Protein AF-0000000070389913 (afdb_homodimer)

Radius of gyration: 31.99 Å; Cα contacts (8 Å, |Δi|>4): 1044; chains: 2; bounding box: 81×101×122 Å

Foldseek 3Di:
DDPDPPDPDDDPDDPDPPPPVPPVPPVVPPVVVVPPPPPPPPPPDPDPPPCPVPPDPPDFQEAEEEEDEAAPVLLLLLLLLVQCQQCPDPFAHDNVHAYEYEYEPRYDPVSVVVSVLSGHHYDYDYADDLFDADPPDPVCPRVCRVLCVLVPQVGQKYKYAYSQKDFQGHQVCCCVFDCVPPPLFKEFFDADDQWGDHPHQFGDPRTIMGGRDPVLSVQLSPDDDWDCSVPSRRSVSVSQGCPDPRPHHYTDCLAEIENDDVVNSVVRRRMYGDSLCDPVHDPVSVVVVVVSSVVSVVVVVVCVVVVNRDDPPPVD/DPPDDPDPDDDPDDPDPPPPVPPVPPVVPVVVVVPPPPPPPPPPDPDPPPCPVPPDPPDFQEAEEEEDEADPVLLLLLLLLVQCQQCPDPFAHDNVHAYEYEYEPRYDPVSVVVSVLSGHHYHYDYADDLFDADPPDPVCPRVCRVLCVLVPQVGQKYKYAYSQKDFQGHQVCCCVFDCVPPPLFKEFFDADVQWGDHPHQFGDPRTIMGGRDPVLSVQLSPDDDWDCSVPSRRSVSVSQGCPDPRPHHYTDCLAEIENDDVVNSVVRRRMYGDSLCDPVHDPVSVVVVVVSSVVSVVVVVVCVVVVNRDDPPPVD

Secondary structure (DSSP, 8-state):
-------------SGGGSGGGGGGGTHHHHHHHHT---------------------TT---EEEEEEE-S--HHHHHHHHHHHHHHHT-TTT--TTS-EEEEE-TTS-HHHHHHHHHTTPEEEE-----SS----S-GGGTTGGGGGGGGG-TT-SEEEEE-TTEEE-S--GGGGGSTTSS-TTSEEEEEEETTEE-TT-S-EEEEEEEE---HHHHHHHHH--S--TTSHHHHHHHHHT-TTSSSPPEEPPGGG-EES--HHHHHTT-SEEES-TTSTTS-HHHHHHHHHHHHHHHHHHHHHHHTT-S----TT-/-------------SGGGSGGGGGGGTHHHHHHHHT---------------------TT---EEEEEEE-S--HHHHHHHHHHHHHHHT-TTT--TTS-EEEEE-TTS-HHHHHHHHHTTPEEEE-----SS----S-GGGTTGGGGGGGGG-TT-SEEEEE-TTEEE-S--GGGGGSTTSS-TTSEEEEEEETTEE-TT-S-EEEEEEEE---HHHHHHHHH--S--TTSHHHHHHHHHT-TTSSSPPEEPPGGG-EES--HHHHHTT-SEEES-TTSTTS-HHHHHHHHHHHHHHHHHHHHHHHTT-S----TT-

InterPro domains:
  IPR029044 Nucleotide-diphospho-sugar transferases [G3DSA:3.90.550.10] (60-298)
  IPR029044 Nucleotide-diphospho-sugar transferases [SSF53448] (61-301)
  IPR050587 GNT1/Glycosyltransferase 8 [PTHR11183] (56-263)

Nearest PDB structures (foldseek):
  3usr-assembly1_A  TM=7.294E-01  e=1.624E-14  Oryctolagus cuniculus
  4ueg-assembly1_B-2  TM=6.768E-01  e=9.135E-15  Homo sapiens
  3rmw-assembly1_A-2  TM=6.747E-01  e=2.097E-14  Homo sapiens
  3rmv-assembly1_A-2  TM=6.981E-01  e=5.133E-14  Homo sapiens
  1ll0-assembly5_J  TM=6.393E-01  e=3.498E-14  Oryctolagus cuniculus

Solvent-accessible surface area (backbone atoms only — not comparable to full-atom values): 35781 Å² total; per-residue (Å²): 134,81,77,82,77,84,81,86,78,85,83,85,79,84,70,78,71,65,65,72,66,60,70,71,63,61,70,62,58,65,62,54,64,70,66,46,68,72,69,76,70,75,80,67,84,74,72,81,71,78,65,77,69,75,67,62,97,83,63,81,40,51,35,40,35,32,55,47,60,47,71,53,62,68,53,49,52,28,38,48,44,43,43,37,35,37,52,66,34,88,74,25,40,44,65,91,36,56,38,32,38,38,29,30,86,58,35,49,66,68,56,52,52,51,40,40,74,65,64,32,47,72,46,74,43,73,80,61,75,88,60,78,80,53,96,74,49,82,86,53,76,62,50,51,34,61,57,55,59,25,59,43,56,88,29,59,36,36,39,39,38,44,26,47,37,48,76,68,30,57,58,67,63,54,75,72,34,76,49,56,75,32,88,54,29,30,18,26,37,27,31,52,95,79,20,73,30,89,86,42,78,36,52,41,77,52,39,36,38,36,42,30,29,63,67,56,36,53,49,60,74,65,60,76,94,55,63,34,76,44,41,53,45,33,45,49,37,59,64,30,16,63,91,51,94,26,33,48,31,68,46,68,64,52,60,44,34,44,64,62,52,64,67,46,58,75,70,56,30,18,22,36,40,48,66,42,87,41,87,86,41,55,63,69,47,26,31,52,46,29,19,52,49,14,20,51,50,14,25,52,50,38,36,47,74,70,61,73,42,82,69,77,61,78,83,104,135,81,76,83,80,81,81,83,71,87,83,85,80,84,70,77,71,64,64,70,67,58,65,70,62,60,69,59,56,64,62,52,66,71,65,43,69,71,70,75,69,76,80,68,82,74,71,80,73,78,64,76,67,74,66,61,96,82,64,81,41,51,34,38,36,34,55,46,62,49,70,53,64,67,53,50,50,28,37,49,45,43,43,36,34,37,53,64,34,88,73,24,38,44,65,91,35,54,39,32,38,38,28,29,85,57,34,52,67,68,58,52,52,52,41,38,74,65,64,32,46,73,45,74,43,73,80,61,75,88,61,76,80,51,94,75,48,82,88,54,77,62,50,50,35,62,57,55,58,25,59,45,56,90,29,60,36,36,40,40,39,43,27,47,37,47,77,68,30,58,58,67,63,54,76,72,35,74,48,55,75,33,88,55,29,29,18,24,36,26,32,52,94,78,19,74,29,89,89,42,78,36,52,41,77,52,38,36,39,37,42,30,29,62,67,57,37,53,48,60,74,65,60,75,94,57,63,35,76,45,42,51,44,34,46,50,37,60,64,30,16,62,90,51,95,26,32,49,29,68,45,69,65,52,60,44,34,43,65,62,52,65,67,46,58,75,72,56,30,17,22,36,40,49,65,43,88,41,89,86,42,55,64,69,48,26,30,50,47,28,18,51,47,14,20,48,52,15,24,52,50,38,36,46,75,69,63,72,43,84,70,75,61,79,84,104

Structure (mmCIF, N/CA/C/O backbone):
data_AF-0000000070389913-model_v1
#
loop_
_entity.id
_entity.type
_entity.pdbx_description
1 polymer 'Nucleotide-diphospho-sugar transferase'
#
loop_
_atom_site.group_PDB
_atom_site.id
_atom_site.type_symbol
_atom_site.label_atom_id
_atom_site.label_alt_id
_atom_site.label_comp_id
_atom_site.label_asym_id
_atom_site.label_entity_id
_atom_site.label_seq_id
_atom_site.pdbx_PDB_ins_code
_atom_site.Cartn_x
_atom_site.Cartn_y
_atom_site.Cartn_z
_atom_site.occupancy
_atom_site.B_iso_or_equiv
_atom_site.auth_seq_id
_atom_site.auth_comp_id
_atom_site.auth_asym_id
_atom_site.auth_atom_id
_atom_site.pdbx_PDB_model_num
ATOM 1 N N . MET A 1 1 ? 12.07 1.35 -89 1 24.78 1 MET A N 1
ATOM 2 C CA . MET A 1 1 ? 12.758 2.426 -88.25 1 24.78 1 MET A CA 1
ATOM 3 C C . MET A 1 1 ? 13.023 2.027 -86.812 1 24.78 1 MET A C 1
ATOM 5 O O . MET A 1 1 ? 12.133 1.54 -86.125 1 24.78 1 MET A O 1
ATOM 9 N N . ILE A 1 2 ? 14.305 1.871 -86.438 1 29.19 2 ILE A N 1
ATOM 10 C CA . ILE A 1 2 ? 15.023 1.154 -85.438 1 29.19 2 ILE A CA 1
ATOM 11 C C . ILE A 1 2 ? 14.844 1.88 -84.062 1 29.19 2 ILE A C 1
ATOM 13 O O . ILE A 1 2 ? 15.117 3.076 -84 1 29.19 2 ILE A O 1
ATOM 17 N N . PRO A 1 3 ? 13.938 1.469 -83.25 1 34.94 3 PRO A N 1
ATOM 18 C CA . PRO A 1 3 ? 13.5 2.197 -82.062 1 34.94 3 PRO A CA 1
ATOM 19 C C . PRO A 1 3 ? 14.641 2.455 -81.062 1 34.94 3 PRO A C 1
ATOM 21 O O . PRO A 1 3 ? 15.547 1.629 -80.938 1 34.94 3 PRO A O 1
ATOM 24 N N . PRO A 1 4 ? 15.008 3.75 -80.812 1 28.58 4 PRO A N 1
ATOM 25 C CA . PRO A 1 4 ? 16.281 4.121 -80.188 1 28.58 4 PRO A CA 1
ATOM 26 C C . PRO A 1 4 ? 16.438 3.539 -78.812 1 28.58 4 PRO A C 1
ATOM 28 O O . PRO A 1 4 ? 15.453 3.271 -78.125 1 28.58 4 PRO A O 1
ATOM 31 N N . SER A 1 5 ? 17.516 2.836 -78.375 1 26.66 5 SER A N 1
ATOM 32 C CA . SER A 1 5 ? 18.031 2.006 -77.25 1 26.66 5 SER A CA 1
ATOM 33 C C . SER A 1 5 ? 18.375 2.848 -76.062 1 26.66 5 SER A C 1
ATOM 35 O O . SER A 1 5 ? 19.234 2.473 -75.25 1 26.66 5 SER A O 1
ATOM 37 N N . ILE A 1 6 ? 17.469 3.674 -75.562 1 25.25 6 ILE A N 1
ATOM 38 C CA . ILE A 1 6 ? 18 4.613 -74.562 1 25.25 6 ILE A CA 1
ATOM 39 C C . ILE A 1 6 ? 18.719 3.85 -73.5 1 25.25 6 ILE A C 1
ATOM 41 O O . ILE A 1 6 ? 18.188 2.873 -72.938 1 25.25 6 ILE A O 1
ATOM 45 N N . LYS A 1 7 ? 20.016 4.199 -73.062 1 22.98 7 LYS A N 1
ATOM 46 C CA . LYS A 1 7 ? 21.172 3.828 -72.25 1 22.98 7 LYS A CA 1
ATOM 47 C C . LYS A 1 7 ? 20.875 3.963 -70.812 1 22.98 7 LYS A C 1
ATOM 49 O O . LYS A 1 7 ? 20.422 5.016 -70.312 1 22.98 7 LYS A O 1
ATOM 54 N N . PHE A 1 8 ? 20.594 2.879 -69.938 1 26.38 8 PHE A N 1
ATOM 55 C CA . PHE A 1 8 ? 20.25 2.605 -68.5 1 26.38 8 PHE A CA 1
ATOM 56 C C . PHE A 1 8 ? 21.375 3.012 -67.562 1 26.38 8 PHE A C 1
ATOM 58 O O . PHE A 1 8 ? 22.344 2.266 -67.438 1 26.38 8 PHE A O 1
ATOM 65 N N . SER A 1 9 ? 21.906 4.301 -67.688 1 22.31 9 SER A N 1
ATOM 66 C CA . SER A 1 9 ? 23.203 4.566 -67.062 1 22.31 9 SER A CA 1
ATOM 67 C C . SER A 1 9 ? 23.203 4.18 -65.562 1 22.31 9 SER A C 1
ATOM 69 O O . SER A 1 9 ? 22.125 3.975 -65 1 22.31 9 SER A O 1
ATOM 71 N N . ARG A 1 10 ? 24 4.996 -64.562 1 24.3 10 ARG A N 1
ATOM 72 C CA . ARG A 1 10 ? 25.094 4.695 -63.656 1 24.3 10 ARG A CA 1
ATOM 73 C C . ARG A 1 10 ? 24.562 4.355 -62.25 1 24.3 10 ARG A C 1
ATOM 75 O O . ARG A 1 10 ? 23.5 4.832 -61.875 1 24.3 10 ARG A O 1
ATOM 82 N N . PRO A 1 11 ? 25.234 3.473 -61.406 1 27.19 11 PRO A N 1
ATOM 83 C CA . PRO A 1 11 ? 25.078 2.707 -60.188 1 27.19 11 PRO A CA 1
ATOM 84 C C . PRO A 1 11 ? 25.062 3.592 -58.938 1 27.19 11 PRO A C 1
ATOM 86 O O . PRO A 1 11 ? 25.969 4.414 -58.75 1 27.19 11 PRO A O 1
ATOM 89 N N . LEU A 1 12 ? 23.922 4.203 -58.562 1 25.91 12 LEU A N 1
ATOM 90 C CA . LEU A 1 12 ? 23.797 5.07 -57.406 1 25.91 12 LEU A CA 1
ATOM 91 C C . LEU A 1 12 ? 24.531 4.477 -56.188 1 25.91 12 LEU A C 1
ATOM 93 O O . LEU A 1 12 ? 24.297 3.318 -55.844 1 25.91 12 LEU A O 1
ATOM 97 N N . THR A 1 13 ? 25.703 5.004 -55.719 1 22.94 13 THR A N 1
ATOM 98 C CA . THR A 1 13 ? 26.734 4.727 -54.75 1 22.94 13 THR A CA 1
ATOM 99 C C . THR A 1 13 ? 26.141 4.645 -53.344 1 22.94 13 THR A C 1
ATOM 101 O O . THR A 1 13 ? 25.109 5.254 -53.062 1 22.94 13 THR A O 1
ATOM 104 N N . THR A 1 14 ? 26.625 3.688 -52.344 1 26.02 14 THR A N 1
ATOM 105 C CA . THR A 1 14 ? 26.453 2.934 -51.094 1 26.02 14 THR A CA 1
ATOM 106 C C . THR A 1 14 ? 26.391 3.875 -49.906 1 26.02 14 THR A C 1
ATOM 108 O O . THR A 1 14 ? 26.172 3.434 -48.75 1 26.02 14 THR A O 1
ATOM 111 N N . VAL A 1 15 ? 26.828 5.176 -50 1 25.69 15 VAL A N 1
ATOM 112 C CA . VAL A 1 15 ? 27.422 5.77 -48.781 1 25.69 15 VAL A CA 1
ATOM 113 C C . VAL A 1 15 ? 26.328 6.098 -47.781 1 25.69 15 VAL A C 1
ATOM 115 O O . VAL A 1 15 ? 26.578 6.195 -46.594 1 25.69 15 VAL A O 1
ATOM 118 N N . ASN A 1 16 ? 25.188 6.582 -48.25 1 25.41 16 ASN A N 1
ATOM 119 C CA . ASN A 1 16 ? 24.531 7.496 -47.312 1 25.41 16 ASN A CA 1
ATOM 120 C C . ASN A 1 16 ? 23.828 6.746 -46.188 1 25.41 16 ASN A C 1
ATOM 122 O O . ASN A 1 16 ? 22.984 7.312 -45.5 1 25.41 16 ASN A O 1
ATOM 126 N N . ALA A 1 17 ? 23.828 5.406 -46.188 1 24.66 17 ALA A N 1
ATOM 127 C CA . ALA A 1 17 ? 22.953 4.676 -45.281 1 24.66 17 ALA A CA 1
ATOM 128 C C . ALA A 1 17 ? 23.344 4.914 -43.844 1 24.66 17 ALA A C 1
ATOM 130 O O . ALA A 1 17 ? 22.625 4.527 -42.906 1 24.66 17 ALA A O 1
ATOM 131 N N . VAL A 1 18 ? 24.609 5.297 -43.594 1 25.12 18 VAL A N 1
ATOM 132 C CA . VAL A 1 18 ? 25.141 5.074 -42.25 1 25.12 18 VAL A CA 1
ATOM 133 C C . VAL A 1 18 ? 24.531 6.074 -41.281 1 25.12 18 VAL A C 1
ATOM 135 O O . VAL A 1 18 ? 24.438 5.797 -40.094 1 25.12 18 VAL A O 1
ATOM 138 N N . THR A 1 19 ? 24.219 7.277 -41.75 1 23.05 19 THR A N 1
ATOM 139 C CA . THR A 1 19 ? 24.156 8.344 -40.75 1 23.05 19 THR A CA 1
ATOM 140 C C . THR A 1 19 ? 22.891 8.211 -39.906 1 23.05 19 THR A C 1
ATOM 142 O O . THR A 1 19 ? 22.812 8.75 -38.812 1 23.05 19 THR A O 1
ATOM 145 N N . LEU A 1 20 ? 21.859 7.699 -40.562 1 24.09 20 LEU A N 1
ATOM 146 C CA . LEU A 1 20 ? 20.609 7.957 -39.875 1 24.09 20 LEU A CA 1
ATOM 147 C C . LEU A 1 20 ? 20.531 7.148 -38.594 1 24.09 20 LEU A C 1
ATOM 149 O O . LEU A 1 20 ? 19.562 7.277 -37.812 1 24.09 20 LEU A O 1
ATOM 153 N N . VAL A 1 21 ? 21.328 6.105 -38.469 1 25.09 21 VAL A N 1
ATOM 154 C CA . VAL A 1 21 ? 21.109 5.215 -37.312 1 25.09 21 VAL A CA 1
ATOM 155 C C . VAL A 1 21 ? 21.469 5.938 -36.031 1 25.09 21 VAL A C 1
ATOM 157 O O . VAL A 1 21 ? 21.156 5.469 -34.938 1 25.09 21 VAL A O 1
ATOM 160 N N . ALA A 1 22 ? 22.281 7.008 -36.094 1 24.28 22 ALA A N 1
ATOM 161 C CA . ALA A 1 22 ? 22.859 7.5 -34.844 1 24.28 22 ALA A CA 1
ATOM 162 C C . ALA A 1 22 ? 21.781 8.148 -33.969 1 24.28 22 ALA A C 1
ATOM 164 O O . ALA A 1 22 ? 21.906 8.188 -32.719 1 24.28 22 ALA A O 1
ATOM 165 N N . LEU A 1 23 ? 20.891 8.844 -34.562 1 24.84 23 LEU A N 1
ATOM 166 C CA . LEU A 1 23 ? 20.141 9.75 -33.719 1 24.84 23 LEU A CA 1
ATOM 167 C C . LEU A 1 23 ? 19.25 8.961 -32.75 1 24.84 23 LEU A C 1
ATOM 169 O O . LEU A 1 23 ? 18.672 9.539 -31.812 1 24.84 23 LEU A O 1
ATOM 173 N N . ALA A 1 24 ? 18.812 7.793 -33.094 1 23.95 24 ALA A N 1
ATOM 174 C CA . ALA A 1 24 ? 17.812 7.125 -32.25 1 23.95 24 ALA A CA 1
ATOM 175 C C . ALA A 1 24 ? 18.391 6.73 -30.906 1 23.95 24 ALA A C 1
ATOM 177 O O . ALA A 1 24 ? 17.656 6.363 -29.984 1 23.95 24 ALA A O 1
ATOM 178 N N . SER A 1 25 ? 19.703 6.559 -30.812 1 25.11 25 SER A N 1
ATOM 179 C CA . SER A 1 25 ? 20.234 5.957 -29.594 1 25.11 25 SER A CA 1
ATOM 180 C C . SER A 1 25 ? 20.141 6.914 -28.406 1 25.11 25 SER A C 1
ATOM 182 O O . SER A 1 25 ? 20.391 6.527 -27.266 1 25.11 25 SER A O 1
ATOM 184 N N . PHE A 1 26 ? 20.25 8.219 -28.625 1 25.64 26 PHE A N 1
ATOM 185 C CA . PHE A 1 26 ? 20.547 9.102 -27.516 1 25.64 26 PHE A CA 1
ATOM 186 C C . PHE A 1 26 ? 19.375 9.18 -26.547 1 25.64 26 PHE A C 1
ATOM 188 O O . PHE A 1 26 ? 19.547 9.445 -25.359 1 25.64 26 PHE A O 1
ATOM 195 N N . PHE A 1 27 ? 18.172 9.273 -27.078 1 28.11 27 PHE A N 1
ATOM 196 C CA . PHE A 1 27 ? 17.094 9.664 -26.188 1 28.11 27 PHE A CA 1
ATOM 197 C C . PHE A 1 27 ? 16.828 8.586 -25.141 1 28.11 27 PHE A C 1
ATOM 199 O O . PHE A 1 27 ? 15.93 8.727 -24.297 1 28.11 27 PHE A O 1
ATOM 206 N N . PHE A 1 28 ? 17.266 7.379 -25.359 1 27 28 PHE A N 1
ATOM 207 C CA . PHE A 1 28 ? 16.891 6.332 -24.422 1 27 28 PHE A CA 1
ATOM 208 C C . PHE A 1 28 ? 17.547 6.551 -23.062 1 27 28 PHE A C 1
ATOM 210 O O . PHE A 1 28 ? 17.25 5.836 -22.094 1 27 28 PHE A O 1
ATOM 217 N N . SER A 1 29 ? 18.688 7.242 -23.031 1 26.22 29 SER A N 1
ATOM 218 C CA . SER A 1 29 ? 19.422 7.215 -21.766 1 26.22 29 SER A CA 1
ATOM 219 C C . SER A 1 29 ? 18.688 8.016 -20.703 1 26.22 29 SER A C 1
ATOM 221 O O . SER A 1 29 ? 18.844 7.746 -19.5 1 26.22 29 SER A O 1
ATOM 223 N N . VAL A 1 30 ? 18.188 9.227 -21.109 1 27.39 30 VAL A N 1
ATOM 224 C CA . VAL A 1 30 ? 17.75 10.125 -20.047 1 27.39 30 VAL A CA 1
ATOM 225 C C . VAL A 1 30 ? 16.547 9.516 -19.328 1 27.39 30 VAL A C 1
ATOM 227 O O . VAL A 1 30 ? 16.328 9.758 -18.141 1 27.39 30 VAL A O 1
ATOM 230 N N . LEU A 1 31 ? 15.625 8.898 -20.109 1 28.14 31 LEU A N 1
ATOM 231 C CA . LEU A 1 31 ? 14.414 8.453 -19.422 1 28.14 31 LEU A CA 1
ATOM 232 C C . LEU A 1 31 ? 14.734 7.328 -18.453 1 28.14 31 LEU A C 1
ATOM 234 O O . LEU A 1 31 ? 13.859 6.871 -17.719 1 28.14 31 LEU A O 1
ATOM 238 N N . TYR A 1 32 ? 15.859 6.621 -18.672 1 27.2 32 TYR A N 1
ATOM 239 C CA . TYR A 1 32 ? 16.172 5.527 -17.75 1 27.2 32 TYR A CA 1
ATOM 240 C C . TYR A 1 32 ? 16.359 6.039 -16.328 1 27.2 32 TYR A C 1
ATOM 242 O O . TYR A 1 32 ? 16.078 5.324 -15.367 1 27.2 32 TYR A O 1
ATOM 250 N N . TYR A 1 33 ? 17.094 7.184 -16.203 1 28.38 33 TYR A N 1
ATOM 251 C CA . TYR A 1 33 ? 17.422 7.637 -14.852 1 28.38 33 TYR A CA 1
ATOM 252 C C . TYR A 1 33 ? 16.156 8.008 -14.086 1 28.38 33 TYR A C 1
ATOM 254 O O . TYR A 1 33 ? 16.156 8.039 -12.852 1 28.38 33 TYR A O 1
ATOM 262 N N . ALA A 1 34 ? 15.227 8.711 -14.797 1 29.39 34 ALA A N 1
ATOM 263 C CA . ALA A 1 34 ? 14.141 9.258 -13.992 1 29.39 34 ALA A CA 1
ATOM 264 C C . ALA A 1 34 ? 13.312 8.148 -13.359 1 29.39 34 ALA A C 1
ATOM 266 O O . ALA A 1 34 ? 12.594 8.383 -12.383 1 29.39 34 ALA A O 1
ATOM 267 N N . LEU A 1 35 ? 13.094 7.121 -14.156 1 30.5 35 LEU A N 1
ATOM 268 C CA . LEU A 1 35 ? 12.188 6.145 -13.562 1 30.5 35 LEU A CA 1
ATOM 269 C C . LEU A 1 35 ? 12.93 5.25 -12.57 1 30.5 35 LEU A C 1
ATOM 271 O O . LEU A 1 35 ? 12.57 4.086 -12.391 1 30.5 35 LEU A O 1
ATOM 275 N N . SER A 1 36 ? 14.211 5.578 -12.312 1 27.95 36 SER A N 1
ATOM 276 C CA . SER A 1 36 ? 14.836 4.664 -11.359 1 27.95 36 SER A CA 1
ATOM 277 C C . SER A 1 36 ? 14 4.543 -10.086 1 27.95 36 SER A C 1
ATOM 279 O O . SER A 1 36 ? 13.617 5.551 -9.492 1 27.95 36 SER A O 1
ATOM 281 N N . PRO A 1 37 ? 13.289 3.564 -9.984 1 29.66 37 PRO A N 1
ATOM 282 C CA . PRO A 1 37 ? 12.734 3.428 -8.633 1 29.66 37 PRO A CA 1
ATOM 283 C C . PRO A 1 37 ? 13.734 3.814 -7.547 1 29.66 37 PRO A C 1
ATOM 285 O O . PRO A 1 37 ? 14.938 3.59 -7.699 1 29.66 37 PRO A O 1
ATOM 288 N N . SER A 1 38 ? 13.633 4.992 -6.996 1 29 38 SER A N 1
ATOM 289 C CA . SER A 1 38 ? 14.477 5.281 -5.844 1 29 38 SER A CA 1
ATOM 290 C C . SER A 1 38 ? 14.844 4.008 -5.09 1 29 38 SER A C 1
ATOM 292 O O . SER A 1 38 ? 13.977 3.176 -4.812 1 29 38 SER A O 1
ATOM 294 N N . PRO A 1 39 ? 16.078 3.578 -5.223 1 30.03 39 PRO A N 1
ATOM 295 C CA . PRO A 1 39 ? 16.469 2.443 -4.383 1 30.03 39 PRO A CA 1
ATOM 296 C C . PRO A 1 39 ? 15.797 2.469 -3.008 1 30.03 39 PRO A C 1
ATOM 298 O O . PRO A 1 39 ? 15.539 3.545 -2.465 1 30.03 39 PRO A O 1
ATOM 301 N N . LEU A 1 40 ? 14.945 1.542 -2.756 1 29.98 40 LEU A N 1
ATOM 302 C CA . LEU A 1 40 ? 14.57 1.328 -1.362 1 29.98 40 LEU A CA 1
ATOM 303 C C . LEU A 1 40 ? 15.734 1.631 -0.43 1 29.98 40 LEU A C 1
ATOM 305 O O . LEU A 1 40 ? 16.828 1.077 -0.593 1 29.98 40 LEU A O 1
ATOM 309 N N . LEU A 1 41 ? 15.938 2.891 -0.067 1 26.5 41 LEU A N 1
ATOM 310 C CA . LEU A 1 41 ? 16.953 3.221 0.924 1 26.5 41 LEU A CA 1
ATOM 311 C C . LEU A 1 41 ? 17.141 2.08 1.923 1 26.5 41 LEU A C 1
ATOM 313 O O . LEU A 1 41 ? 16.156 1.491 2.377 1 26.5 41 LEU A O 1
ATOM 317 N N . PRO A 1 42 ? 18.297 1.492 1.842 1 26.83 42 PRO A N 1
ATOM 318 C CA . PRO A 1 42 ? 18.578 0.475 2.859 1 26.83 42 PRO A CA 1
ATOM 319 C C . PRO A 1 42 ? 18.141 0.909 4.258 1 26.83 42 PRO A C 1
ATOM 321 O O . PRO A 1 42 ? 18.297 2.078 4.621 1 26.83 42 PRO A O 1
ATOM 324 N N . PHE A 1 43 ? 17.156 0.269 4.824 1 26.58 43 PHE A N 1
ATOM 325 C CA . PHE A 1 43 ? 16.812 0.413 6.234 1 26.58 43 PHE A CA 1
ATOM 326 C C . PHE A 1 43 ? 18.062 0.312 7.102 1 26.58 43 PHE A C 1
ATOM 328 O O . PHE A 1 43 ? 18.656 -0.762 7.219 1 26.58 43 PHE A O 1
ATOM 335 N N . ASP A 1 44 ? 18.953 1.273 7.105 1 25.2 44 ASP A N 1
ATOM 336 C CA . ASP A 1 44 ? 20 1.311 8.125 1 25.2 44 ASP A CA 1
ATOM 337 C C . ASP A 1 44 ? 19.453 0.872 9.484 1 25.2 44 ASP A C 1
ATOM 339 O O . ASP A 1 44 ? 18.25 0.987 9.742 1 25.2 44 ASP A O 1
ATOM 343 N N . THR A 1 45 ? 20.234 0.09 10.227 1 27.69 45 THR A N 1
ATOM 344 C CA . THR A 1 45 ? 20.156 -0.479 11.57 1 27.69 45 THR A CA 1
ATOM 345 C C . THR A 1 45 ? 19.641 0.554 12.562 1 27.69 45 THR A C 1
ATOM 347 O O . THR A 1 45 ? 20.281 1.57 12.812 1 27.69 45 THR A O 1
ATOM 350 N N . LEU A 1 46 ? 18.375 0.671 12.633 1 28.5 46 LEU A N 1
ATOM 351 C CA . LEU A 1 46 ? 17.781 1.495 13.688 1 28.5 46 LEU A CA 1
ATOM 352 C C . LEU A 1 46 ? 18.281 1.068 15.062 1 28.5 46 LEU A C 1
ATOM 354 O O . LEU A 1 46 ? 18.094 -0.083 15.461 1 28.5 46 LEU A O 1
ATOM 358 N N . SER A 1 47 ? 19.391 1.631 15.5 1 25.3 47 SER A N 1
ATOM 359 C CA . SER A 1 47 ? 19.75 1.577 16.906 1 25.3 47 SER A CA 1
ATOM 360 C C . SER A 1 47 ? 18.547 1.87 17.797 1 25.3 47 SER A C 1
ATOM 362 O O . SER A 1 47 ? 17.797 2.812 17.547 1 25.3 47 SER A O 1
ATOM 364 N N . SER A 1 48 ? 18.062 0.845 18.422 1 27.94 48 SER A N 1
ATOM 365 C CA . SER A 1 48 ? 17.078 0.962 19.5 1 27.94 48 SER A CA 1
ATOM 366 C C . SER A 1 48 ? 17.438 2.1 20.453 1 27.94 48 SER A C 1
ATOM 368 O O . SER A 1 48 ? 18.406 1.993 21.219 1 27.94 48 SER A O 1
ATOM 370 N N . TYR A 1 49 ? 17.328 3.373 20.109 1 27.89 49 TYR A N 1
ATOM 371 C CA . TYR A 1 49 ? 17.422 4.383 21.141 1 27.89 49 TYR A CA 1
ATOM 372 C C . TYR A 1 49 ? 16.328 4.211 22.188 1 27.89 49 TYR A C 1
ATOM 374 O O . TYR A 1 49 ? 15.141 4.273 21.859 1 27.89 49 TYR A O 1
ATOM 382 N N . ASN A 1 50 ? 16.484 3.285 23.078 1 29.31 50 ASN A N 1
ATOM 383 C CA . ASN A 1 50 ? 15.75 3.371 24.344 1 29.31 50 ASN A CA 1
ATOM 384 C C . ASN A 1 50 ? 15.711 4.797 24.875 1 29.31 50 ASN A C 1
ATOM 386 O O . ASN A 1 50 ? 16.656 5.242 25.531 1 29.31 50 ASN A O 1
ATOM 390 N N . ALA A 1 51 ? 15.227 5.793 24.156 1 30.83 51 ALA A N 1
ATOM 391 C CA . ALA A 1 51 ? 15.25 7.137 24.719 1 30.83 51 ALA A CA 1
ATOM 392 C C . ALA A 1 51 ? 14.398 7.211 25.984 1 30.83 51 ALA A C 1
ATOM 394 O O . ALA A 1 51 ? 13.164 7.168 25.922 1 30.83 51 ALA A O 1
ATOM 395 N N . GLU A 1 52 ? 14.602 6.504 26.969 1 32.34 52 GLU A N 1
ATOM 396 C CA . GLU A 1 52 ? 14.078 7.062 28.219 1 32.34 52 GLU A CA 1
ATOM 397 C C . GLU A 1 52 ? 14.281 8.57 28.266 1 32.34 52 GLU A C 1
ATOM 399 O O . GLU A 1 52 ? 15.383 9.047 28.578 1 32.34 52 GLU A O 1
ATOM 404 N N . SER A 1 53 ? 13.797 9.32 27.203 1 36.59 53 SER A N 1
ATOM 405 C CA . SER A 1 53 ? 14.102 10.742 27.328 1 36.59 53 SER A CA 1
ATOM 406 C C . SER A 1 53 ? 13.602 11.312 28.641 1 36.59 53 SER A C 1
ATOM 408 O O . SER A 1 53 ? 12.406 11.227 28.953 1 36.59 53 SER A O 1
ATOM 410 N N . ASN A 1 54 ? 14.188 11.164 29.656 1 34.53 54 ASN A N 1
ATOM 411 C CA . ASN A 1 54 ? 14.094 12.125 30.75 1 34.53 54 ASN A CA 1
ATOM 412 C C . ASN A 1 54 ? 13.945 13.547 30.234 1 34.53 54 ASN A C 1
ATOM 414 O O . ASN A 1 54 ? 14.938 14.195 29.875 1 34.53 54 ASN A O 1
ATOM 418 N N . LYS A 1 55 ? 12.883 13.82 29.562 1 45.59 55 LYS A N 1
ATOM 419 C CA . LYS A 1 55 ? 12.734 15.227 29.203 1 45.59 55 LYS A CA 1
ATOM 420 C C . LYS A 1 55 ? 12.953 16.141 30.422 1 45.59 55 LYS A C 1
ATOM 422 O O . LYS A 1 55 ? 12.32 15.945 31.453 1 45.59 55 LYS A O 1
ATOM 427 N N . PRO A 1 56 ? 13.859 16.875 30.344 1 48.59 56 PRO A N 1
ATOM 428 C CA . PRO A 1 56 ? 14.008 17.812 31.453 1 48.59 56 PRO A CA 1
ATOM 429 C C . PRO A 1 56 ? 12.734 18.609 31.719 1 48.59 56 PRO A C 1
ATOM 431 O O . PRO A 1 56 ? 11.93 18.812 30.812 1 48.59 56 PRO A O 1
ATOM 434 N N . ASN A 1 57 ? 12.219 18.844 33 1 53.81 57 ASN A N 1
ATOM 435 C CA . ASN A 1 57 ? 11.109 19.625 33.531 1 53.81 57 ASN A CA 1
ATOM 436 C C . ASN A 1 57 ? 10.883 20.906 32.719 1 53.81 57 ASN A C 1
ATOM 438 O O . ASN A 1 57 ? 9.766 21.422 32.688 1 53.81 57 ASN A O 1
ATOM 442 N N . ASP A 1 58 ? 11.812 21.438 31.844 1 67.44 58 ASP A N 1
ATOM 443 C CA . ASP A 1 58 ? 11.68 22.766 31.234 1 67.44 58 ASP A CA 1
ATOM 444 C C . ASP A 1 58 ? 11.406 22.656 29.734 1 67.44 58 ASP A C 1
ATOM 446 O O . ASP A 1 58 ? 11.445 23.656 29.031 1 67.44 58 ASP A O 1
ATOM 450 N N . ALA A 1 59 ? 11.055 21.516 29.141 1 81.06 59 ALA A N 1
ATOM 451 C CA . ALA A 1 59 ? 10.852 21.406 27.688 1 81.06 59 ALA A CA 1
ATOM 452 C C . ALA A 1 59 ? 9.453 21.859 27.297 1 81.06 59 ALA A C 1
ATOM 454 O O . ALA A 1 59 ? 8.484 21.594 28.016 1 81.06 59 ALA A O 1
ATOM 455 N N . PRO A 1 60 ? 9.352 22.641 26.109 1 91.19 60 PRO A N 1
ATOM 456 C CA . PRO A 1 60 ? 8.031 23.109 25.672 1 91.19 60 PRO A CA 1
ATOM 457 C C . PRO A 1 60 ? 7.047 21.953 25.438 1 91.19 60 PRO A C 1
ATOM 459 O O . PRO A 1 60 ? 7.453 20.859 25.047 1 91.19 60 PRO A O 1
ATOM 462 N N . ARG A 1 61 ? 5.82 22.281 25.859 1 96.44 61 ARG A N 1
ATOM 463 C CA . ARG A 1 61 ? 4.715 21.375 25.609 1 96.44 61 ARG A CA 1
ATOM 464 C C . ARG A 1 61 ? 4.246 21.469 24.156 1 96.44 61 ARG A C 1
ATOM 466 O O . ARG A 1 61 ? 3.516 22.406 23.797 1 96.44 61 ARG A O 1
ATOM 473 N N . GLU A 1 62 ? 4.695 20.453 23.344 1 98.75 62 GLU A N 1
ATOM 474 C CA . GLU A 1 62 ? 4.496 20.469 21.906 1 98.75 62 GLU A CA 1
ATOM 475 C C . GLU A 1 62 ? 3.717 19.234 21.453 1 98.75 62 GLU A C 1
ATOM 477 O O . GLU A 1 62 ? 3.832 18.156 22.047 1 98.75 62 GLU A O 1
ATOM 482 N N . ALA A 1 63 ? 2.861 19.391 20.391 1 98.81 63 ALA A N 1
ATOM 483 C CA . ALA A 1 63 ? 2.104 18.266 19.875 1 98.81 63 ALA A CA 1
ATOM 484 C C . ALA A 1 63 ? 1.744 18.469 18.406 1 98.81 63 ALA A C 1
ATOM 486 O O . ALA A 1 63 ? 1.719 19.609 17.922 1 98.81 63 ALA A O 1
ATOM 487 N N . TYR A 1 64 ? 1.564 17.406 17.719 1 98.88 64 TYR A N 1
ATOM 488 C CA . TYR A 1 64 ? 0.921 17.422 16.406 1 98.88 64 TYR A CA 1
ATOM 489 C C . TYR A 1 64 ? -0.591 17.281 16.547 1 98.88 64 TYR A C 1
ATOM 491 O O . TYR A 1 64 ? -1.078 16.531 17.391 1 98.88 64 TYR A O 1
ATOM 499 N N . VAL A 1 65 ? -1.312 18.016 15.727 1 98.94 65 VAL A N 1
ATOM 500 C CA . VAL A 1 65 ? -2.768 18 15.82 1 98.94 65 VAL A CA 1
ATOM 501 C C . VAL A 1 65 ? -3.375 17.781 14.438 1 98.94 65 VAL A C 1
ATOM 503 O O . VAL A 1 65 ? -2.904 18.344 13.445 1 98.94 65 VAL A O 1
ATOM 506 N N . THR A 1 66 ? -4.328 16.938 14.352 1 98.88 66 THR A N 1
ATOM 507 C CA . THR A 1 66 ? -5.207 16.844 13.195 1 98.88 66 THR A CA 1
ATOM 508 C C . THR A 1 66 ? -6.672 16.922 13.617 1 98.88 66 THR A C 1
ATOM 510 O O . THR A 1 66 ? -6.973 17.062 14.797 1 98.88 66 THR A O 1
ATOM 513 N N . PHE A 1 67 ? -7.574 16.953 12.539 1 98.62 67 PHE A N 1
ATOM 514 C CA . PHE A 1 67 ? -8.992 17.188 12.805 1 98.62 67 PHE A CA 1
ATOM 515 C C . PHE A 1 67 ? -9.859 16.203 12.023 1 98.62 67 PHE A C 1
ATOM 517 O O . PHE A 1 67 ? -9.648 16.016 10.82 1 98.62 67 PHE A O 1
ATOM 524 N N . LEU A 1 68 ? -10.695 15.484 12.695 1 98.19 68 LEU A N 1
ATOM 525 C CA . LEU A 1 68 ? -11.703 14.602 12.117 1 98.19 68 LEU A CA 1
ATOM 526 C C . LEU A 1 68 ? -13.109 15.047 12.516 1 98.19 68 LEU A C 1
ATOM 528 O O . LEU A 1 68 ? -13.43 15.109 13.703 1 98.19 68 LEU A O 1
ATOM 532 N N . SER A 1 69 ? -13.984 15.273 11.578 1 96.69 69 SER A N 1
ATOM 533 C CA . SER A 1 69 ? -15.242 15.93 11.883 1 96.69 69 SER A CA 1
ATOM 534 C C . SER A 1 69 ? -16.406 14.953 11.828 1 96.69 69 SER A C 1
ATOM 536 O O . SER A 1 69 ? -17.469 15.195 12.414 1 96.69 69 SER A O 1
ATOM 538 N N . ASN A 1 70 ? -16.25 13.852 11.047 1 94.56 70 ASN A N 1
ATOM 539 C CA . ASN A 1 70 ? -17.391 12.977 10.82 1 94.56 70 ASN A CA 1
ATOM 540 C C . ASN A 1 70 ? -16.953 11.547 10.523 1 94.56 70 ASN A C 1
ATOM 542 O O . ASN A 1 70 ? -15.836 11.156 10.859 1 94.56 70 ASN A O 1
ATOM 546 N N . GLU A 1 71 ? -17.906 10.828 9.914 1 95.19 71 GLU A N 1
ATOM 547 C CA . GLU A 1 71 ? -17.719 9.383 9.797 1 95.19 71 GLU A CA 1
ATOM 548 C C . GLU A 1 71 ? -17.141 9.016 8.43 1 95.19 71 GLU A C 1
ATOM 550 O O . GLU A 1 71 ? -17.109 7.84 8.062 1 95.19 71 GLU A O 1
ATOM 555 N N . ASP A 1 72 ? -16.672 9.992 7.66 1 96 72 ASP A N 1
ATOM 556 C CA . ASP A 1 72 ? -16.109 9.672 6.352 1 96 72 ASP A CA 1
ATOM 557 C C . ASP A 1 72 ? -14.961 8.672 6.477 1 96 72 ASP A C 1
ATOM 559 O O . ASP A 1 72 ? -13.961 8.945 7.133 1 96 72 ASP A O 1
ATOM 563 N N . PRO A 1 73 ? -15.086 7.535 5.805 1 96.88 73 PRO A N 1
ATOM 564 C CA . PRO A 1 73 ? -14.094 6.484 6.023 1 96.88 73 PRO A CA 1
ATOM 565 C C . PRO A 1 73 ? -12.727 6.84 5.449 1 96.88 73 PRO A C 1
ATOM 567 O O . PRO A 1 73 ? -11.695 6.375 5.953 1 96.88 73 PRO A O 1
ATOM 570 N N . TYR A 1 74 ? -12.68 7.582 4.391 1 96.94 74 TYR A N 1
ATOM 571 C CA . TYR A 1 74 ? -11.398 7.949 3.797 1 96.94 74 TYR A CA 1
ATOM 572 C C . TYR A 1 74 ? -10.625 8.891 4.711 1 96.94 74 TYR A C 1
ATOM 574 O O . TYR A 1 74 ? -9.422 8.719 4.922 1 96.94 74 TYR A O 1
ATOM 582 N N . TYR A 1 75 ? -11.32 9.828 5.312 1 97.81 75 TYR A N 1
ATOM 583 C CA . TYR A 1 75 ? -10.68 10.742 6.246 1 97.81 75 TYR A CA 1
ATOM 584 C C . TYR A 1 75 ? -10.273 10.023 7.527 1 97.81 75 TYR A C 1
ATOM 586 O O . TYR A 1 75 ? -9.242 10.336 8.125 1 97.81 75 TYR A O 1
ATOM 594 N N . PHE A 1 76 ? -11.141 9.094 7.91 1 98.62 76 PHE A N 1
ATOM 595 C CA . PHE A 1 76 ? -10.805 8.289 9.078 1 98.62 76 PHE A CA 1
ATOM 596 C C . PHE A 1 76 ? -9.516 7.512 8.852 1 98.62 76 PHE A C 1
ATOM 598 O O . PHE A 1 76 ? -8.594 7.566 9.672 1 98.62 76 PHE A O 1
ATOM 605 N N . GLN A 1 77 ? -9.359 6.871 7.676 1 98.62 77 GLN A N 1
ATOM 606 C CA . GLN A 1 77 ? -8.156 6.113 7.355 1 98.62 77 GLN A CA 1
ATOM 607 C C . GLN A 1 77 ? -6.949 7.031 7.227 1 98.62 77 GLN A C 1
ATOM 609 O O . GLN A 1 77 ? -5.848 6.68 7.652 1 98.62 77 GLN A O 1
ATOM 614 N N . SER A 1 78 ? -7.184 8.117 6.645 1 98.62 78 SER A N 1
ATOM 615 C CA . SER A 1 78 ? -6.094 9.07 6.469 1 98.62 78 SER A CA 1
ATOM 616 C C . SER A 1 78 ? -5.621 9.625 7.809 1 98.62 78 SER A C 1
ATOM 618 O O . SER A 1 78 ? -4.43 9.859 8.008 1 98.62 78 SER A O 1
ATOM 620 N N . ALA A 1 79 ? -6.543 9.867 8.734 1 98.88 79 ALA A N 1
ATOM 621 C CA . ALA A 1 79 ? -6.172 10.289 10.078 1 98.88 79 ALA A CA 1
ATOM 622 C C . ALA A 1 79 ? -5.355 9.211 10.781 1 98.88 79 ALA A C 1
ATOM 624 O O . ALA A 1 79 ? -4.348 9.508 11.43 1 98.88 79 ALA A O 1
ATOM 625 N N . ARG A 1 80 ? -5.805 7.973 10.656 1 98.88 80 ARG A N 1
ATOM 626 C CA . ARG A 1 80 ? -5.031 6.867 11.211 1 98.88 80 ARG A CA 1
ATOM 627 C C . ARG A 1 80 ? -3.623 6.832 10.617 1 98.88 80 ARG A C 1
ATOM 629 O O . ARG A 1 80 ? -2.648 6.605 11.336 1 98.88 80 ARG A O 1
ATOM 636 N N . LEU A 1 81 ? -3.598 7.016 9.328 1 98.88 81 LEU A N 1
ATOM 637 C CA . LEU A 1 81 ? -2.314 7 8.641 1 98.88 81 LEU A CA 1
ATOM 638 C C . LEU A 1 81 ? -1.404 8.109 9.148 1 98.88 81 LEU A C 1
ATOM 640 O O . LEU A 1 81 ? -0.202 7.902 9.328 1 98.88 81 LEU A O 1
ATOM 644 N N . LEU A 1 82 ? -1.958 9.266 9.398 1 98.81 82 LEU A N 1
ATOM 645 C CA . LEU A 1 82 ? -1.197 10.375 9.969 1 98.81 82 LEU A CA 1
ATOM 646 C C . LEU A 1 82 ? -0.655 10.008 11.344 1 98.81 82 LEU A C 1
ATOM 648 O O . LEU A 1 82 ? 0.52 10.242 11.641 1 98.81 82 LEU A O 1
ATOM 652 N N . VAL A 1 83 ? -1.454 9.438 12.211 1 98.81 83 VAL A N 1
ATOM 653 C CA . VAL A 1 83 ? -1.04 9 13.547 1 98.81 83 VAL A CA 1
ATOM 654 C C . VAL A 1 83 ? 0.081 7.973 13.43 1 98.81 83 VAL A C 1
ATOM 656 O O . VAL A 1 83 ? 1.107 8.086 14.102 1 98.81 83 VAL A O 1
ATOM 659 N N . TYR A 1 84 ? -0.073 7.035 12.547 1 98.69 84 TYR A N 1
ATOM 660 C CA . TYR A 1 84 ? 0.94 6.008 12.32 1 98.69 84 TYR A CA 1
ATOM 661 C C . TYR A 1 84 ? 2.26 6.633 11.883 1 98.69 84 TYR A C 1
ATOM 663 O O . TYR A 1 84 ? 3.318 6.305 12.422 1 98.69 84 TYR A O 1
ATOM 671 N N . ALA A 1 85 ? 2.197 7.512 10.922 1 98.75 85 ALA A N 1
ATOM 672 C CA . ALA A 1 85 ? 3.389 8.125 10.344 1 98.75 85 ALA A CA 1
ATOM 673 C C . ALA A 1 85 ? 4.145 8.945 11.383 1 98.75 85 ALA A C 1
ATOM 675 O O . ALA A 1 85 ? 5.379 8.953 11.398 1 98.75 85 ALA A O 1
ATOM 676 N N . LEU A 1 86 ? 3.418 9.57 12.289 1 98.75 86 LEU A N 1
ATOM 677 C CA . LEU A 1 86 ? 4.035 10.508 13.219 1 98.75 86 LEU A CA 1
ATOM 678 C C . LEU A 1 86 ? 4.477 9.797 14.492 1 98.75 86 LEU A C 1
ATOM 680 O O . LEU A 1 86 ? 5.398 10.25 15.18 1 98.75 86 LEU A O 1
ATOM 684 N N . GLN A 1 87 ? 3.877 8.609 14.75 1 97.94 87 GLN A N 1
ATOM 685 C CA . GLN A 1 87 ? 4.141 7.996 16.047 1 97.94 87 GLN A CA 1
ATOM 686 C C . GLN A 1 87 ? 4.938 6.703 15.891 1 97.94 87 GLN A C 1
ATOM 688 O O . GLN A 1 87 ? 5.711 6.336 16.781 1 97.94 87 GLN A O 1
ATOM 693 N N . HIS A 1 88 ? 4.777 6 14.742 1 96.62 88 HIS A N 1
ATOM 694 C CA . HIS A 1 88 ? 5.207 4.605 14.766 1 96.62 88 HIS A CA 1
ATOM 695 C C . HIS A 1 88 ? 6.156 4.305 13.609 1 96.62 88 HIS A C 1
ATOM 697 O O . HIS A 1 88 ? 7.07 3.488 13.75 1 96.62 88 HIS A O 1
ATOM 703 N N . ASP A 1 89 ? 5.961 4.957 12.445 1 96.94 89 ASP A N 1
ATOM 704 C CA . ASP A 1 89 ? 6.738 4.629 11.258 1 96.94 89 ASP A CA 1
ATOM 705 C C . ASP A 1 89 ? 8.195 5.062 11.414 1 96.94 89 ASP A C 1
ATOM 707 O O . ASP A 1 89 ? 8.484 6.254 11.523 1 96.94 89 ASP A O 1
ATOM 711 N N . PRO A 1 90 ? 9.094 4.195 11.367 1 94.75 90 PRO A N 1
ATOM 712 C CA . PRO A 1 90 ? 10.492 4.574 11.578 1 94.75 90 PRO A CA 1
ATOM 713 C C . PRO A 1 90 ? 11.008 5.535 10.508 1 94.75 90 PRO A C 1
ATOM 715 O O . PRO A 1 90 ? 12 6.238 10.734 1 94.75 90 PRO A O 1
ATOM 718 N N . LEU A 1 91 ? 10.328 5.605 9.461 1 93.12 91 LEU A N 1
ATOM 719 C CA . LEU A 1 91 ? 10.758 6.449 8.352 1 93.12 91 LEU A CA 1
ATOM 720 C C . LEU A 1 91 ? 10.414 7.91 8.617 1 93.12 91 LEU A C 1
ATOM 722 O O . LEU A 1 91 ? 11.023 8.812 8.039 1 93.12 91 LEU A O 1
ATOM 726 N N . THR A 1 92 ? 9.398 8.148 9.492 1 97.81 92 THR A N 1
ATOM 727 C CA . THR A 1 92 ? 8.875 9.508 9.555 1 97.81 92 THR A CA 1
ATOM 728 C C . THR A 1 92 ? 8.594 9.906 11 1 97.81 92 THR A C 1
ATOM 730 O O . THR A 1 92 ? 8.422 11.094 11.297 1 97.81 92 THR A O 1
ATOM 733 N N . ALA A 1 93 ? 8.648 9.07 11.961 1 96.75 93 ALA A N 1
ATOM 734 C CA . ALA A 1 93 ? 8.039 9.258 13.273 1 96.75 93 ALA A CA 1
ATOM 735 C C . ALA A 1 93 ? 8.828 10.266 14.109 1 96.75 93 ALA A C 1
ATOM 737 O O . ALA A 1 93 ? 10.047 10.367 13.977 1 96.75 93 ALA A O 1
ATOM 738 N N . ASP A 1 94 ? 8.109 11.031 14.844 1 97.44 94 ASP A N 1
ATOM 739 C CA . ASP A 1 94 ? 8.578 11.859 15.953 1 97.44 94 ASP A CA 1
ATOM 740 C C . ASP A 1 94 ? 7.844 11.508 17.25 1 97.44 94 ASP A C 1
ATOM 742 O O . ASP A 1 94 ? 7.023 12.289 17.734 1 97.44 94 ASP A O 1
ATOM 746 N N . PRO A 1 95 ? 8.211 10.398 17.859 1 94.5 95 PRO A N 1
ATOM 747 C CA . PRO A 1 95 ? 7.441 9.891 18.984 1 94.5 95 PRO A CA 1
ATOM 748 C C . PRO A 1 95 ? 7.617 10.727 20.25 1 94.5 95 PRO A C 1
ATOM 750 O O . PRO A 1 95 ? 6.918 10.508 21.25 1 94.5 95 PRO A O 1
ATOM 753 N N . SER A 1 96 ? 8.531 11.672 20.219 1 95.56 96 SER A N 1
ATOM 754 C CA . SER A 1 96 ? 8.734 12.523 21.375 1 95.56 96 SER A CA 1
ATOM 755 C C . SER A 1 96 ? 7.566 13.484 21.578 1 95.56 96 SER A C 1
ATOM 757 O O . SER A 1 96 ? 7.402 14.055 22.656 1 95.56 96 SER A O 1
ATOM 759 N N . ARG A 1 97 ? 6.766 13.648 20.594 1 98 97 ARG A N 1
ATOM 760 C CA . ARG A 1 97 ? 5.609 14.539 20.688 1 98 97 ARG A CA 1
ATOM 761 C C . ARG A 1 97 ? 4.312 13.766 20.453 1 98 97 ARG A C 1
ATOM 763 O O . ARG A 1 97 ? 4.227 12.945 19.531 1 98 97 ARG A O 1
ATOM 770 N N . PRO A 1 98 ? 3.316 14.07 21.281 1 98.44 98 PRO A N 1
ATOM 771 C CA . PRO A 1 98 ? 2.041 13.375 21.078 1 98.44 98 PRO A CA 1
ATOM 772 C C . PRO A 1 98 ? 1.321 13.836 19.812 1 98.44 98 PRO A C 1
ATOM 774 O O . PRO A 1 98 ? 1.639 14.898 19.266 1 98.44 98 PRO A O 1
ATOM 777 N N . VAL A 1 99 ? 0.439 12.969 19.359 1 98.81 99 VAL A N 1
ATOM 778 C CA . VAL A 1 99 ? -0.455 13.289 18.25 1 98.81 99 VAL A CA 1
ATOM 779 C C . VAL A 1 99 ? -1.891 13.398 18.766 1 98.81 99 VAL A C 1
ATOM 781 O O . VAL A 1 99 ? -2.418 12.453 19.359 1 98.81 99 VAL A O 1
ATOM 784 N N . ILE A 1 100 ? -2.451 14.516 18.547 1 98.94 100 ILE A N 1
ATOM 785 C CA . ILE A 1 100 ? -3.812 14.781 19 1 98.94 100 ILE A CA 1
ATOM 786 C C . ILE A 1 100 ? -4.766 14.773 17.812 1 98.94 100 ILE A C 1
ATOM 788 O O . ILE A 1 100 ? -4.48 15.391 16.781 1 98.94 100 ILE A O 1
ATOM 792 N N . VAL A 1 101 ? -5.836 14.047 17.938 1 98.94 101 VAL A N 1
ATOM 793 C CA . VAL A 1 101 ? -6.922 14.125 16.969 1 98.94 101 VAL A CA 1
ATOM 794 C C . VAL A 1 101 ? -8.117 14.852 17.594 1 98.94 101 VAL A C 1
ATOM 796 O O . VAL A 1 101 ? -8.805 14.305 18.453 1 98.94 101 VAL A O 1
ATOM 799 N N . LEU A 1 102 ? -8.289 16.094 17.172 1 98.75 102 LEU A N 1
ATOM 800 C CA . LEU A 1 102 ? -9.5 16.812 17.531 1 98.75 102 LEU A CA 1
ATOM 801 C C . LEU A 1 102 ? -10.719 16.266 16.797 1 98.75 102 LEU A C 1
ATOM 803 O O . LEU A 1 102 ? -10.664 16.047 15.586 1 98.75 102 LEU A O 1
ATOM 807 N N . THR A 1 103 ? -11.734 15.977 17.516 1 98.56 103 THR A N 1
ATOM 808 C CA . THR A 1 103 ? -12.93 15.422 16.906 1 98.56 103 THR A CA 1
ATOM 809 C C . THR A 1 103 ? -14.164 16.234 17.281 1 98.56 103 THR A C 1
ATOM 811 O O . THR A 1 103 ? -14.094 17.109 18.156 1 98.56 103 THR A O 1
ATOM 814 N N . THR A 1 104 ? -15.227 16.062 16.562 1 98 104 THR A N 1
ATOM 815 C CA . THR A 1 104 ? -16.547 16.578 16.891 1 98 104 THR A CA 1
ATOM 816 C C . THR A 1 104 ? -17.469 15.461 17.406 1 98 104 THR A C 1
ATOM 818 O O . THR A 1 104 ? -17.109 14.281 17.328 1 98 104 THR A O 1
ATOM 821 N N . PRO A 1 105 ? -18.641 15.891 17.875 1 97.25 105 PRO A N 1
ATOM 822 C CA . PRO A 1 105 ? -19.609 14.875 18.297 1 97.25 105 PRO A CA 1
ATOM 823 C C . PRO A 1 105 ? -20.109 14.016 17.125 1 97.25 105 PRO A C 1
ATOM 825 O O . PRO A 1 105 ? -20.75 12.984 17.344 1 97.25 105 PRO A O 1
ATOM 828 N N . GLY A 1 106 ? -19.844 14.367 15.938 1 96.06 106 GLY A N 1
ATOM 829 C CA . GLY A 1 106 ? -20.281 13.633 14.758 1 96.06 106 GLY A CA 1
ATOM 830 C C . GLY A 1 106 ? -19.391 12.438 14.445 1 96.06 106 GLY A C 1
ATOM 831 O O . GLY A 1 106 ? -19.734 11.617 13.594 1 96.06 106 GLY A O 1
ATOM 832 N N . VAL A 1 107 ? -18.297 12.25 15.102 1 98.06 107 VAL A N 1
ATOM 833 C CA . VAL A 1 107 ? -17.359 11.148 14.875 1 98.06 107 VAL A CA 1
ATOM 834 C C . VAL A 1 107 ? -17.797 9.93 15.68 1 98.06 107 VAL A C 1
ATOM 836 O O . VAL A 1 107 ? -18 10.016 16.891 1 98.06 107 VAL A O 1
ATOM 839 N N . PRO A 1 108 ? -17.922 8.742 15.039 1 98.19 108 PRO A N 1
ATOM 840 C CA . PRO A 1 108 ? -18.297 7.527 15.766 1 98.19 108 PRO A CA 1
ATOM 841 C C . PRO A 1 108 ? -17.312 7.184 16.875 1 98.19 108 PRO A C 1
ATOM 843 O O . PRO A 1 108 ? -16.094 7.348 16.719 1 98.19 108 PRO A O 1
ATOM 846 N N . ALA A 1 109 ? -17.891 6.684 17.938 1 98 109 ALA A N 1
ATOM 847 C CA . ALA A 1 109 ? -17.062 6.285 19.078 1 98 109 ALA A CA 1
ATOM 848 C C . ALA A 1 109 ? -16.047 5.227 18.672 1 98 109 ALA A C 1
ATOM 850 O O . ALA A 1 109 ? -14.93 5.199 19.203 1 98 109 ALA A O 1
ATOM 851 N N . SER A 1 110 ? -16.422 4.363 17.75 1 98.12 110 SER A N 1
ATOM 852 C CA . SER A 1 110 ? -15.516 3.318 17.297 1 98.12 110 SER A CA 1
ATOM 853 C C . SER A 1 110 ? -14.281 3.912 16.625 1 98.12 110 SER A C 1
ATOM 855 O O . SER A 1 110 ? -13.18 3.375 16.766 1 98.12 110 SER A O 1
ATOM 857 N N . TYR A 1 111 ? -14.406 4.988 15.914 1 98.56 111 TYR A N 1
ATOM 858 C CA . TYR A 1 111 ? -13.266 5.676 15.312 1 98.56 111 TYR A CA 1
ATOM 859 C C . TYR A 1 111 ? -12.336 6.23 16.391 1 98.56 111 TYR A C 1
ATOM 861 O O . TYR A 1 111 ? -11.117 6.023 16.328 1 98.56 111 TYR A O 1
ATOM 869 N N . SER A 1 112 ? -12.945 6.902 17.391 1 98.62 112 SER A N 1
ATOM 870 C CA . SER A 1 112 ? -12.156 7.48 18.469 1 98.62 112 SER A CA 1
ATOM 871 C C . SER A 1 112 ? -11.383 6.406 19.219 1 98.62 112 SER A C 1
ATOM 873 O O . SER A 1 112 ? -10.195 6.574 19.5 1 98.62 112 SER A O 1
ATOM 875 N N . ARG A 1 113 ? -12.023 5.336 19.484 1 98.25 113 ARG A N 1
ATOM 876 C CA . ARG A 1 113 ? -11.383 4.242 20.203 1 98.25 113 ARG A CA 1
ATOM 877 C C . ARG A 1 113 ? -10.227 3.666 19.406 1 98.25 113 ARG A C 1
ATOM 879 O O . ARG A 1 113 ? -9.164 3.365 19.969 1 98.25 113 ARG A O 1
ATOM 886 N N . LYS A 1 114 ? -10.445 3.492 18.125 1 98.12 114 LYS A N 1
ATOM 887 C CA . LYS A 1 114 ? -9.391 2.963 17.266 1 98.12 114 LYS A CA 1
ATOM 888 C C . LYS A 1 114 ? -8.188 3.9 17.234 1 98.12 114 LYS A C 1
ATOM 890 O O . LYS A 1 114 ? -7.043 3.455 17.359 1 98.12 114 LYS A O 1
ATOM 895 N N . LEU A 1 115 ? -8.43 5.148 17.109 1 98.69 115 LEU A N 1
ATOM 896 C CA . LEU A 1 115 ? -7.367 6.148 17.078 1 98.69 115 LEU A CA 1
ATOM 897 C C . LEU A 1 115 ? -6.59 6.141 18.391 1 98.69 115 LEU A C 1
ATOM 899 O O . LEU A 1 115 ? -5.359 6.207 18.391 1 98.69 115 LEU A O 1
ATOM 903 N N . GLU A 1 116 ? -7.273 6.039 19.5 1 98.62 116 GLU A N 1
ATOM 904 C CA . GLU A 1 116 ? -6.625 5.984 20.812 1 98.62 116 GLU A CA 1
ATOM 905 C C . GLU A 1 116 ? -5.785 4.715 20.953 1 98.62 116 GLU A C 1
ATOM 907 O O . GLU A 1 116 ? -4.652 4.77 21.438 1 98.62 116 GLU A O 1
ATOM 912 N N . ALA A 1 117 ? -6.344 3.654 20.5 1 97.19 117 ALA A N 1
ATOM 913 C CA . ALA A 1 117 ? -5.637 2.379 20.562 1 97.19 117 ALA A CA 1
ATOM 914 C C . ALA A 1 117 ? -4.352 2.42 19.75 1 97.19 117 ALA A C 1
ATOM 916 O O . ALA A 1 117 ? -3.387 1.718 20.047 1 97.19 117 ALA A O 1
ATOM 917 N N . GLU A 1 118 ? -4.383 3.281 18.828 1 97.5 118 GLU A N 1
ATOM 918 C CA . GLU A 1 118 ? -3.24 3.342 17.922 1 97.5 118 GLU A CA 1
ATOM 919 C C . GLU A 1 118 ? -2.291 4.473 18.312 1 97.5 118 GLU A C 1
ATOM 921 O O . GLU A 1 118 ? -1.361 4.789 17.562 1 97.5 118 GLU A O 1
ATOM 926 N N . GLY A 1 119 ? -2.561 5.195 19.391 1 97.69 119 GLY A N 1
ATOM 927 C CA . GLY A 1 119 ? -1.537 6.047 19.969 1 97.69 119 GLY A CA 1
ATOM 928 C C . GLY A 1 119 ? -1.917 7.516 19.984 1 97.69 119 GLY A C 1
ATOM 929 O O . GLY A 1 119 ? -1.176 8.352 20.5 1 97.69 119 GLY A O 1
ATOM 930 N N . ALA A 1 120 ? -3.084 7.793 19.484 1 98.75 120 ALA A N 1
ATOM 931 C CA . ALA A 1 120 ? -3.494 9.195 19.453 1 98.75 120 ALA A CA 1
ATOM 932 C C . ALA A 1 120 ? -4.164 9.594 20.766 1 98.75 120 ALA A C 1
ATOM 934 O O . ALA A 1 120 ? -4.715 8.742 21.469 1 98.75 120 ALA A O 1
ATOM 935 N N . ILE A 1 121 ? -3.996 10.859 21.141 1 98.75 121 ILE A N 1
ATOM 936 C CA . ILE A 1 121 ? -4.891 11.492 22.109 1 98.75 121 ILE A CA 1
ATOM 937 C C . ILE A 1 121 ? -6.098 12.078 21.375 1 98.75 121 ILE A C 1
ATOM 939 O O . ILE A 1 121 ? -5.949 12.945 20.516 1 98.75 121 ILE A O 1
ATOM 943 N N . VAL A 1 122 ? -7.273 11.57 21.703 1 98.81 122 VAL A N 1
ATOM 944 C CA . VAL A 1 122 ? -8.477 12.062 21.047 1 98.81 122 VAL A CA 1
ATOM 945 C C . VAL A 1 122 ? -9.188 13.07 21.938 1 98.81 122 VAL A C 1
ATOM 947 O O . VAL A 1 122 ? -9.469 12.773 23.109 1 98.81 122 VAL A O 1
ATOM 950 N N . ILE A 1 123 ? -9.43 14.25 21.469 1 98.69 123 ILE A N 1
ATOM 951 C CA . ILE A 1 123 ? -10.125 15.297 22.219 1 98.69 123 ILE A CA 1
ATOM 952 C C . ILE A 1 123 ? -11.367 15.727 21.438 1 98.69 123 ILE A C 1
ATOM 954 O O . ILE A 1 123 ? -11.266 16.297 20.359 1 98.69 123 ILE A O 1
ATOM 958 N N . GLU A 1 124 ? -12.492 15.492 21.969 1 98.44 124 GLU A N 1
ATOM 959 C CA . GLU A 1 124 ? -13.75 15.922 21.359 1 98.44 124 GLU A CA 1
ATOM 960 C C . GLU A 1 124 ? -14.078 17.359 21.734 1 98.44 124 GLU A C 1
ATOM 962 O O . GLU A 1 124 ? -14 17.734 22.906 1 98.44 124 GLU A O 1
ATOM 967 N N . LYS A 1 125 ? -14.422 18.172 20.828 1 98.31 125 LYS A N 1
ATOM 968 C CA . LYS A 1 125 ? -14.797 19.562 21.031 1 98.31 125 LYS A CA 1
ATOM 969 C C . LYS A 1 125 ? -16.188 19.844 20.484 1 98.31 125 LYS A C 1
ATOM 971 O O . LYS A 1 125 ? -16.594 19.25 19.484 1 98.31 125 LYS A O 1
ATOM 976 N N . PRO A 1 126 ? -16.953 20.734 21.172 1 97.56 126 PRO A N 1
ATOM 977 C CA . PRO A 1 126 ? -18.266 21.094 20.625 1 97.56 126 PRO A CA 1
ATOM 978 C C . PRO A 1 126 ? -18.172 21.875 19.312 1 97.56 126 PRO A C 1
ATOM 980 O O . PRO A 1 126 ? -17.156 22.547 19.062 1 97.56 126 PRO A O 1
ATOM 983 N N . PHE A 1 127 ? -19.25 21.75 18.562 1 97 127 PHE A N 1
ATOM 984 C CA . PHE A 1 127 ? -19.328 22.516 17.328 1 97 127 PHE A CA 1
ATOM 985 C C . PHE A 1 127 ? -19.266 24.016 17.609 1 97 127 PHE A C 1
ATOM 987 O O . PHE A 1 127 ? -19.766 24.469 18.641 1 97 127 PHE A O 1
ATOM 994 N N . ILE A 1 128 ? -18.594 24.688 16.75 1 96.62 128 ILE A N 1
ATOM 995 C CA . ILE A 1 128 ? -18.703 26.156 16.75 1 96.62 128 ILE A CA 1
ATOM 996 C C . ILE A 1 128 ? -19.781 26.594 15.773 1 96.62 128 ILE A C 1
ATOM 998 O O . ILE A 1 128 ? -19.641 26.422 14.555 1 96.62 128 ILE A O 1
ATOM 1002 N N . THR A 1 129 ? -20.828 27.172 16.25 1 93.31 129 THR A N 1
ATOM 1003 C CA . THR A 1 129 ? -22 27.484 15.438 1 93.31 129 THR A CA 1
ATOM 1004 C C . THR A 1 129 ? -22.234 28.984 15.375 1 93.31 129 THR A C 1
ATOM 1006 O O . THR A 1 129 ? -23.172 29.438 14.719 1 93.31 129 THR A O 1
ATOM 1009 N N . SER A 1 130 ? -21.484 29.734 15.977 1 93.88 130 SER A N 1
ATOM 1010 C CA . SER A 1 130 ? -21.703 31.172 16.109 1 93.88 130 SER A CA 1
ATOM 1011 C C . SER A 1 130 ? -21.172 31.938 14.898 1 93.88 130 SER A C 1
ATOM 1013 O O . SER A 1 130 ? -21.359 33.156 14.781 1 93.88 130 SER A O 1
ATOM 1015 N N . LEU A 1 131 ? -20.469 31.297 14.039 1 95.94 131 LEU A N 1
ATOM 1016 C CA . LEU A 1 131 ? -19.812 31.938 12.906 1 95.94 131 LEU A CA 1
ATOM 1017 C C . LEU A 1 131 ? -20.609 31.734 11.625 1 95.94 131 LEU A C 1
ATOM 1019 O O . LEU A 1 131 ? -21.328 30.734 11.492 1 95.94 131 LEU A O 1
ATOM 1023 N N . PRO A 1 132 ? -20.484 32.688 10.711 1 93.25 132 PRO A N 1
ATOM 1024 C CA . PRO A 1 132 ? -21.266 32.594 9.469 1 93.25 132 PRO A CA 1
ATOM 1025 C C . PRO A 1 132 ? -20.891 31.359 8.648 1 93.25 132 PRO A C 1
ATOM 1027 O O . PRO A 1 132 ? -19.719 30.984 8.586 1 93.25 132 PRO A O 1
ATOM 1030 N N . MET A 1 133 ? -21.922 30.734 8.117 1 88.81 133 MET A N 1
ATOM 1031 C CA . MET A 1 133 ? -21.719 29.594 7.246 1 88.81 133 MET A CA 1
ATOM 1032 C C . MET A 1 133 ? -22.516 29.734 5.953 1 88.81 133 MET A C 1
ATOM 1034 O O . MET A 1 133 ? -23.672 30.172 5.98 1 88.81 133 MET A O 1
ATOM 1038 N N . VAL A 1 134 ? -21.781 29.578 4.836 1 85 134 VAL A N 1
ATOM 1039 C CA . VAL A 1 134 ? -22.453 29.422 3.545 1 85 134 VAL A CA 1
ATOM 1040 C C . VAL A 1 134 ? -22.234 28.016 3.016 1 85 134 VAL A C 1
ATOM 1042 O O . VAL A 1 134 ? -21.125 27.484 3.055 1 85 134 VAL A O 1
ATOM 1045 N N . GLN A 1 135 ? -23.312 27.297 2.791 1 74.5 135 GLN A N 1
ATOM 1046 C CA . GLN A 1 135 ? -23.203 25.891 2.439 1 74.5 135 GLN A CA 1
ATOM 1047 C C . GLN A 1 135 ? -22.641 25.719 1.027 1 74.5 135 GLN A C 1
ATOM 1049 O O . GLN A 1 135 ? -23.406 25.609 0.066 1 74.5 135 GLN A O 1
ATOM 1054 N N . THR A 1 136 ? -21.344 25.719 0.879 1 74 136 THR A N 1
ATOM 1055 C CA . THR A 1 136 ? -20.703 25.5 -0.407 1 74 136 THR A CA 1
ATOM 1056 C C . THR A 1 136 ? -20.266 24.047 -0.554 1 74 136 THR A C 1
ATOM 1058 O O . THR A 1 136 ? -20.406 23.453 -1.628 1 74 136 THR A O 1
ATOM 1061 N N . ASN A 1 137 ? -19.781 23.453 0.448 1 84.19 137 ASN A N 1
ATOM 1062 C CA . ASN A 1 137 ? -19.328 22.062 0.499 1 84.19 137 ASN A CA 1
ATOM 1063 C C . ASN A 1 137 ? -19.781 21.391 1.789 1 84.19 137 ASN A C 1
ATOM 1065 O O . ASN A 1 137 ? -19.359 21.781 2.881 1 84.19 137 ASN A O 1
ATOM 1069 N N . PRO A 1 138 ? -20.578 20.438 1.604 1 84.56 138 PRO A N 1
ATOM 1070 C CA . PRO A 1 138 ? -21.109 19.781 2.799 1 84.56 138 PRO A CA 1
ATOM 1071 C C . PRO A 1 138 ? -20.016 19.266 3.734 1 84.56 138 PRO A C 1
ATOM 1073 O O . PRO A 1 138 ? -20.219 19.188 4.945 1 84.56 138 PRO A O 1
ATOM 1076 N N . ARG A 1 139 ? -18.875 19.031 3.211 1 84.19 139 ARG A N 1
ATOM 1077 C CA . ARG A 1 139 ? -17.766 18.516 4 1 84.19 139 ARG A CA 1
ATOM 1078 C C . ARG A 1 139 ? -17.266 19.578 4.984 1 84.19 139 ARG A C 1
ATOM 1080 O O . ARG A 1 139 ? -16.641 19.234 5.988 1 84.19 139 ARG A O 1
ATOM 1087 N N . TRP A 1 140 ? -17.609 20.844 4.758 1 89.75 140 TRP A N 1
ATOM 1088 C CA . TRP A 1 140 ? -17.031 21.922 5.547 1 89.75 140 TRP A CA 1
ATOM 1089 C C . TRP A 1 140 ? -18 22.406 6.617 1 89.75 140 TRP A C 1
ATOM 1091 O O . TRP A 1 140 ? -17.719 23.375 7.328 1 89.75 140 TRP A O 1
ATOM 1101 N N . LYS A 1 141 ? -19.094 21.688 6.789 1 88.94 141 LYS A N 1
ATOM 1102 C CA . LYS A 1 141 ? -20.156 22.141 7.676 1 88.94 141 LYS A CA 1
ATOM 1103 C C . LYS A 1 141 ? -19.641 22.344 9.102 1 88.94 141 LYS A C 1
ATOM 1105 O O . LYS A 1 141 ? -20.125 23.203 9.828 1 88.94 141 LYS A O 1
ATOM 1110 N N . ASP A 1 142 ? -18.641 21.562 9.523 1 93.19 142 ASP A N 1
ATOM 1111 C CA . ASP A 1 142 ? -18.188 21.578 10.914 1 93.19 142 ASP A CA 1
ATOM 1112 C C . ASP A 1 142 ? -16.75 22.078 11.008 1 93.19 142 ASP A C 1
ATOM 1114 O O . ASP A 1 142 ? -16.094 21.906 12.039 1 93.19 142 ASP A O 1
ATOM 1118 N N . VAL A 1 143 ? -16.234 22.75 9.977 1 95.75 143 VAL A N 1
ATOM 1119 C CA . VAL A 1 143 ? -14.797 22.953 9.844 1 95.75 143 VAL A CA 1
ATOM 1120 C C . VAL A 1 143 ? -14.336 24.031 10.828 1 95.75 143 VAL A C 1
ATOM 1122 O O . VAL A 1 143 ? -13.172 24.031 11.242 1 95.75 143 VAL A O 1
ATOM 1125 N N . TYR A 1 144 ? -15.25 24.922 11.352 1 97.25 144 TYR A N 1
ATOM 1126 C CA . TYR A 1 144 ? -14.883 25.922 12.336 1 97.25 144 TYR A CA 1
ATOM 1127 C C . TYR A 1 144 ? -14.398 25.281 13.633 1 97.25 144 TYR A C 1
ATOM 1129 O O . TYR A 1 144 ? -13.648 25.875 14.398 1 97.25 144 TYR A O 1
ATOM 1137 N N . THR A 1 145 ? -14.844 24.047 13.82 1 97.38 145 THR A N 1
ATOM 1138 C CA . THR A 1 145 ? -14.531 23.359 15.07 1 97.38 145 THR A CA 1
ATOM 1139 C C . THR A 1 145 ? -13.031 23.156 15.219 1 97.38 145 THR A C 1
ATOM 1141 O O . THR A 1 145 ? -12.523 23.062 16.344 1 97.38 145 THR A O 1
ATOM 1144 N N . LYS A 1 146 ? -12.305 23.156 14.141 1 97.31 146 LYS A N 1
ATOM 1145 C CA . LYS A 1 146 ? -10.867 22.953 14.25 1 97.31 146 LYS A CA 1
ATOM 1146 C C . LYS A 1 146 ? -10.203 24.156 14.93 1 97.31 146 LYS A C 1
ATOM 1148 O O . LYS A 1 146 ? -9.07 24.047 15.414 1 97.31 146 LYS A O 1
ATOM 1153 N N . LEU A 1 147 ? -10.891 25.344 15.07 1 98.56 147 LEU A N 1
ATOM 1154 C CA . LEU A 1 147 ? -10.352 26.531 15.703 1 98.56 147 LEU A CA 1
ATOM 1155 C C . LEU A 1 147 ? -10.07 26.297 17.188 1 98.56 147 LEU A C 1
ATOM 1157 O O . LEU A 1 147 ? -9.312 27.047 17.812 1 98.56 147 LEU A O 1
ATOM 1161 N N . TRP A 1 148 ? -10.617 25.203 17.719 1 98.31 148 TRP A N 1
ATOM 1162 C CA . TRP A 1 148 ? -10.422 24.875 19.125 1 98.31 148 TRP A CA 1
ATOM 1163 C C . TRP A 1 148 ? -8.953 24.609 19.422 1 98.31 148 TRP A C 1
ATOM 1165 O O . TRP A 1 148 ? -8.547 24.578 20.594 1 98.31 148 TRP A O 1
ATOM 1175 N N . ILE A 1 149 ? -8.18 24.453 18.375 1 98.44 149 ILE A N 1
ATOM 1176 C CA . ILE A 1 149 ? -6.738 24.266 18.547 1 98.44 149 ILE A CA 1
ATOM 1177 C C . ILE A 1 149 ? -6.164 25.453 19.344 1 98.44 149 ILE A C 1
ATOM 1179 O O . ILE A 1 149 ? -5.246 25.281 20.141 1 98.44 149 ILE A O 1
ATOM 1183 N N . PHE A 1 150 ? -6.703 26.625 19.219 1 98.62 150 PHE A N 1
ATOM 1184 C CA . PHE A 1 150 ? -6.168 27.828 19.844 1 98.62 150 PHE A CA 1
ATOM 1185 C C . PHE A 1 150 ? -6.559 27.906 21.312 1 98.62 150 PHE A C 1
ATOM 1187 O O . PHE A 1 150 ? -6.004 28.703 22.078 1 98.62 150 PHE A O 1
ATOM 1194 N N . ASN A 1 151 ? -7.516 27.062 21.703 1 97.38 151 ASN A N 1
ATOM 1195 C CA . ASN A 1 151 ? -7.918 26.984 23.094 1 97.38 151 ASN A CA 1
ATOM 1196 C C . ASN A 1 151 ? -7.16 25.891 23.844 1 97.38 151 ASN A C 1
ATOM 1198 O O . ASN A 1 151 ? -7.363 25.703 25.047 1 97.38 151 ASN A O 1
ATOM 1202 N N . MET A 1 152 ? -6.258 25.203 23.156 1 98.12 152 MET A N 1
ATOM 1203 C CA . MET A 1 152 ? -5.473 24.141 23.781 1 98.12 152 MET A CA 1
ATOM 1204 C C . MET A 1 152 ? -4.254 24.719 24.5 1 98.12 152 MET A C 1
ATOM 1206 O O . MET A 1 152 ? -3.117 24.344 24.203 1 98.12 152 MET A O 1
ATOM 1210 N N . THR A 1 153 ? -4.492 25.484 25.594 1 97.69 153 THR A N 1
ATOM 1211 C CA . THR A 1 153 ? -3.477 26.312 26.234 1 97.69 153 THR A CA 1
ATOM 1212 C C . THR A 1 153 ? -2.594 25.484 27.156 1 97.69 153 THR A C 1
ATOM 1214 O O . THR A 1 153 ? -1.602 25.984 27.688 1 97.69 153 THR A O 1
ATOM 1217 N N . SER A 1 154 ? -2.934 24.219 27.344 1 97.25 154 SER A N 1
ATOM 1218 C CA . SER A 1 154 ? -2.037 23.328 28.047 1 97.25 154 SER A CA 1
ATOM 1219 C C . SER A 1 154 ? -0.794 23.016 27.219 1 97.25 154 SER A C 1
ATOM 1221 O O . SER A 1 154 ? 0.168 22.438 27.734 1 97.25 154 SER A O 1
ATOM 1223 N N . TYR A 1 155 ? -0.8 23.406 25.938 1 98.25 155 TYR A N 1
ATOM 1224 C CA . TYR A 1 155 ? 0.351 23.281 25.047 1 98.25 155 TYR A CA 1
ATOM 1225 C C . TYR A 1 155 ? 0.941 24.641 24.719 1 98.25 155 TYR A C 1
ATOM 1227 O O . TYR A 1 155 ? 0.225 25.656 24.703 1 98.25 155 TYR A O 1
ATOM 1235 N N . ASP A 1 156 ? 2.236 24.656 24.484 1 98.25 156 ASP A N 1
ATOM 1236 C CA . ASP A 1 156 ? 2.938 25.891 24.156 1 98.25 156 ASP A CA 1
ATOM 1237 C C . ASP A 1 156 ? 2.932 26.141 22.656 1 98.25 156 ASP A C 1
ATOM 1239 O O . ASP A 1 156 ? 2.9 27.281 22.203 1 98.25 156 ASP A O 1
ATOM 1243 N N . ARG A 1 157 ? 2.988 25.062 21.891 1 98.06 157 ARG A N 1
ATOM 1244 C CA . ARG A 1 157 ? 2.979 25.141 20.438 1 98.06 157 ARG A CA 1
ATOM 1245 C C . ARG A 1 157 ? 2.412 23.875 19.828 1 98.06 157 ARG A C 1
ATOM 1247 O O . ARG A 1 157 ? 2.611 22.781 20.359 1 98.06 157 ARG A O 1
ATOM 1254 N N . LEU A 1 158 ? 1.74 24.109 18.734 1 98.81 158 LEU A N 1
ATOM 1255 C CA . LEU A 1 158 ? 1.097 23 18.031 1 98.81 158 LEU A CA 1
ATOM 1256 C C . LEU A 1 158 ? 1.355 23.078 16.531 1 98.81 158 LEU A C 1
ATOM 1258 O O . LEU A 1 158 ? 1.381 24.172 15.961 1 98.81 158 LEU A O 1
ATOM 1262 N N . VAL A 1 159 ? 1.604 21.984 15.914 1 98.88 159 VAL A N 1
ATOM 1263 C CA . VAL A 1 159 ? 1.598 21.906 14.453 1 98.88 159 VAL A CA 1
ATOM 1264 C C . VAL A 1 159 ? 0.326 21.203 13.984 1 98.88 159 VAL A C 1
ATOM 1266 O O . VAL A 1 159 ? 0.019 20.094 14.43 1 98.88 159 VAL A O 1
ATOM 1269 N N . TYR A 1 160 ? -0.357 21.875 13.07 1 98.88 160 TYR A N 1
ATOM 1270 C CA . TYR A 1 160 ? -1.633 21.359 12.594 1 98.88 160 TYR A CA 1
ATOM 1271 C C . TYR A 1 160 ? -1.502 20.828 11.172 1 98.88 160 TYR A C 1
ATOM 1273 O O . TYR A 1 160 ? -0.931 21.484 10.297 1 98.88 160 TYR A O 1
ATOM 1281 N N . TYR A 1 161 ? -2.035 19.609 10.953 1 98.81 161 TYR A N 1
ATOM 1282 C CA . TYR A 1 161 ? -2.211 18.984 9.641 1 98.81 161 TYR A CA 1
ATOM 1283 C C . TYR A 1 161 ? -3.674 18.641 9.398 1 98.81 161 TYR A C 1
ATOM 1285 O O . TYR A 1 161 ? -4.289 17.938 10.203 1 98.81 161 TYR A O 1
ATOM 1293 N N . ASP A 1 162 ? -4.23 19.125 8.242 1 98.38 162 ASP A N 1
ATOM 1294 C CA . ASP A 1 162 ? -5.465 18.469 7.832 1 98.38 162 ASP A CA 1
ATOM 1295 C C . ASP A 1 162 ? -5.266 16.953 7.73 1 98.38 162 ASP A C 1
ATOM 1297 O O . ASP A 1 162 ? -4.141 16.484 7.539 1 98.38 162 ASP A O 1
ATOM 1301 N N . ALA A 1 163 ? -6.383 16.25 7.867 1 98.31 163 ALA A N 1
ATOM 1302 C CA . ALA A 1 163 ? -6.289 14.797 7.926 1 98.31 163 ALA A CA 1
ATOM 1303 C C . ALA A 1 163 ? -5.84 14.219 6.59 1 98.31 163 ALA A C 1
ATOM 1305 O O . ALA A 1 163 ? -5.297 13.109 6.531 1 98.31 163 ALA A O 1
ATOM 1306 N N . ASP A 1 164 ? -6.035 14.914 5.484 1 98 164 ASP A N 1
ATOM 1307 C CA . ASP A 1 164 ? -5.684 14.406 4.16 1 98 164 ASP A CA 1
ATOM 1308 C C . ASP A 1 164 ? -4.242 14.766 3.803 1 98 164 ASP A C 1
ATOM 1310 O O . ASP A 1 164 ? -3.938 15.07 2.646 1 98 164 ASP A O 1
ATOM 1314 N N . HIS A 1 165 ? -3.383 14.805 4.797 1 98.62 165 HIS A N 1
ATOM 1315 C CA . HIS A 1 165 ? -1.942 14.906 4.594 1 98.62 165 HIS A CA 1
ATOM 1316 C C . HIS A 1 165 ? -1.3 13.523 4.508 1 98.62 165 HIS A C 1
ATOM 1318 O O . HIS A 1 165 ? -1.73 12.594 5.191 1 98.62 165 HIS A O 1
ATOM 1324 N N . LEU A 1 166 ? -0.327 13.414 3.682 1 98.69 166 LEU A N 1
ATOM 1325 C CA . LEU A 1 166 ? 0.569 12.258 3.635 1 98.69 166 LEU A CA 1
ATOM 1326 C C . LEU A 1 166 ? 1.979 12.648 4.066 1 98.69 166 LEU A C 1
ATOM 1328 O O . LEU A 1 166 ? 2.602 13.523 3.453 1 98.69 166 LEU A O 1
ATOM 1332 N N . VAL A 1 167 ? 2.5 12.062 5.129 1 98.88 167 VAL A N 1
ATOM 1333 C CA . VAL A 1 167 ? 3.848 12.328 5.625 1 98.88 167 VAL A CA 1
ATOM 1334 C C . VAL A 1 167 ? 4.859 11.484 4.844 1 98.88 167 VAL A C 1
ATOM 1336 O O . VAL A 1 167 ? 4.691 10.273 4.707 1 98.88 167 VAL A O 1
ATOM 1339 N N . LEU A 1 168 ? 5.832 12.156 4.344 1 98.56 168 LEU A N 1
ATOM 1340 C CA . LEU A 1 168 ? 6.777 11.492 3.449 1 98.56 168 LEU A CA 1
ATOM 1341 C C . LEU A 1 168 ? 8.148 11.359 4.105 1 98.56 168 LEU A C 1
ATOM 1343 O O . LEU A 1 168 ? 8.906 10.445 3.781 1 98.56 168 LEU A O 1
ATOM 1347 N N . ARG A 1 169 ? 8.453 12.305 4.996 1 98.31 169 ARG A N 1
ATOM 1348 C CA . ARG A 1 169 ? 9.75 12.398 5.668 1 98.31 169 ARG A CA 1
ATOM 1349 C C . ARG A 1 169 ? 9.586 12.875 7.105 1 98.31 169 ARG A C 1
ATOM 1351 O O . ARG A 1 169 ? 8.5 13.32 7.496 1 98.31 169 ARG A O 1
ATOM 1358 N N . PRO A 1 170 ? 10.641 12.719 7.91 1 97.94 170 PRO A N 1
ATOM 1359 C CA . PRO A 1 170 ? 10.539 13.266 9.266 1 97.94 170 PRO A CA 1
ATOM 1360 C C . PRO A 1 170 ? 10.156 14.742 9.281 1 97.94 170 PRO A C 1
ATOM 1362 O O . PRO A 1 170 ? 10.672 15.523 8.484 1 97.94 170 PRO A O 1
ATOM 1365 N N . VAL A 1 171 ? 9.328 15.016 10.227 1 98.06 171 VAL A N 1
ATOM 1366 C CA . VAL A 1 171 ? 8.766 16.359 10.188 1 98.06 171 VAL A CA 1
ATOM 1367 C C . VAL A 1 171 ? 9.258 17.156 11.391 1 98.06 171 VAL A C 1
ATOM 1369 O O . VAL A 1 171 ? 8.875 18.312 11.578 1 98.06 171 VAL A O 1
ATOM 1372 N N . ASP A 1 172 ? 10.078 16.672 12.164 1 97.56 172 ASP A N 1
ATOM 1373 C CA . ASP A 1 172 ? 10.453 17.25 13.453 1 97.56 172 ASP A CA 1
ATOM 1374 C C . ASP A 1 172 ? 11.242 18.547 13.258 1 97.56 172 ASP A C 1
ATOM 1376 O O . ASP A 1 172 ? 11.305 19.375 14.164 1 97.56 172 ASP A O 1
ATOM 1380 N N . SER A 1 173 ? 11.812 18.812 12.109 1 97.75 173 SER A N 1
ATOM 1381 C CA . SER A 1 173 ? 12.617 20 11.852 1 97.75 173 SER A CA 1
ATOM 1382 C C . SER A 1 173 ? 11.766 21.266 11.914 1 97.75 173 SER A C 1
ATOM 1384 O O . SER A 1 173 ? 12.289 22.375 12.062 1 97.75 173 SER A O 1
ATOM 1386 N N . ILE A 1 174 ? 10.484 21.109 11.844 1 98.12 174 ILE A N 1
ATOM 1387 C CA . ILE A 1 174 ? 9.594 22.266 11.844 1 98.12 174 ILE A CA 1
ATOM 1388 C C . ILE A 1 174 ? 9.68 22.984 13.188 1 98.12 174 ILE A C 1
ATOM 1390 O O . ILE A 1 174 ? 9.477 24.188 13.273 1 98.12 174 ILE A O 1
ATOM 1394 N N . TRP A 1 175 ? 9.984 22.281 14.234 1 98 175 TRP A N 1
ATOM 1395 C CA . TRP A 1 175 ? 10.016 22.828 15.586 1 98 175 TRP A CA 1
ATOM 1396 C C . TRP A 1 175 ? 11.234 23.719 15.789 1 98 175 TRP A C 1
ATOM 1398 O O . TRP A 1 175 ? 11.281 24.516 16.719 1 98 175 TRP A O 1
ATOM 1408 N N . GLU A 1 176 ? 12.188 23.578 14.875 1 96.75 176 GLU A N 1
ATOM 1409 C CA . GLU A 1 176 ? 13.406 24.375 14.938 1 96.75 176 GLU A CA 1
ATOM 1410 C C . GLU A 1 176 ? 13.492 25.344 13.75 1 96.75 176 GLU A C 1
ATOM 1412 O O . GLU A 1 176 ? 14.516 25.984 13.539 1 96.75 176 GLU A O 1
ATOM 1417 N N . ALA A 1 177 ? 12.477 25.422 13.023 1 95.94 177 ALA A N 1
ATOM 1418 C CA . ALA A 1 177 ? 12.461 26.25 11.828 1 95.94 177 ALA A CA 1
ATOM 1419 C C . ALA A 1 177 ? 12.453 27.734 12.188 1 95.94 177 ALA A C 1
ATOM 1421 O O . ALA A 1 177 ? 12.125 28.094 13.32 1 95.94 177 ALA A O 1
ATOM 1422 N N . GLU A 1 178 ? 12.812 28.438 11.086 1 93.75 178 GLU A N 1
ATOM 1423 C CA . GLU A 1 178 ? 12.594 29.875 11.219 1 93.75 178 GLU A CA 1
ATOM 1424 C C . GLU A 1 178 ? 11.117 30.188 11.445 1 93.75 178 GLU A C 1
ATOM 1426 O O . GLU A 1 178 ? 10.242 29.594 10.789 1 93.75 178 GLU A O 1
ATOM 1431 N N . ASN A 1 179 ? 10.711 30.906 12.383 1 96.31 179 ASN A N 1
ATOM 1432 C CA . ASN A 1 179 ? 9.359 31.359 12.703 1 96.31 179 ASN A CA 1
ATOM 1433 C C . ASN A 1 179 ? 8.562 30.281 13.445 1 96.31 179 ASN A C 1
ATOM 1435 O O . ASN A 1 179 ? 7.336 30.25 13.383 1 96.31 179 ASN A O 1
ATOM 1439 N N . SER A 1 180 ? 9.328 29.328 14.023 1 97.19 180 SER A N 1
ATOM 1440 C CA . SER A 1 180 ? 8.648 28.266 14.773 1 97.19 180 SER A CA 1
ATOM 1441 C C . SER A 1 180 ? 8.055 28.828 16.062 1 97.19 180 SER A C 1
ATOM 1443 O O . SER A 1 180 ? 7.328 28.109 16.766 1 97.19 180 SER A O 1
ATOM 1445 N N . TRP A 1 181 ? 8.406 30.016 16.438 1 97.62 181 TRP A N 1
ATOM 1446 C CA . TRP A 1 181 ? 7.781 30.766 17.516 1 97.62 181 TRP A CA 1
ATOM 1447 C C . TRP A 1 181 ? 7.242 32.094 17.016 1 97.62 181 TRP A C 1
ATOM 1449 O O . TRP A 1 181 ? 7.75 33.156 17.391 1 97.62 181 TRP A O 1
ATOM 1459 N N . PRO A 1 182 ? 6.199 32.031 16.25 1 97.56 182 PRO A N 1
ATOM 1460 C CA . PRO A 1 182 ? 5.684 33.281 15.672 1 97.56 182 PRO A CA 1
ATOM 1461 C C . PRO A 1 182 ? 5.09 34.219 16.719 1 97.56 182 PRO A C 1
ATOM 1463 O O . PRO A 1 182 ? 4.25 33.812 17.516 1 97.56 182 PRO A O 1
ATOM 1466 N N . GLU A 1 183 ? 5.402 35.438 16.641 1 95.69 183 GLU A N 1
ATOM 1467 C CA . GLU A 1 183 ? 4.938 36.406 17.594 1 95.69 183 GLU A CA 1
ATOM 1468 C C . GLU A 1 183 ? 3.422 36.594 17.531 1 95.69 183 GLU A C 1
ATOM 1470 O O . GLU A 1 183 ? 2.766 36.781 18.547 1 95.69 183 GLU A O 1
ATOM 1475 N N . SER A 1 184 ? 2.916 36.5 16.359 1 96.62 184 SER A N 1
ATOM 1476 C CA . SER A 1 184 ? 1.486 36.719 16.141 1 96.62 184 SER A CA 1
ATOM 1477 C C . SER A 1 184 ? 0.683 35.5 16.625 1 96.62 184 SER A C 1
ATOM 1479 O O . SER A 1 184 ? -0.537 35.594 16.781 1 96.62 184 SER A O 1
ATOM 1481 N N . GLY A 1 185 ? 1.347 34.375 16.734 1 98.06 185 GLY A N 1
ATOM 1482 C CA . GLY A 1 185 ? 0.676 33.156 17.188 1 98.06 185 GLY A CA 1
ATOM 1483 C C . GLY A 1 185 ? 0.435 32.156 16.078 1 98.06 185 GLY A C 1
ATOM 1484 O O . GLY A 1 185 ? -0.101 31.078 16.312 1 98.06 185 GLY A O 1
ATOM 1485 N N . LEU A 1 186 ? 0.868 32.562 14.82 1 98.62 186 LEU A N 1
ATOM 1486 C CA . LEU A 1 186 ? 0.609 31.656 13.719 1 98.62 186 LEU A CA 1
ATOM 1487 C C . LEU A 1 186 ? 1.716 31.734 12.672 1 98.62 186 LEU A C 1
ATOM 1489 O O . LEU A 1 186 ? 2.135 32.812 12.289 1 98.62 186 LEU A O 1
ATOM 1493 N N . ALA A 1 187 ? 2.264 30.594 12.258 1 98.38 187 ALA A N 1
ATOM 1494 C CA . ALA A 1 187 ? 3.113 30.453 11.078 1 98.38 187 ALA A CA 1
ATOM 1495 C C . ALA A 1 187 ? 2.508 29.469 10.078 1 98.38 187 ALA A C 1
ATOM 1497 O O . ALA A 1 187 ? 1.942 28.453 10.469 1 98.38 187 ALA A O 1
ATOM 1498 N N . ALA A 1 188 ? 2.59 29.828 8.82 1 97.94 188 ALA A N 1
ATOM 1499 C CA . ALA A 1 188 ? 1.928 29.031 7.793 1 97.94 188 ALA A CA 1
ATOM 1500 C C . ALA A 1 188 ? 2.633 29.172 6.445 1 97.94 188 ALA A C 1
ATOM 1502 O O . ALA A 1 188 ? 3.754 29.672 6.375 1 97.94 188 ALA A O 1
ATOM 1503 N N . LEU A 1 189 ? 2.051 28.5 5.461 1 97.31 189 LEU A N 1
ATOM 1504 C CA . LEU A 1 189 ? 2.549 28.609 4.094 1 97.31 189 LEU A CA 1
ATOM 1505 C C . LEU A 1 189 ? 1.6 29.422 3.227 1 97.31 189 LEU A C 1
ATOM 1507 O O . LEU A 1 189 ? 0.38 29.266 3.311 1 97.31 189 LEU A O 1
ATOM 1511 N N . GLY A 1 190 ? 2.225 30.266 2.443 1 96.19 190 GLY A N 1
ATOM 1512 C CA . GLY A 1 190 ? 1.42 31 1.472 1 96.19 190 GLY A CA 1
ATOM 1513 C C . GLY A 1 190 ? 0.785 30.094 0.431 1 96.19 190 GLY A C 1
ATOM 1514 O O . GLY A 1 190 ? 1.384 29.094 0.016 1 96.19 190 GLY A O 1
ATOM 1515 N N . SER A 1 191 ? -0.433 30.469 0.097 1 93.06 191 SER A N 1
ATOM 1516 C CA . SER A 1 191 ? -1.157 29.641 -0.866 1 93.06 191 SER A CA 1
ATOM 1517 C C . SER A 1 191 ? -1.961 30.516 -1.835 1 93.06 191 SER A C 1
ATOM 1519 O O . SER A 1 191 ? -2.264 31.672 -1.539 1 93.06 191 SER A O 1
ATOM 1521 N N . GLY A 1 192 ? -2.195 29.922 -2.982 1 87.19 192 GLY A N 1
ATOM 1522 C CA . GLY A 1 192 ? -3.035 30.484 -4.031 1 87.19 192 GLY A CA 1
ATOM 1523 C C . GLY A 1 192 ? -3.641 29.422 -4.938 1 87.19 192 GLY A C 1
ATOM 1524 O O . GLY A 1 192 ? -3.705 28.25 -4.57 1 87.19 192 GLY A O 1
ATOM 1525 N N . ASP A 1 193 ? -4.105 30.047 -6.07 1 81.5 193 ASP A N 1
ATOM 1526 C CA . ASP A 1 193 ? -4.684 29.125 -7.035 1 81.5 193 ASP A CA 1
ATOM 1527 C C . ASP A 1 193 ? -3.646 28.109 -7.508 1 81.5 193 ASP A C 1
ATOM 1529 O O . ASP A 1 193 ? -2.574 28.484 -7.988 1 81.5 193 ASP A O 1
ATOM 1533 N N . GLY A 1 194 ? -3.775 27 -7.176 1 80.38 194 GLY A N 1
ATOM 1534 C CA . GLY A 1 194 ? -2.883 25.969 -7.699 1 80.38 194 GLY A CA 1
ATOM 1535 C C . GLY A 1 194 ? -1.895 25.453 -6.672 1 80.38 194 GLY A C 1
ATOM 1536 O O . GLY A 1 194 ? -0.991 24.688 -7 1 80.38 194 GLY A O 1
ATOM 1537 N N . GLY A 1 195 ? -1.946 26.125 -5.582 1 89.69 195 GLY A N 1
ATOM 1538 C CA . GLY A 1 195 ? -1.058 25.562 -4.582 1 89.69 195 GLY A CA 1
ATOM 1539 C C . GLY A 1 195 ? -0.226 26.594 -3.857 1 89.69 195 GLY A C 1
ATOM 1540 O O . GLY A 1 195 ? -0.731 27.656 -3.496 1 89.69 195 GLY A O 1
ATOM 1541 N N . TYR A 1 196 ? 1.022 26.219 -3.477 1 87.56 196 TYR A N 1
ATOM 1542 C CA . TYR A 1 196 ? 1.91 27.078 -2.695 1 87.56 196 TYR A CA 1
ATOM 1543 C C . TYR A 1 196 ? 2.312 28.312 -3.486 1 87.56 196 TYR A C 1
ATOM 1545 O O . TYR A 1 196 ? 2.645 28.219 -4.672 1 87.56 196 TYR A O 1
ATOM 1553 N N . VAL A 1 197 ? 2.318 29.453 -2.795 1 88.31 197 VAL A N 1
ATOM 1554 C CA . VAL A 1 197 ? 2.781 30.719 -3.334 1 88.31 197 VAL A CA 1
ATOM 1555 C C . VAL A 1 197 ? 3.654 31.438 -2.303 1 88.31 197 VAL A C 1
ATOM 1557 O O . VAL A 1 197 ? 3.178 31.812 -1.229 1 88.31 197 VAL A O 1
ATOM 1560 N N . GLU A 1 198 ? 4.938 31.656 -2.537 1 87 198 GLU A N 1
ATOM 1561 C CA . GLU A 1 198 ? 5.934 32.156 -1.6 1 87 198 GLU A CA 1
ATOM 1562 C C . GLU A 1 198 ? 5.547 33.562 -1.083 1 87 198 GLU A C 1
ATOM 1564 O O . GLU A 1 198 ? 5.574 33.812 0.124 1 87 198 GLU A O 1
ATOM 1569 N N . ASP A 1 199 ? 5.18 34.5 -1.811 1 87.31 199 ASP A N 1
ATOM 1570 C CA . ASP A 1 199 ? 4.906 35.875 -1.394 1 87.31 199 ASP A CA 1
ATOM 1571 C C . ASP A 1 199 ? 3.406 36.156 -1.4 1 87.31 199 ASP A C 1
ATOM 1573 O O . ASP A 1 199 ? 2.986 37.281 -1.666 1 87.31 199 ASP A O 1
ATOM 1577 N N . SER A 1 200 ? 2.744 35.125 -0.963 1 92.81 200 SER A N 1
ATOM 1578 C CA . SER A 1 200 ? 1.297 35.312 -0.918 1 92.81 200 SER A CA 1
ATOM 1579 C C . SER A 1 200 ? 0.866 36.031 0.351 1 92.81 200 SER A C 1
ATOM 1581 O O . SER A 1 200 ? 1.501 35.906 1.398 1 92.81 200 SER A O 1
ATOM 1583 N N . ASP A 1 201 ? -0.186 36.812 0.281 1 94.75 201 ASP A N 1
ATOM 1584 C CA . ASP A 1 201 ? -0.812 37.406 1.461 1 94.75 201 ASP A CA 1
ATOM 1585 C C . ASP A 1 201 ? -1.882 36.469 2.035 1 94.75 201 ASP A C 1
ATOM 1587 O O . ASP A 1 201 ? -2.523 36.812 3.035 1 94.75 201 ASP A O 1
ATOM 1591 N N . TYR A 1 202 ? -2.064 35.344 1.387 1 96.38 202 TYR A N 1
ATOM 1592 C CA . TYR A 1 202 ? -3.049 34.312 1.741 1 96.38 202 TYR A CA 1
ATOM 1593 C C . TYR A 1 202 ? -2.367 33 2.115 1 96.38 202 TYR A C 1
ATOM 1595 O O . TYR A 1 202 ? -1.509 32.5 1.379 1 96.38 202 TYR A O 1
ATOM 1603 N N . PHE A 1 203 ? -2.693 32.531 3.309 1 97 203 PHE A N 1
ATOM 1604 C CA . PHE A 1 203 ? -2.027 31.312 3.717 1 97 203 PHE A CA 1
ATOM 1605 C C . PHE A 1 203 ? -3.01 30.141 3.732 1 97 203 PHE A C 1
ATOM 1607 O O . PHE A 1 203 ? -4.223 30.344 3.68 1 97 203 PHE A O 1
ATOM 1614 N N . LEU A 1 204 ? -2.463 28.953 3.773 1 95.5 204 LEU A N 1
ATOM 1615 C CA . LEU A 1 204 ? -3.219 27.703 3.848 1 95.5 204 LEU A CA 1
ATOM 1616 C C . LEU A 1 204 ? -3.604 27.391 5.289 1 95.5 204 LEU A C 1
ATOM 1618 O O . LEU A 1 204 ? -2.734 27.25 6.156 1 95.5 204 LEU A O 1
ATOM 1622 N N . ALA A 1 205 ? -4.891 27.234 5.539 1 96.94 205 ALA A N 1
ATOM 1623 C CA . ALA A 1 205 ? -5.367 26.938 6.887 1 96.94 205 ALA A CA 1
ATOM 1624 C C . ALA A 1 205 ? -5.453 25.438 7.121 1 96.94 205 ALA A C 1
ATOM 1626 O O . ALA A 1 205 ? -6.09 24.984 8.078 1 96.94 205 ALA A O 1
ATOM 1627 N N . GLY A 1 206 ? -4.855 24.641 6.238 1 97.31 206 GLY A N 1
ATOM 1628 C CA . GLY A 1 206 ? -4.805 23.188 6.406 1 97.31 206 GLY A CA 1
ATOM 1629 C C . GLY A 1 206 ? -3.477 22.703 6.949 1 97.31 206 GLY A C 1
ATOM 1630 O O . GLY A 1 206 ? -3.318 21.516 7.234 1 97.31 206 GLY A O 1
ATOM 1631 N N . PHE A 1 207 ? -2.588 23.609 7.059 1 98.38 207 PHE A N 1
ATOM 1632 C CA . PHE A 1 207 ? -1.268 23.359 7.625 1 98.38 207 PHE A CA 1
ATOM 1633 C C . PHE A 1 207 ? -0.701 24.625 8.25 1 98.38 207 PHE A C 1
ATOM 1635 O O . PHE A 1 207 ? -0.476 25.625 7.562 1 98.38 207 PHE A O 1
ATOM 1642 N N . PHE A 1 208 ? -0.36 24.516 9.609 1 98.62 208 PHE A N 1
ATOM 1643 C CA . PHE A 1 208 ? 0.205 25.688 10.273 1 98.62 208 PHE A CA 1
ATOM 1644 C C . PHE A 1 208 ? 0.774 25.328 11.633 1 98.62 208 PHE A C 1
ATOM 1646 O O . PHE A 1 208 ? 0.472 24.25 12.172 1 98.62 208 PHE A O 1
ATOM 1653 N N . LEU A 1 209 ? 1.621 26.188 12.109 1 98.75 209 LEU A N 1
ATOM 1654 C CA . LEU A 1 209 ? 2.096 26.188 13.492 1 98.75 209 LEU A CA 1
ATOM 1655 C C . LEU A 1 209 ? 1.357 27.219 14.32 1 98.75 209 LEU A C 1
ATOM 1657 O O . LEU A 1 209 ? 1.26 28.391 13.922 1 98.75 209 LEU A O 1
ATOM 1661 N N . ALA A 1 210 ? 0.863 26.828 15.484 1 98.75 210 ALA A N 1
ATOM 1662 C CA . ALA A 1 210 ? 0.02 27.703 16.281 1 98.75 210 ALA A CA 1
ATOM 1663 C C . ALA A 1 210 ? 0.537 27.812 17.719 1 98.75 210 ALA A C 1
ATOM 1665 O O . ALA A 1 210 ? 0.976 26.828 18.297 1 98.75 210 ALA A O 1
ATOM 1666 N N . ILE A 1 211 ? 0.453 29 18.219 1 98.62 211 ILE A N 1
ATOM 1667 C CA . ILE A 1 211 ? 0.6 29.25 19.641 1 98.62 211 ILE A CA 1
ATOM 1668 C C . ILE A 1 211 ? -0.776 29.406 20.281 1 98.62 211 ILE A C 1
ATOM 1670 O O . ILE A 1 211 ? -1.434 30.438 20.109 1 98.62 211 ILE A O 1
ATOM 1674 N N . PRO A 1 212 ? -1.218 28.375 21.047 1 98.56 212 PRO A N 1
ATOM 1675 C CA . PRO A 1 212 ? -2.545 28.484 21.656 1 98.56 212 PRO A CA 1
ATOM 1676 C C . PRO A 1 212 ? -2.623 29.594 22.703 1 98.56 212 PRO A C 1
ATOM 1678 O O . PRO A 1 212 ? -1.763 29.688 23.578 1 98.56 212 PRO A O 1
ATOM 1681 N N . LYS A 1 213 ? -3.584 30.422 22.547 1 98.12 213 LYS A N 1
ATOM 1682 C CA . LYS A 1 213 ? -3.893 31.5 23.469 1 98.12 213 LYS A CA 1
ATOM 1683 C C . LYS A 1 213 ? -5.395 31.781 23.516 1 98.12 213 LYS A C 1
ATOM 1685 O O . LYS A 1 213 ? -6.043 31.875 22.469 1 98.12 213 LYS A O 1
ATOM 1690 N N . GLU A 1 214 ? -5.848 31.953 24.719 1 97.75 214 GLU A N 1
ATOM 1691 C CA . GLU A 1 214 ? -7.266 32.281 24.875 1 97.75 214 GLU A CA 1
ATOM 1692 C C . GLU A 1 214 ? -7.629 33.531 24.094 1 97.75 214 GLU A C 1
ATOM 1694 O O . GLU A 1 214 ? -8.703 33.625 23.5 1 97.75 214 GLU A O 1
ATOM 1699 N N . GLU A 1 215 ? -6.773 34.5 24.156 1 97.56 215 GLU A N 1
ATOM 1700 C CA . GLU A 1 215 ? -6.996 35.75 23.453 1 97.56 215 GLU A CA 1
ATOM 1701 C C . GLU A 1 215 ? -7.172 35.531 21.953 1 97.56 215 GLU A C 1
ATOM 1703 O O . GLU A 1 215 ? -8.008 36.188 21.312 1 97.56 215 GLU A O 1
ATOM 1708 N N . ILE A 1 216 ? -6.379 34.719 21.406 1 98.25 216 ILE A N 1
ATOM 1709 C CA . ILE A 1 216 ? -6.477 34.406 19.969 1 98.25 216 ILE A CA 1
ATOM 1710 C C . ILE A 1 216 ? -7.812 33.719 19.688 1 98.25 216 ILE A C 1
ATOM 1712 O O . ILE A 1 216 ? -8.508 34.094 18.734 1 98.25 216 ILE A O 1
ATOM 1716 N N . MET A 1 217 ? -8.211 32.719 20.469 1 98.06 217 MET A N 1
ATOM 1717 C CA . MET A 1 217 ? -9.492 32.031 20.312 1 98.06 217 MET A CA 1
ATOM 1718 C C . MET A 1 217 ? -10.648 33.031 20.328 1 98.06 217 MET A C 1
ATOM 1720 O O . MET A 1 217 ? -11.5 33.031 19.438 1 98.06 217 MET A O 1
ATOM 1724 N N . GLU A 1 218 ? -10.633 33.875 21.328 1 98.06 218 GLU A N 1
ATOM 1725 C CA . GLU A 1 218 ? -11.688 34.875 21.453 1 98.06 218 GLU A CA 1
ATOM 1726 C C . GLU A 1 218 ? -11.703 35.812 20.25 1 98.06 218 GLU A C 1
ATOM 1728 O O . GLU A 1 218 ? -12.766 36.188 19.75 1 98.06 218 GLU A O 1
ATOM 1733 N N . GLY A 1 219 ? -10.555 36.219 19.891 1 98 219 GLY A N 1
ATOM 1734 C CA . GLY A 1 219 ? -10.438 37.094 18.719 1 98 219 GLY A CA 1
ATOM 1735 C C . GLY A 1 219 ? -10.984 36.438 17.453 1 98 219 GLY A C 1
ATOM 1736 O O . GLY A 1 219 ? -11.68 37.094 16.672 1 98 219 GLY A O 1
ATOM 1737 N N . LEU A 1 220 ? -10.68 35.25 17.234 1 98.44 220 LEU A N 1
ATOM 1738 C CA . LEU A 1 220 ? -11.172 34.5 16.078 1 98.44 220 LEU A CA 1
ATOM 1739 C C . LEU A 1 220 ? -12.695 34.406 16.094 1 98.44 220 LEU A C 1
ATOM 1741 O O . LEU A 1 220 ? -13.352 34.656 15.086 1 98.44 220 LEU A O 1
ATOM 1745 N N . LEU A 1 221 ? -13.312 34.094 17.25 1 97.88 221 LEU A N 1
ATOM 1746 C CA . LEU A 1 221 ? -14.758 33.938 17.375 1 97.88 221 LEU A CA 1
ATOM 1747 C C . LEU A 1 221 ? -15.469 35.281 17.188 1 97.88 221 LEU A C 1
ATOM 1749 O O . LEU A 1 221 ? -16.641 35.312 16.828 1 97.88 221 LEU A O 1
ATOM 1753 N N . ALA A 1 222 ? -14.742 36.344 17.391 1 97.81 222 ALA A N 1
ATOM 1754 C CA . ALA A 1 222 ? -15.336 37.656 17.297 1 97.81 222 ALA A CA 1
ATOM 1755 C C . ALA A 1 222 ? -15.117 38.281 15.906 1 97.81 222 ALA A C 1
ATOM 1757 O O . ALA A 1 222 ? -15.727 39.281 15.562 1 97.81 222 ALA A O 1
ATOM 1758 N N . GLU A 1 223 ? -14.281 37.688 15.141 1 97.12 223 GLU A N 1
ATOM 1759 C CA . GLU A 1 223 ? -13.898 38.25 13.852 1 97.12 223 GLU A CA 1
ATOM 1760 C C . GLU A 1 223 ? -15.094 38.312 12.898 1 97.12 223 GLU A C 1
ATOM 1762 O O . GLU A 1 223 ? -15.914 37.406 12.867 1 97.12 223 GLU A O 1
ATOM 1767 N N . ARG A 1 224 ? -15.211 39.438 12.133 1 95.69 224 ARG A N 1
ATOM 1768 C CA . ARG A 1 224 ? -16.281 39.656 11.172 1 95.69 224 ARG A CA 1
ATOM 1769 C C . ARG A 1 224 ? -15.742 40.219 9.859 1 95.69 224 ARG A C 1
ATOM 1771 O O . ARG A 1 224 ? -14.57 40.594 9.773 1 95.69 224 ARG A O 1
ATOM 1778 N N . GLY A 1 225 ? -16.656 40.188 8.828 1 95.19 225 GLY A N 1
ATOM 1779 C CA . GLY A 1 225 ? -16.312 40.844 7.578 1 95.19 225 GLY A CA 1
ATOM 1780 C C . GLY A 1 225 ? -15.461 40 6.656 1 95.19 225 GLY A C 1
ATOM 1781 O O . GLY A 1 225 ? -14.672 40.5 5.867 1 95.19 225 GLY A O 1
ATOM 1782 N N . TYR A 1 226 ? -15.344 38.75 6.867 1 96.06 226 TYR A N 1
ATOM 1783 C CA . TYR A 1 226 ? -14.672 37.844 5.953 1 96.06 226 TYR A CA 1
ATOM 1784 C C . TYR A 1 226 ? -15.68 37.094 5.09 1 96.06 226 TYR A C 1
ATOM 1786 O O . TYR A 1 226 ? -16.875 37.062 5.402 1 96.06 226 TYR A O 1
ATOM 1794 N N . ASP A 1 227 ? -15.227 36.594 3.922 1 95.25 227 ASP A N 1
ATOM 1795 C CA . ASP A 1 227 ? -16.062 35.781 3.041 1 95.25 227 ASP A CA 1
ATOM 1796 C C . ASP A 1 227 ? -16.141 34.344 3.531 1 95.25 227 ASP A C 1
ATOM 1798 O O . ASP A 1 227 ? -15.148 33.625 3.49 1 95.25 227 ASP A O 1
ATOM 1802 N N . PRO A 1 228 ? -17.281 33.844 3.951 1 94.81 228 PRO A N 1
ATOM 1803 C CA . PRO A 1 228 ? -17.391 32.531 4.559 1 94.81 228 PRO A CA 1
ATOM 1804 C C . PRO A 1 228 ? -17.469 31.406 3.52 1 94.81 228 PRO A C 1
ATOM 1806 O O . PRO A 1 228 ? -17.766 30.266 3.863 1 94.81 228 PRO A O 1
ATOM 1809 N N . VAL A 1 229 ? -17.188 31.625 2.211 1 93.25 229 VAL A N 1
ATOM 1810 C CA . VAL A 1 229 ? -17.156 30.594 1.188 1 93.25 229 VAL A CA 1
ATOM 1811 C C . VAL A 1 229 ? -16.125 29.531 1.544 1 93.25 229 VAL A C 1
ATOM 1813 O O . VAL A 1 229 ? -16.328 28.344 1.297 1 93.25 229 VAL A O 1
ATOM 1816 N N . PHE A 1 230 ? -15.016 29.984 2.039 1 93.62 230 PHE A N 1
ATOM 1817 C CA . PHE A 1 230 ? -14.031 29.141 2.719 1 93.62 230 PHE A CA 1
ATOM 1818 C C . PHE A 1 230 ? -13.977 29.469 4.207 1 93.62 230 PHE A C 1
ATOM 1820 O O . PHE A 1 230 ? -13.188 30.312 4.637 1 93.62 230 PHE A O 1
ATOM 1827 N N . PRO A 1 231 ? -14.773 28.828 4.957 1 95.25 231 PRO A N 1
ATOM 1828 C CA . PRO A 1 231 ? -15.148 29.297 6.297 1 95.25 231 PRO A CA 1
ATOM 1829 C C . PRO A 1 231 ? -13.938 29.594 7.176 1 95.25 231 PRO A C 1
ATOM 1831 O O . PRO A 1 231 ? -13.469 30.734 7.211 1 95.25 231 PRO A O 1
ATOM 1834 N N . GLU A 1 232 ? -13.312 28.562 7.758 1 96.5 232 GLU A N 1
ATOM 1835 C CA . GLU A 1 232 ? -12.211 28.812 8.68 1 96.5 232 GLU A CA 1
ATOM 1836 C C . GLU A 1 232 ? -10.992 29.375 7.945 1 96.5 232 GLU A C 1
ATOM 1838 O O . GLU A 1 232 ? -10.234 30.156 8.5 1 96.5 232 GLU A O 1
ATOM 1843 N N . GLN A 1 233 ? -10.797 28.984 6.648 1 96 233 GLN A N 1
ATOM 1844 C CA . GLN A 1 233 ? -9.695 29.438 5.809 1 96 233 GLN A CA 1
ATOM 1845 C C . GLN A 1 233 ? -9.703 30.969 5.672 1 96 233 GLN A C 1
ATOM 1847 O O . GLN A 1 233 ? -8.688 31.609 5.918 1 96 233 GLN A O 1
ATOM 1852 N N . ASN A 1 234 ? -10.836 31.531 5.297 1 96.75 234 ASN A N 1
ATOM 1853 C CA . ASN A 1 234 ? -10.93 32.969 5.109 1 96.75 234 ASN A CA 1
ATOM 1854 C C . ASN A 1 234 ? -10.984 33.719 6.441 1 96.75 234 ASN A C 1
ATOM 1856 O O . ASN A 1 234 ? -10.469 34.812 6.562 1 96.75 234 ASN A O 1
ATOM 1860 N N . LEU A 1 235 ? -11.609 33.125 7.434 1 98.06 235 LEU A N 1
ATOM 1861 C CA . LEU A 1 235 ? -11.641 33.719 8.773 1 98.06 235 LEU A CA 1
ATOM 1862 C C . LEU A 1 235 ? -10.234 33.906 9.32 1 98.06 235 LEU A C 1
ATOM 1864 O O . LEU A 1 235 ? -9.875 35 9.758 1 98.06 235 LEU A O 1
ATOM 1868 N N . MET A 1 236 ? -9.477 32.844 9.25 1 98.44 236 MET A N 1
ATOM 1869 C CA . MET A 1 236 ? -8.117 32.906 9.789 1 98.44 236 MET A CA 1
ATOM 1870 C C . MET A 1 236 ? -7.242 33.844 8.992 1 98.44 236 MET A C 1
ATOM 1872 O O . MET A 1 236 ? -6.414 34.562 9.562 1 98.44 236 MET A O 1
ATOM 1876 N N . ASN A 1 237 ? -7.438 33.875 7.684 1 98 237 ASN A N 1
ATOM 1877 C CA . ASN A 1 237 ? -6.652 34.812 6.863 1 98 237 ASN A CA 1
ATOM 1878 C C . ASN A 1 237 ? -6.98 36.25 7.18 1 98 237 ASN A C 1
ATOM 1880 O O . ASN A 1 237 ? -6.113 37.125 7.094 1 98 237 ASN A O 1
ATOM 1884 N N . LYS A 1 238 ? -8.18 36.5 7.516 1 97.81 238 LYS A N 1
ATOM 1885 C CA . LYS A 1 238 ? -8.539 37.844 7.934 1 97.81 238 LYS A CA 1
ATOM 1886 C C . LYS A 1 238 ? -7.902 38.188 9.273 1 97.81 238 LYS A C 1
ATOM 1888 O O . LYS A 1 238 ? -7.273 39.25 9.414 1 97.81 238 LYS A O 1
ATOM 1893 N N . TYR A 1 239 ? -7.988 37.344 10.203 1 98.38 239 TYR A N 1
ATOM 1894 C CA . TYR A 1 239 ? -7.531 37.594 11.562 1 98.38 239 TYR A CA 1
ATOM 1895 C C . TYR A 1 239 ? -6.012 37.719 11.617 1 98.38 239 TYR A C 1
ATOM 1897 O O . TYR A 1 239 ? -5.477 38.562 12.336 1 98.38 239 TYR A O 1
ATOM 1905 N N . PHE A 1 240 ? -5.305 36.875 10.828 1 98.31 240 PHE A N 1
ATOM 1906 C CA . PHE A 1 240 ? -3.848 36.844 10.828 1 98.31 240 PHE A CA 1
ATOM 1907 C C . PHE A 1 240 ? -3.289 37.5 9.578 1 98.31 240 PHE A C 1
ATOM 1909 O O . PHE A 1 240 ? -2.201 37.156 9.117 1 98.31 240 PHE A O 1
ATOM 1916 N N . SER A 1 241 ? -3.988 38.406 9.023 1 96.75 241 SER A N 1
ATOM 1917 C CA . SER A 1 241 ? -3.602 39.062 7.777 1 96.75 241 SER A CA 1
ATOM 1918 C C . SER A 1 241 ? -2.209 39.656 7.887 1 96.75 241 SER A C 1
ATOM 1920 O O . SER A 1 241 ? -1.844 40.219 8.93 1 96.75 241 SER A O 1
ATOM 1922 N N . ARG A 1 242 ? -1.498 39.625 6.82 1 92.5 242 ARG A N 1
ATOM 1923 C CA . ARG A 1 242 ? -0.133 40.156 6.785 1 92.5 242 ARG A CA 1
ATOM 1924 C C . ARG A 1 242 ? -0.112 41.656 7 1 92.5 242 ARG A C 1
ATOM 1926 O O . ARG A 1 242 ? 0.856 42.188 7.535 1 92.5 242 ARG A O 1
ATOM 1933 N N . ASP A 1 243 ? -1.088 42.344 6.617 1 90.62 243 ASP A N 1
ATOM 1934 C CA . ASP A 1 243 ? -1.178 43.781 6.742 1 90.62 243 ASP A CA 1
ATOM 1935 C C . ASP A 1 243 ? -1.935 44.188 8.008 1 90.62 243 ASP A C 1
ATOM 1937 O O . ASP A 1 243 ? -2.229 45.344 8.219 1 90.62 243 ASP A O 1
ATOM 1941 N N . GLY A 1 244 ? -2.201 43.188 8.82 1 92.56 244 GLY A N 1
ATOM 1942 C CA . GLY A 1 244 ? -3.002 43.469 10 1 92.56 244 GLY A CA 1
ATOM 1943 C C . GLY A 1 244 ? -2.189 43.469 11.281 1 92.56 244 GLY A C 1
ATOM 1944 O O . GLY A 1 244 ? -0.97 43.656 11.25 1 92.56 244 GLY A O 1
ATOM 1945 N N . LEU A 1 245 ? -2.863 43.344 12.438 1 92.94 245 LEU A N 1
ATOM 1946 C CA . LEU A 1 245 ? -2.299 43.469 13.781 1 92.94 245 LEU A CA 1
ATOM 1947 C C . LEU A 1 245 ? -1.539 42.219 14.172 1 92.94 245 LEU A C 1
ATOM 1949 O O . LEU A 1 245 ? -0.645 42.25 15.023 1 92.94 245 LEU A O 1
ATOM 1953 N N . ARG A 1 246 ? -1.916 41.125 13.523 1 96.44 246 ARG A N 1
ATOM 1954 C CA . ARG A 1 246 ? -1.336 39.844 13.883 1 96.44 246 ARG A CA 1
ATOM 1955 C C . ARG A 1 246 ? -0.895 39.062 12.641 1 96.44 246 ARG A C 1
ATOM 1957 O O . ARG A 1 246 ? -1.401 37.969 12.367 1 96.44 246 ARG A O 1
ATOM 1964 N N . PRO A 1 247 ? 0.084 39.562 11.984 1 97.56 247 PRO A N 1
ATOM 1965 C CA . PRO A 1 247 ? 0.498 38.938 10.727 1 97.56 247 PRO A CA 1
ATOM 1966 C C . PRO A 1 247 ? 1.069 37.531 10.93 1 97.56 247 PRO A C 1
ATOM 1968 O O . PRO A 1 247 ? 1.931 37.344 11.789 1 97.56 247 PRO A O 1
ATOM 1971 N N . TRP A 1 248 ? 0.536 36.594 10.156 1 97.88 248 TRP A N 1
ATOM 1972 C CA . TRP A 1 248 ? 1.117 35.281 10.195 1 97.88 248 TRP A CA 1
ATOM 1973 C C . TRP A 1 248 ? 2.553 35.281 9.68 1 97.88 248 TRP A C 1
ATOM 1975 O O . TRP A 1 248 ? 2.932 36.156 8.906 1 97.88 248 TRP A O 1
ATOM 1985 N N . ALA A 1 249 ? 3.383 34.344 10.109 1 97.38 249 ALA A N 1
ATOM 1986 C CA . ALA A 1 249 ? 4.777 34.219 9.695 1 97.38 249 ALA A CA 1
ATOM 1987 C C . ALA A 1 249 ? 4.945 33.062 8.68 1 97.38 249 ALA A C 1
ATOM 1989 O O . ALA A 1 249 ? 4.312 32.031 8.805 1 97.38 249 ALA A O 1
ATOM 1990 N N . PRO A 1 250 ? 5.805 33.25 7.707 1 96.69 250 PRO A N 1
ATOM 1991 C CA . PRO A 1 250 ? 5.973 32.25 6.668 1 96.69 250 PRO A CA 1
ATOM 1992 C C . PRO A 1 250 ? 6.832 31.062 7.129 1 96.69 250 PRO A C 1
ATOM 1994 O O . PRO A 1 250 ? 7.809 31.266 7.859 1 96.69 250 PRO A O 1
ATOM 1997 N N . LEU A 1 251 ? 6.441 29.906 6.734 1 97.25 251 LEU A N 1
ATOM 1998 C CA . LEU A 1 251 ? 7.242 28.703 6.918 1 97.25 251 LEU A CA 1
ATOM 1999 C C . LEU A 1 251 ? 7.93 28.297 5.617 1 97.25 251 LEU A C 1
ATOM 2001 O O . LEU A 1 251 ? 7.57 28.797 4.543 1 97.25 251 LEU A O 1
ATOM 2005 N N . ASN A 1 252 ? 8.969 27.5 5.734 1 96.56 252 ASN A N 1
ATOM 2006 C CA . ASN A 1 252 ? 9.641 26.938 4.57 1 96.56 252 ASN A CA 1
ATOM 2007 C C . ASN A 1 252 ? 8.734 25.938 3.838 1 96.56 252 ASN A C 1
ATOM 2009 O O . ASN A 1 252 ? 8.141 25.062 4.461 1 96.56 252 ASN A O 1
ATOM 2013 N N . PRO A 1 253 ? 8.633 26.078 2.504 1 95.88 253 PRO A N 1
ATOM 2014 C CA . PRO A 1 253 ? 7.723 25.219 1.747 1 95.88 253 PRO A CA 1
ATOM 2015 C C . PRO A 1 253 ? 8.156 23.75 1.748 1 95.88 253 PRO A C 1
ATOM 2017 O O . PRO A 1 253 ? 7.406 22.891 1.299 1 95.88 253 PRO A O 1
ATOM 2020 N N . ILE A 1 254 ? 9.312 23.453 2.236 1 97.12 254 ILE A N 1
ATOM 2021 C CA . ILE A 1 254 ? 9.781 22.078 2.312 1 97.12 254 ILE A CA 1
ATOM 2022 C C . ILE A 1 254 ? 8.875 21.281 3.246 1 97.12 254 ILE A C 1
ATOM 2024 O O . ILE A 1 254 ? 8.781 20.047 3.131 1 97.12 254 ILE A O 1
ATOM 2028 N N . HIS A 1 255 ? 8.203 21.922 4.172 1 97.69 255 HIS A N 1
ATOM 2029 C CA . HIS A 1 255 ? 7.43 21.25 5.211 1 97.69 255 HIS A CA 1
ATOM 2030 C C . HIS A 1 255 ? 6.121 20.703 4.66 1 97.69 255 HIS A C 1
ATOM 2032 O O . HIS A 1 255 ? 5.574 19.734 5.191 1 97.69 255 HIS A O 1
ATOM 2038 N N . GLU A 1 256 ? 5.652 21.359 3.619 1 97 256 GLU A N 1
ATOM 2039 C CA . GLU A 1 256 ? 4.379 20.906 3.072 1 97 256 GLU A CA 1
ATOM 2040 C C . GLU A 1 256 ? 4.164 21.438 1.654 1 97 256 GLU A C 1
ATOM 2042 O O . GLU A 1 256 ? 4.539 22.562 1.345 1 97 256 GLU A O 1
ATOM 2047 N N . ARG A 1 257 ? 3.541 20.562 0.809 1 96.81 257 ARG A N 1
ATOM 2048 C CA . ARG A 1 257 ? 3.109 20.984 -0.518 1 96.81 257 ARG A CA 1
ATOM 2049 C C . ARG A 1 257 ? 1.634 20.672 -0.741 1 96.81 257 ARG A C 1
ATOM 2051 O O . ARG A 1 257 ? 1.229 19.516 -0.695 1 96.81 257 ARG A O 1
ATOM 2058 N N . ILE A 1 258 ? 0.834 21.672 -0.994 1 96 258 ILE A N 1
ATOM 2059 C CA . ILE A 1 258 ? -0.565 21.5 -1.371 1 96 258 ILE A CA 1
ATOM 2060 C C . ILE A 1 258 ? -0.678 21.375 -2.889 1 96 258 ILE A C 1
ATOM 2062 O O . ILE A 1 258 ? 0.172 21.875 -3.627 1 96 258 ILE A O 1
ATOM 2066 N N . SER A 1 259 ? -1.696 20.656 -3.355 1 94.12 259 SER A N 1
ATOM 2067 C CA . SER A 1 259 ? -1.858 20.359 -4.777 1 94.12 259 SER A CA 1
ATOM 2068 C C . SER A 1 259 ? -0.569 19.812 -5.379 1 94.12 259 SER A C 1
ATOM 2070 O O . SER A 1 259 ? -0.065 20.344 -6.371 1 94.12 259 SER A O 1
ATOM 2072 N N . PRO A 1 260 ? -0.171 18.75 -4.77 1 96.25 260 PRO A N 1
ATOM 2073 C CA . PRO A 1 260 ? 1.161 18.234 -5.09 1 96.25 260 PRO A CA 1
ATOM 2074 C C . PRO A 1 260 ? 1.2 17.484 -6.426 1 96.25 260 PRO A C 1
ATOM 2076 O O . PRO A 1 260 ? 0.171 17 -6.887 1 96.25 260 PRO A O 1
ATOM 2079 N N . LYS A 1 261 ? 2.385 17.547 -6.992 1 95.94 261 LYS A N 1
ATOM 2080 C CA . LYS A 1 261 ? 2.838 16.594 -8 1 95.94 261 LYS A CA 1
ATOM 2081 C C . LYS A 1 261 ? 3.926 15.68 -7.445 1 95.94 261 LYS A C 1
ATOM 2083 O O . LYS A 1 261 ? 4.523 15.977 -6.41 1 95.94 261 LYS A O 1
ATOM 2088 N N . TYR A 1 262 ? 4.051 14.617 -8.195 1 97 262 TYR A N 1
ATOM 2089 C CA . TYR A 1 262 ? 5.062 13.695 -7.699 1 97 262 TYR A CA 1
ATOM 2090 C C . TYR A 1 262 ? 6.441 14.344 -7.691 1 97 262 TYR A C 1
ATOM 2092 O O . TYR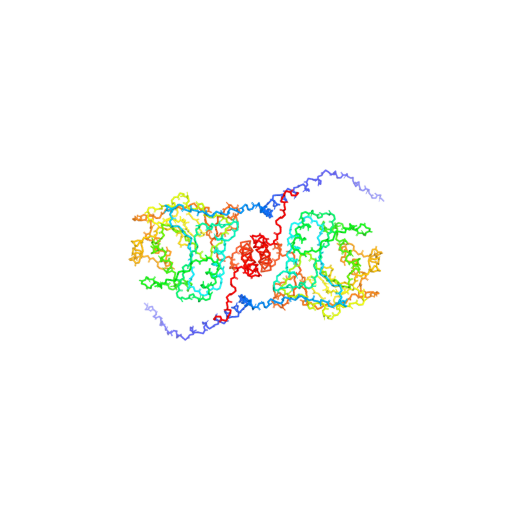 A 1 262 ? 7.297 13.984 -6.879 1 97 262 TYR A O 1
ATOM 2100 N N . GLU A 1 263 ? 6.715 15.289 -8.555 1 96.88 263 GLU A N 1
ATOM 2101 C CA . GLU A 1 263 ? 7.969 16.031 -8.578 1 96.88 263 GLU A CA 1
ATOM 2102 C C . GLU A 1 263 ? 8.273 16.641 -7.215 1 96.88 263 GLU A C 1
ATOM 2104 O O . GLU A 1 263 ? 9.438 16.75 -6.82 1 96.88 263 GLU A O 1
ATOM 2109 N N . HIS A 1 264 ? 7.309 17.031 -6.422 1 96.75 264 HIS A N 1
ATOM 2110 C CA . HIS A 1 264 ? 7.504 17.625 -5.102 1 96.75 264 HIS A CA 1
ATOM 2111 C C . HIS A 1 264 ? 8.008 16.594 -4.105 1 96.75 264 HIS A C 1
ATOM 2113 O O . HIS A 1 264 ? 8.766 16.906 -3.193 1 96.75 264 HIS A O 1
ATOM 2119 N N . VAL A 1 265 ? 7.52 15.352 -4.273 1 97.69 265 VAL A N 1
ATOM 2120 C CA . VAL A 1 265 ? 8.047 14.242 -3.484 1 97.69 265 VAL A CA 1
ATOM 2121 C C . VAL A 1 265 ? 9.539 14.062 -3.768 1 97.69 265 VAL A C 1
ATOM 2123 O O . VAL A 1 265 ? 10.344 13.969 -2.84 1 97.69 265 VAL A O 1
ATOM 2126 N N . GLU A 1 266 ? 9.828 14.133 -5.012 1 97.31 266 GLU A N 1
ATOM 2127 C CA . GLU A 1 266 ? 11.219 13.961 -5.438 1 97.31 266 GLU A CA 1
ATOM 2128 C C . GLU A 1 266 ? 12.086 15.117 -4.949 1 97.31 266 GLU A C 1
ATOM 2130 O O . GLU A 1 266 ? 13.273 14.938 -4.676 1 97.31 266 GLU A O 1
ATOM 2135 N N . GLN A 1 267 ? 11.508 16.234 -4.77 1 97.25 267 GLN A N 1
ATOM 2136 C CA . GLN A 1 267 ? 12.234 17.438 -4.367 1 97.25 267 GLN A CA 1
ATOM 2137 C C . GLN A 1 267 ? 12.383 17.516 -2.85 1 97.25 267 GLN A C 1
ATOM 2139 O O . GLN A 1 267 ? 13.016 18.422 -2.324 1 97.25 267 GLN A O 1
ATOM 2144 N N . GLY A 1 268 ? 11.727 16.609 -2.115 1 97.69 268 GLY A N 1
ATOM 2145 C CA . GLY A 1 268 ? 12.055 16.484 -0.704 1 97.69 268 GLY A CA 1
ATOM 2146 C C . GLY A 1 268 ? 10.961 17 0.211 1 97.69 268 GLY A C 1
ATOM 2147 O O . GLY A 1 268 ? 11.18 17.172 1.41 1 97.69 268 GLY A O 1
ATOM 2148 N N . ALA A 1 269 ? 9.75 17.219 -0.315 1 98.06 269 ALA A N 1
ATOM 2149 C CA . ALA A 1 269 ? 8.656 17.656 0.543 1 98.06 269 ALA A CA 1
ATOM 2150 C C . ALA A 1 269 ? 8.492 16.734 1.745 1 98.06 269 ALA A C 1
ATOM 2152 O O . ALA A 1 269 ? 8.578 15.508 1.609 1 98.06 269 ALA A O 1
ATOM 2153 N N . HIS A 1 270 ? 8.305 17.312 2.922 1 98.62 270 HIS A N 1
ATOM 2154 C CA . HIS A 1 270 ? 8.094 16.516 4.125 1 98.62 270 HIS A CA 1
ATOM 2155 C C . HIS A 1 270 ? 6.691 15.93 4.156 1 98.62 270 HIS A C 1
ATOM 2157 O O . HIS A 1 270 ? 6.492 14.805 4.629 1 98.62 270 HIS A O 1
ATOM 2163 N N . THR A 1 271 ? 5.758 16.703 3.713 1 98.62 271 THR A N 1
ATOM 2164 C CA . THR A 1 271 ? 4.371 16.25 3.621 1 98.62 271 THR A CA 1
ATOM 2165 C C . THR A 1 271 ? 3.717 16.766 2.348 1 98.62 271 THR A C 1
ATOM 2167 O O . THR A 1 271 ? 4.191 17.734 1.752 1 98.62 271 THR A O 1
ATOM 2170 N N . ILE A 1 272 ? 2.723 16.078 1.915 1 98.38 272 ILE A N 1
ATOM 2171 C CA . ILE A 1 272 ? 1.865 16.578 0.843 1 98.38 272 ILE A CA 1
ATOM 2172 C C . ILE A 1 272 ? 0.413 16.609 1.312 1 98.38 272 ILE A C 1
ATOM 2174 O O . ILE A 1 272 ? 0.011 15.797 2.152 1 98.38 272 ILE A O 1
ATOM 2178 N N . HIS A 1 273 ? -0.318 17.547 0.793 1 98.12 273 HIS A N 1
ATOM 2179 C CA . HIS A 1 273 ? -1.699 17.797 1.188 1 98.12 273 HIS A CA 1
ATOM 2180 C C . HIS A 1 273 ? -2.648 17.641 0.006 1 98.12 273 HIS A C 1
ATOM 2182 O O . HIS A 1 273 ? -2.764 18.531 -0.831 1 98.12 273 HIS A O 1
ATOM 2188 N N . GLU A 1 274 ? -3.207 16.516 -0.054 1 97 274 GLU A N 1
ATOM 2189 C CA . GLU A 1 274 ? -4.137 16.156 -1.116 1 97 274 GLU A CA 1
ATOM 2190 C C . GLU A 1 274 ? -4.945 14.914 -0.737 1 97 274 GLU A C 1
ATOM 2192 O O . GLU A 1 274 ? -4.461 14.055 -0.001 1 97 274 GLU A O 1
ATOM 2197 N N . LYS A 1 275 ? -6.172 14.891 -1.254 1 97 275 LYS A N 1
ATOM 2198 C CA . LYS A 1 275 ? -6.965 13.672 -1.147 1 97 275 LYS A CA 1
ATOM 2199 C C . LYS A 1 275 ? -6.453 12.594 -2.105 1 97 275 LYS A C 1
ATOM 2201 O O . LYS A 1 275 ? -7.117 12.266 -3.09 1 97 275 LYS A O 1
ATOM 2206 N N . CYS A 1 276 ? -5.43 11.938 -1.727 1 97.31 276 CYS A N 1
ATOM 2207 C CA . CYS A 1 276 ? -4.688 11.07 -2.629 1 97.31 276 CYS A CA 1
ATOM 2208 C C . CYS A 1 276 ? -5.527 9.867 -3.049 1 97.31 276 CYS A C 1
ATOM 2210 O O . CYS A 1 276 ? -5.18 9.164 -3.998 1 97.31 276 CYS A O 1
ATOM 2212 N N . TRP A 1 277 ? -6.656 9.641 -2.449 1 97.25 277 TRP A N 1
ATOM 2213 C CA . TRP A 1 277 ? -7.551 8.547 -2.807 1 97.25 277 TRP A CA 1
ATOM 2214 C C . TRP A 1 277 ? -8.484 8.953 -3.938 1 97.25 277 TRP A C 1
ATOM 2216 O O . TRP A 1 277 ? -9.258 8.133 -4.438 1 97.25 277 TRP A O 1
ATOM 2226 N N . GLN A 1 278 ? -8.391 10.172 -4.328 1 96.75 278 GLN A N 1
ATOM 2227 C CA . GLN A 1 278 ? -9.297 10.656 -5.359 1 96.75 278 GLN A CA 1
ATOM 2228 C C . GLN A 1 278 ? -8.758 10.359 -6.758 1 96.75 278 GLN A C 1
ATOM 2230 O O . GLN A 1 278 ? -7.543 10.352 -6.969 1 96.75 278 GLN A O 1
ATOM 2235 N N . GLY A 1 279 ? -9.648 10.203 -7.777 1 94.75 279 GLY A N 1
ATOM 2236 C CA . GLY A 1 279 ? -9.32 9.836 -9.148 1 94.75 279 GLY A CA 1
ATOM 2237 C C . GLY A 1 279 ? -8.531 10.898 -9.875 1 94.75 279 GLY A C 1
ATOM 2238 O O . GLY A 1 279 ? -7.773 10.594 -10.797 1 94.75 279 GLY A O 1
ATOM 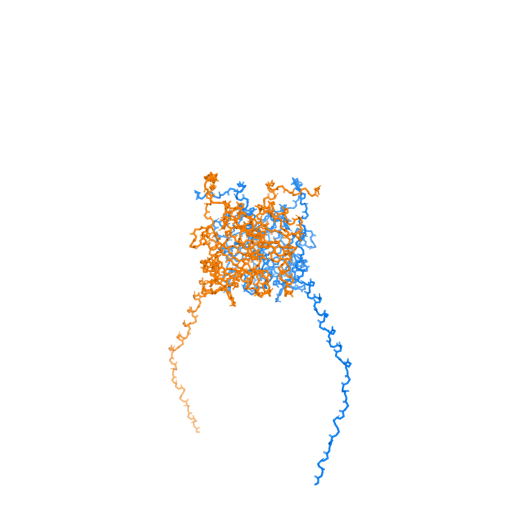2239 N N . TRP A 1 280 ? -8.648 12.18 -9.445 1 95.75 280 TRP A N 1
ATOM 2240 C CA . TRP A 1 280 ? -7.996 13.266 -10.164 1 95.75 280 TRP A CA 1
ATOM 2241 C C . TRP A 1 280 ? -6.535 13.391 -9.75 1 95.75 280 TRP A C 1
ATOM 2243 O O . TRP A 1 280 ? -5.758 14.094 -10.398 1 95.75 280 TRP A O 1
ATOM 2253 N N . VAL A 1 281 ? -6.148 12.711 -8.727 1 97.12 281 VAL A N 1
ATOM 2254 C CA . VAL A 1 281 ? -4.789 12.797 -8.211 1 97.12 281 VAL A CA 1
ATOM 2255 C C . VAL A 1 281 ? -3.838 12.016 -9.117 1 97.12 281 VAL A C 1
ATOM 2257 O O . VAL A 1 281 ? -4.191 10.945 -9.617 1 97.12 281 VAL A O 1
ATOM 2260 N N . GLU A 1 282 ? -2.654 12.57 -9.234 1 97.31 282 GLU A N 1
ATOM 2261 C CA . GLU A 1 282 ? -1.609 11.898 -10.008 1 97.31 282 GLU A CA 1
ATOM 2262 C C . GLU A 1 282 ? -1.436 10.453 -9.555 1 97.31 282 GLU A C 1
ATOM 2264 O O . GLU A 1 282 ? -1.395 10.172 -8.352 1 97.31 282 GLU A O 1
ATOM 2269 N N . ARG A 1 283 ? -1.327 9.562 -10.547 1 97.31 283 ARG A N 1
ATOM 2270 C CA . ARG A 1 283 ? -1.285 8.125 -10.297 1 97.31 283 ARG A CA 1
ATOM 2271 C C . ARG A 1 283 ? -0.197 7.773 -9.289 1 97.31 283 ARG A C 1
ATOM 2273 O O . ARG A 1 283 ? -0.441 7.027 -8.344 1 97.31 283 ARG A O 1
ATOM 2280 N N . ARG A 1 284 ? 0.951 8.281 -9.516 1 97.31 284 ARG A N 1
ATOM 2281 C CA . ARG A 1 284 ? 2.082 7.922 -8.664 1 97.31 284 ARG A CA 1
ATOM 2282 C C . ARG A 1 284 ? 1.846 8.359 -7.227 1 97.31 284 ARG A C 1
ATOM 2284 O O . ARG A 1 284 ? 2.275 7.691 -6.289 1 97.31 284 ARG A O 1
ATOM 2291 N N . LEU A 1 285 ? 1.199 9.445 -7.035 1 98.31 285 LEU A N 1
ATOM 2292 C CA . LEU A 1 285 ? 0.857 9.898 -5.691 1 98.31 285 LEU A CA 1
ATOM 2293 C C . LEU A 1 285 ? -0.159 8.961 -5.043 1 98.31 285 LEU A C 1
ATOM 2295 O O . LEU A 1 285 ? -0.052 8.648 -3.857 1 98.31 285 LEU A O 1
ATOM 2299 N N . ALA A 1 286 ? -1.113 8.594 -5.84 1 98.06 286 ALA A N 1
ATOM 2300 C CA . ALA A 1 286 ? -2.102 7.641 -5.336 1 98.06 286 ALA A CA 1
ATOM 2301 C C . ALA A 1 286 ? -1.442 6.32 -4.945 1 98.06 286 ALA A C 1
ATOM 2303 O O . ALA A 1 286 ? -1.744 5.758 -3.889 1 98.06 286 ALA A O 1
ATOM 2304 N N . GLU A 1 287 ? -0.546 5.812 -5.793 1 97.75 287 GLU A N 1
ATOM 2305 C CA . GLU A 1 287 ? 0.189 4.586 -5.492 1 97.75 287 GLU A CA 1
ATOM 2306 C C . GLU A 1 287 ? 0.966 4.715 -4.184 1 97.75 287 GLU A C 1
ATOM 2308 O O . GLU A 1 287 ? 0.962 3.797 -3.363 1 97.75 287 GLU A O 1
ATOM 2313 N N . LEU A 1 288 ? 1.591 5.824 -4.008 1 98.06 288 LEU A N 1
ATOM 2314 C CA . LEU A 1 288 ? 2.33 6.094 -2.779 1 98.06 288 LEU A CA 1
ATOM 2315 C C . LEU A 1 288 ? 1.398 6.098 -1.571 1 98.06 288 LEU A C 1
ATOM 2317 O O . LEU A 1 288 ? 1.727 5.527 -0.528 1 98.06 288 LEU A O 1
ATOM 2321 N N . PHE A 1 289 ? 0.292 6.723 -1.668 1 98.62 289 PHE A N 1
ATOM 2322 C CA . PHE A 1 289 ? -0.704 6.773 -0.605 1 98.62 289 PHE A CA 1
ATOM 2323 C C . PHE A 1 289 ? -1.139 5.371 -0.2 1 98.62 289 PHE A C 1
ATOM 2325 O O . PHE A 1 289 ? -1.135 5.031 0.985 1 98.62 289 PHE A O 1
ATOM 2332 N N . TYR A 1 290 ? -1.452 4.582 -1.153 1 98.31 290 TYR A N 1
ATOM 2333 C CA . TYR A 1 290 ? -1.945 3.242 -0.852 1 98.31 290 TYR A CA 1
ATOM 2334 C C . TYR A 1 290 ? -0.831 2.363 -0.295 1 98.31 290 TYR A C 1
ATOM 2336 O O . TYR A 1 290 ? -1.075 1.502 0.552 1 98.31 290 TYR A O 1
ATOM 2344 N N . GLU A 1 291 ? 0.354 2.52 -0.798 1 98.31 291 GLU A N 1
ATOM 2345 C CA . GLU A 1 291 ? 1.488 1.823 -0.199 1 98.31 291 GLU A CA 1
ATOM 2346 C C . GLU A 1 291 ? 1.613 2.15 1.286 1 98.31 291 GLU A C 1
ATOM 2348 O O . GLU A 1 291 ? 1.816 1.255 2.109 1 98.31 291 GLU A O 1
ATOM 2353 N N . ARG A 1 292 ? 1.485 3.439 1.631 1 98.62 292 ARG A N 1
ATOM 2354 C CA . ARG A 1 292 ? 1.603 3.867 3.021 1 98.62 292 ARG A CA 1
ATOM 2355 C C . ARG A 1 292 ? 0.417 3.379 3.846 1 98.62 292 ARG A C 1
ATOM 2357 O O . ARG A 1 292 ? 0.575 3.01 5.012 1 98.62 292 ARG A O 1
ATOM 2364 N N . LEU A 1 293 ? -0.721 3.451 3.258 1 98.56 293 LEU A N 1
ATOM 2365 C CA . LEU A 1 293 ? -1.898 2.91 3.926 1 98.56 293 LEU A CA 1
ATOM 2366 C C . LEU A 1 293 ? -1.709 1.432 4.25 1 98.56 293 LEU A C 1
ATOM 2368 O O . LEU A 1 293 ? -1.979 0.997 5.371 1 98.56 293 LEU A O 1
ATOM 2372 N N . GLY A 1 294 ? -1.247 0.676 3.244 1 98.31 294 GLY A N 1
ATOM 2373 C CA . GLY A 1 294 ? -0.936 -0.726 3.473 1 98.31 294 GLY A CA 1
ATOM 2374 C C . GLY A 1 294 ? 0.088 -0.939 4.57 1 98.31 294 GLY A C 1
ATOM 2375 O O . GLY A 1 294 ? -0.063 -1.837 5.402 1 98.31 294 GLY A O 1
ATOM 2376 N N . ARG A 1 295 ? 1.094 -0.186 4.531 1 98.06 295 ARG A N 1
ATOM 2377 C CA . ARG A 1 295 ? 2.143 -0.297 5.543 1 98.06 295 ARG A CA 1
ATOM 2378 C C . ARG A 1 295 ? 1.57 -0.143 6.945 1 98.06 295 ARG A C 1
ATOM 2380 O O . ARG A 1 295 ? 1.905 -0.916 7.848 1 98.06 295 ARG A O 1
ATOM 2387 N N . MET A 1 296 ? 0.703 0.823 7.102 1 98.56 296 MET A N 1
ATOM 2388 C CA . MET A 1 296 ? 0.032 1.001 8.391 1 98.56 296 MET A CA 1
ATOM 2389 C C . MET A 1 296 ? -0.792 -0.231 8.75 1 98.56 296 MET A C 1
ATOM 2391 O O . MET A 1 296 ? -0.705 -0.737 9.867 1 98.56 296 MET A O 1
ATOM 2395 N N . GLU A 1 297 ? -1.524 -0.685 7.816 1 97.62 297 GLU A N 1
ATOM 2396 C CA . GLU A 1 297 ? -2.395 -1.829 8.07 1 97.62 297 GLU A CA 1
ATOM 2397 C C . GLU A 1 297 ? -1.584 -3.068 8.438 1 97.62 297 GLU A C 1
ATOM 2399 O O . GLU A 1 297 ? -1.949 -3.807 9.352 1 97.62 297 GLU A O 1
ATOM 2404 N N . GLY A 1 298 ? -0.533 -3.283 7.668 1 97.19 298 GLY A N 1
ATOM 2405 C CA . GLY A 1 298 ? 0.333 -4.41 7.977 1 97.19 298 GLY A CA 1
ATOM 2406 C C . GLY A 1 298 ? 0.974 -4.312 9.344 1 97.19 298 GLY A C 1
ATOM 2407 O O . GLY A 1 298 ? 1.087 -5.316 10.055 1 97.19 298 GLY A O 1
ATOM 2408 N N . TYR A 1 299 ? 1.396 -3.1 9.703 1 97.06 299 TYR A N 1
ATOM 2409 C CA . TYR A 1 299 ? 1.995 -2.857 11.016 1 97.06 299 TYR A CA 1
ATOM 2410 C C . TYR A 1 299 ? 1.038 -3.248 12.133 1 97.06 299 TYR A C 1
ATOM 2412 O O . TYR A 1 299 ? 1.408 -3.992 13.039 1 97.06 299 TYR A O 1
ATOM 2420 N N . TRP A 1 300 ? -0.179 -2.826 12.039 1 96.31 300 TRP A N 1
ATOM 2421 C CA . TRP A 1 300 ? -1.146 -3.098 13.102 1 96.31 300 TRP A CA 1
ATOM 2422 C C . TRP A 1 300 ? -1.583 -4.559 13.078 1 96.31 300 TRP A C 1
ATOM 2424 O O . TRP A 1 300 ? -1.865 -5.148 14.125 1 96.31 300 TRP A O 1
ATOM 2434 N N . LEU A 1 301 ? -1.632 -5.133 11.906 1 93.56 301 LEU A N 1
ATOM 2435 C CA . LEU A 1 301 ? -1.936 -6.559 11.797 1 93.56 301 LEU A CA 1
ATOM 2436 C C . LEU A 1 301 ? -0.929 -7.387 12.586 1 93.56 301 LEU A C 1
ATOM 2438 O O . LEU A 1 301 ? -1.314 -8.273 13.352 1 93.56 301 LEU A O 1
ATOM 2442 N N . ALA A 1 302 ? 0.294 -7.152 12.398 1 93.25 302 ALA A N 1
ATOM 2443 C CA . ALA A 1 302 ? 1.347 -7.887 13.094 1 93.25 302 ALA A CA 1
ATOM 2444 C C . ALA A 1 302 ? 1.271 -7.66 14.602 1 93.25 302 ALA A C 1
ATOM 2446 O O . ALA A 1 302 ? 1.446 -8.594 15.391 1 93.25 302 ALA A O 1
ATOM 2447 N N . LYS A 1 303 ? 1.018 -6.422 15.031 1 91.44 303 LYS A N 1
ATOM 2448 C CA . LYS A 1 303 ? 0.939 -6.086 16.453 1 91.44 303 LYS A CA 1
ATOM 2449 C C . LYS A 1 303 ? -0.244 -6.785 17.109 1 91.44 303 LYS A C 1
ATOM 2451 O O . LYS A 1 303 ? -0.147 -7.227 18.266 1 91.44 303 LYS A O 1
ATOM 2456 N N . GLU A 1 304 ? -1.263 -6.84 16.422 1 86.5 304 GLU A N 1
ATOM 2457 C CA . GLU A 1 304 ? -2.445 -7.512 16.953 1 86.5 304 GLU A CA 1
ATOM 2458 C C . GLU A 1 304 ? -2.221 -9.016 17.062 1 86.5 304 GLU A C 1
ATOM 2460 O O . GLU A 1 304 ? -2.658 -9.648 18.031 1 86.5 304 GLU A O 1
ATOM 2465 N N . SER A 1 305 ? -1.586 -9.594 16.094 1 82.56 305 SER A N 1
ATOM 2466 C CA . SER A 1 305 ? -1.335 -11.031 16.078 1 82.56 305 SER A CA 1
ATOM 2467 C C . SER A 1 305 ? -0.341 -11.43 17.156 1 82.56 305 SER A C 1
ATOM 2469 O O . SER A 1 305 ? -0.36 -12.562 17.641 1 82.56 305 SER A O 1
ATOM 2471 N N . SER A 1 306 ? 0.539 -10.5 17.516 1 76.19 306 SER A N 1
ATOM 2472 C CA . SER A 1 306 ? 1.544 -10.789 18.531 1 76.19 306 SER A CA 1
ATOM 2473 C C . SER A 1 306 ? 1.012 -10.5 19.938 1 76.19 306 SER A C 1
ATOM 2475 O O . SER A 1 306 ? 1.684 -10.773 20.938 1 76.19 306 SER A O 1
ATOM 2477 N N . GLY A 1 307 ? -0.255 -10.164 20.047 1 66.69 307 GLY A N 1
ATOM 2478 C CA . GLY A 1 307 ? -0.865 -9.891 21.328 1 66.69 307 GLY A CA 1
ATOM 2479 C C . GLY A 1 307 ? -0.407 -8.586 21.953 1 66.69 307 GLY A C 1
ATOM 2480 O O . GLY A 1 307 ? -0.588 -8.359 23.141 1 66.69 307 GLY A O 1
ATOM 2481 N N . THR A 1 308 ? 0.281 -7.781 21.328 1 52.19 308 THR A N 1
ATOM 2482 C CA . THR A 1 308 ? 0.824 -6.57 21.938 1 52.19 308 THR A CA 1
ATOM 2483 C C . THR A 1 308 ? -0.244 -5.48 22.016 1 52.19 308 THR A C 1
ATOM 2485 O O . THR A 1 308 ? -0.13 -4.551 22.812 1 52.19 308 THR A O 1
ATOM 2488 N N . ILE A 1 309 ? -1.179 -5.395 21.281 1 53.69 309 ILE A N 1
ATOM 2489 C CA . ILE A 1 309 ? -2.279 -4.445 21.391 1 53.69 309 ILE A CA 1
ATOM 2490 C C . ILE A 1 309 ? -3.572 -5.188 21.719 1 53.69 309 ILE A C 1
ATOM 2492 O O . ILE A 1 309 ? -3.855 -6.242 21.156 1 53.69 309 ILE A O 1
ATOM 2496 N N . PRO A 1 310 ? -4.254 -4.777 22.922 1 43.38 310 PRO A N 1
ATOM 2497 C CA . PRO A 1 310 ? -5.508 -5.438 23.297 1 43.38 310 PRO A CA 1
ATOM 2498 C C . PRO A 1 310 ? -6.535 -5.426 22.172 1 43.38 310 PRO A C 1
ATOM 2500 O O . PRO A 1 310 ? -6.621 -4.453 21.422 1 43.38 310 PRO A O 1
ATOM 2503 N N . THR A 1 311 ? -6.84 -6.57 21.641 1 42.25 311 THR A N 1
ATOM 2504 C CA . THR A 1 311 ? -8 -6.656 20.766 1 42.25 311 THR A CA 1
ATOM 2505 C C . THR A 1 311 ? -9.242 -6.094 21.453 1 42.25 311 THR A C 1
ATOM 2507 O O . THR A 1 311 ? -9.508 -6.406 22.609 1 42.25 311 THR A O 1
ATOM 2510 N N . PRO A 1 312 ? -9.852 -5.043 20.984 1 35.28 312 PRO A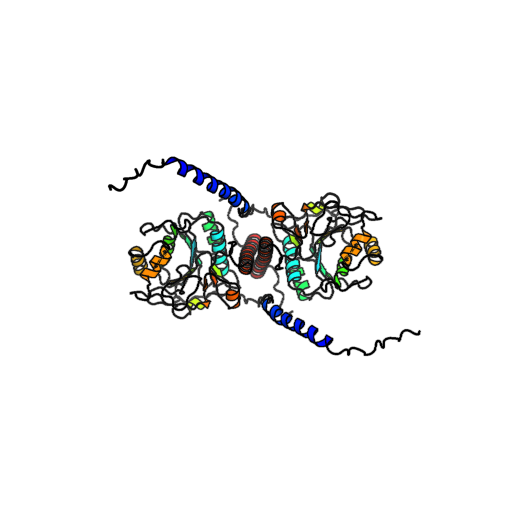 N 1
ATOM 2511 C CA . PRO A 1 312 ? -11.062 -4.648 21.703 1 35.28 312 PRO A CA 1
ATOM 2512 C C . PRO A 1 312 ? -11.992 -5.824 21.984 1 35.28 312 PRO A C 1
ATOM 2514 O O . PRO A 1 312 ? -12.039 -6.777 21.203 1 35.28 312 PRO A O 1
ATOM 2517 N N . ASP A 1 313 ? -12.273 -5.98 23.297 1 29.95 313 ASP A N 1
ATOM 2518 C CA . ASP A 1 313 ? -13.312 -6.926 23.688 1 29.95 313 ASP A CA 1
ATOM 2519 C C . ASP A 1 313 ? -14.562 -6.758 22.828 1 29.95 313 ASP A C 1
ATOM 2521 O O . ASP A 1 313 ? -15.164 -5.684 22.812 1 29.95 313 ASP A O 1
ATOM 2525 N N . PRO A 1 314 ? -14.562 -7.516 21.844 1 27.92 314 PRO A N 1
ATOM 2526 C CA . PRO A 1 314 ? -15.859 -7.383 21.172 1 27.92 314 PRO A CA 1
ATOM 2527 C C . PRO A 1 314 ? -17.031 -7.32 22.156 1 27.92 314 PRO A C 1
ATOM 2529 O O . PRO A 1 314 ? -18.156 -7.047 21.75 1 27.92 314 PRO A O 1
ATOM 2532 N N . ARG A 1 315 ? -16.781 -8.109 23.25 1 27.25 315 ARG A N 1
ATOM 2533 C CA . ARG A 1 315 ? -17.891 -8.148 24.203 1 27.25 315 ARG A CA 1
ATOM 2534 C C . ARG A 1 315 ? -17.953 -6.867 25.031 1 27.25 315 ARG A C 1
ATOM 2536 O O . ARG A 1 315 ? -18.719 -6.773 25.984 1 27.25 315 ARG A O 1
ATOM 2543 N N . GLY A 1 316 ? -17.203 -5.938 24.734 1 21.2 316 GLY A N 1
ATOM 2544 C CA . GLY A 1 316 ? -17.562 -4.797 25.562 1 21.2 316 GLY A CA 1
ATOM 2545 C C . GLY A 1 316 ? -18.828 -4.094 25.094 1 21.2 316 GLY A C 1
ATOM 2546 O O . GLY A 1 316 ? -19.156 -4.137 23.906 1 21.2 316 GLY A O 1
ATOM 2547 N N . MET B 1 1 ? -52.625 62.594 -36.031 1 23.64 1 MET B N 1
ATOM 2548 C CA . MET B 1 1 ? -53.219 61.281 -36.219 1 23.64 1 MET B CA 1
ATOM 2549 C C . MET B 1 1 ? -52.562 60.25 -35.312 1 23.64 1 MET B C 1
ATOM 2551 O O . MET B 1 1 ? -51.312 60.25 -35.188 1 23.64 1 MET B O 1
ATOM 2555 N N . ILE B 1 2 ? -53.375 59.656 -34.438 1 28.47 2 ILE B N 1
ATOM 2556 C CA . ILE B 1 2 ? -53.188 58.969 -33.125 1 28.47 2 ILE B CA 1
ATOM 2557 C C . ILE B 1 2 ? -52.594 57.594 -33.344 1 28.47 2 ILE B C 1
ATOM 2559 O O . ILE B 1 2 ? -53.188 56.75 -34.062 1 28.47 2 ILE B O 1
ATOM 2563 N N . PRO B 1 3 ? -51.344 57.469 -33.531 1 34.06 3 PRO B N 1
ATOM 2564 C CA . PRO B 1 3 ? -50.875 56.188 -34.062 1 34.06 3 PRO B CA 1
ATOM 2565 C C . PRO B 1 3 ? -51.281 55 -33.188 1 34.06 3 PRO B C 1
ATOM 2567 O O . PRO B 1 3 ? -51.438 55.125 -31.969 1 34.06 3 PRO B O 1
ATOM 2570 N N . PRO B 1 4 ? -52.031 54.031 -33.719 1 28.86 4 PRO B N 1
ATOM 2571 C CA . PRO B 1 4 ? -52.781 53.031 -32.969 1 28.86 4 PRO B CA 1
ATOM 2572 C C . PRO B 1 4 ? -51.875 52.188 -32.062 1 28.86 4 PRO B C 1
ATOM 2574 O O . PRO B 1 4 ? -50.656 52.062 -32.312 1 28.86 4 PRO B O 1
ATOM 2577 N N . SER B 1 5 ? -52.125 51.938 -30.781 1 26.28 5 SER B N 1
ATOM 2578 C CA . SER B 1 5 ? -51.625 51.344 -29.531 1 26.28 5 SER B CA 1
ATOM 2579 C C . SER B 1 5 ? -51.5 49.844 -29.641 1 26.28 5 SER B C 1
ATOM 2581 O O . SER B 1 5 ? -52.5 49.125 -29.859 1 26.28 5 SER B O 1
ATOM 2583 N N . ILE B 1 6 ? -50.562 49.375 -30.406 1 26.27 6 ILE B N 1
ATOM 2584 C CA . ILE B 1 6 ? -50.5 47.938 -30.703 1 26.27 6 ILE B CA 1
ATOM 2585 C C . ILE B 1 6 ? -50.594 47.156 -29.391 1 26.27 6 ILE B C 1
ATOM 2587 O O . ILE B 1 6 ? -49.875 47.438 -28.438 1 26.27 6 ILE B O 1
ATOM 2591 N N . LYS B 1 7 ? -51.562 46.188 -29.203 1 22.98 7 LYS B N 1
ATOM 2592 C CA . LYS B 1 7 ? -52.188 45.281 -28.203 1 22.98 7 LYS B CA 1
ATOM 2593 C C . LYS B 1 7 ? -51.188 44.188 -27.797 1 22.98 7 LYS B C 1
ATOM 2595 O O . LYS B 1 7 ? -50.719 43.438 -28.641 1 22.98 7 LYS B O 1
ATOM 2600 N N . PHE B 1 8 ? -50.25 44.25 -26.734 1 26.7 8 PHE B N 1
ATOM 2601 C CA . PHE B 1 8 ? -49.219 43.438 -26.109 1 26.7 8 PHE B CA 1
ATOM 2602 C C . PHE B 1 8 ? -49.781 42.156 -25.547 1 26.7 8 PHE B C 1
ATOM 2604 O O . PHE B 1 8 ? -50.062 42.062 -24.344 1 26.7 8 PHE B O 1
ATOM 2611 N N . SER B 1 9 ? -50.812 41.5 -26.156 1 21.66 9 SER B N 1
ATOM 2612 C CA . SER B 1 9 ? -51.625 40.688 -25.266 1 21.66 9 SER B CA 1
ATOM 2613 C C . SER B 1 9 ? -50.781 39.594 -24.625 1 21.66 9 SER B C 1
ATOM 2615 O O . SER B 1 9 ? -50.781 39.438 -23.391 1 21.66 9 SER B O 1
ATOM 2617 N N . ARG B 1 10 ? -50.906 38.125 -24.938 1 24.77 10 ARG B N 1
ATOM 2618 C CA . ARG B 1 10 ? -51.406 37.094 -24.031 1 24.77 10 ARG B CA 1
ATOM 2619 C C . ARG B 1 10 ? -50.281 36.406 -23.281 1 24.77 10 ARG B C 1
ATOM 2621 O O . ARG B 1 10 ? -49.156 36.281 -23.797 1 24.77 10 ARG B O 1
ATOM 2628 N N . PRO B 1 11 ? -50.406 35.906 -21.922 1 27.41 11 PRO B N 1
ATOM 2629 C CA . PRO B 1 11 ? -49.625 35.406 -20.781 1 27.41 11 PRO B CA 1
ATOM 2630 C C . PRO B 1 11 ? -49.062 34 -21 1 27.41 11 PRO B C 1
ATOM 2632 O O . PRO B 1 11 ? -49.812 33.094 -21.312 1 27.41 11 PRO B O 1
ATOM 2635 N N . LEU B 1 12 ? -47.969 33.844 -21.703 1 26.47 12 LEU B N 1
ATOM 2636 C CA . LEU B 1 12 ? -47.375 32.531 -21.969 1 26.47 12 LEU B CA 1
ATOM 2637 C C . LEU B 1 12 ? -47.312 31.688 -20.688 1 26.47 12 LEU B C 1
ATOM 2639 O O . LEU B 1 12 ? -46.781 32.156 -19.672 1 26.47 12 LEU B O 1
ATOM 2643 N N . THR B 1 13 ? -48.156 30.609 -20.438 1 23.2 13 THR B N 1
ATOM 2644 C CA . THR B 1 13 ? -48.5 29.656 -19.375 1 23.2 13 THR B CA 1
ATOM 2645 C C . THR B 1 13 ? -47.281 28.859 -18.938 1 23.2 13 THR B C 1
ATOM 2647 O O . THR B 1 13 ? -46.375 28.625 -19.719 1 23.2 13 THR B O 1
ATOM 2650 N N . THR B 1 14 ? -47 28.578 -17.531 1 26 14 THR B N 1
ATOM 2651 C CA . THR B 1 14 ? -46.094 28.188 -16.469 1 26 14 THR B CA 1
ATOM 2652 C C . THR B 1 14 ? -45.625 26.75 -16.672 1 26 14 THR B C 1
ATOM 2654 O O . THR B 1 14 ? -44.781 26.25 -15.922 1 26 14 THR B O 1
ATOM 2657 N N . VAL B 1 15 ? -46.281 25.891 -17.516 1 25.72 15 VAL B N 1
ATOM 2658 C CA . VAL B 1 15 ? -46.25 24.469 -17.188 1 25.72 15 VAL B CA 1
ATOM 2659 C C . VAL B 1 15 ? -44.875 23.875 -17.5 1 25.72 15 VAL B C 1
ATOM 2661 O O . VAL B 1 15 ? -44.5 22.875 -16.891 1 25.72 15 VAL B O 1
ATOM 2664 N N . ASN B 1 16 ? -44.312 24.281 -18.594 1 25.84 16 ASN B N 1
ATOM 2665 C CA . ASN B 1 16 ? -43.438 23.266 -19.188 1 25.84 16 ASN B CA 1
ATOM 2666 C C . ASN B 1 16 ? -42.125 23.156 -18.453 1 25.84 16 ASN B C 1
ATOM 2668 O O . ASN B 1 16 ? -41.188 22.5 -18.938 1 25.84 16 ASN B O 1
ATOM 2672 N N . ALA B 1 17 ? -41.781 24.094 -17.578 1 24.78 17 ALA B N 1
ATOM 2673 C CA . ALA B 1 17 ? -40.406 24.156 -17.078 1 24.78 17 ALA B CA 1
ATOM 2674 C C . ALA B 1 17 ? -40.094 22.938 -16.234 1 24.78 17 ALA B C 1
ATOM 2676 O O . ALA B 1 17 ? -38.938 22.75 -15.852 1 24.78 17 ALA B O 1
ATOM 2677 N N . VAL B 1 18 ? -41.094 22.297 -15.695 1 25.53 18 VAL B N 1
ATOM 2678 C CA . VAL B 1 18 ? -40.844 21.391 -14.57 1 25.53 18 VAL B CA 1
ATOM 2679 C C . VAL B 1 18 ? -40.125 20.141 -15.078 1 25.53 18 VAL B C 1
ATOM 2681 O O . VAL B 1 18 ? -39.406 19.469 -14.305 1 25.53 18 VAL B O 1
ATOM 2684 N N . THR B 1 19 ? -40.406 19.766 -16.312 1 23.34 19 THR B N 1
ATOM 2685 C CA . THR B 1 19 ? -40.094 18.375 -16.609 1 23.34 19 THR B CA 1
ATOM 2686 C C . THR B 1 19 ? -38.594 18.156 -16.719 1 23.34 19 THR B C 1
ATOM 2688 O O . THR B 1 19 ? -38.094 17.047 -16.5 1 23.34 19 THR B O 1
ATOM 2691 N N . LEU B 1 20 ? -37.938 19.188 -17.266 1 24.19 20 LEU B N 1
ATOM 2692 C CA . LEU B 1 20 ? -36.594 18.797 -17.703 1 24.19 20 LEU B CA 1
ATOM 2693 C C . LEU B 1 20 ? -35.688 18.531 -16.5 1 24.19 20 LEU B C 1
ATOM 2695 O O . LEU B 1 20 ? -34.562 18.031 -16.672 1 24.19 20 LEU B O 1
ATOM 2699 N N . VAL B 1 21 ? -35.969 19.156 -15.383 1 25.31 21 VAL B N 1
ATOM 2700 C CA . VAL B 1 21 ? -35 19.062 -14.281 1 25.31 21 VAL B CA 1
ATOM 2701 C C . VAL B 1 21 ? -34.938 17.609 -13.781 1 25.31 21 VAL B C 1
ATOM 2703 O O . VAL B 1 21 ? -34.031 17.25 -13.039 1 25.31 21 VAL B O 1
ATOM 2706 N N . ALA B 1 22 ? -35.938 16.828 -13.977 1 23.86 22 ALA B N 1
ATOM 2707 C CA . ALA B 1 22 ? -36.062 15.531 -13.305 1 23.86 22 ALA B CA 1
ATOM 2708 C C . ALA B 1 22 ? -35.062 14.531 -13.859 1 23.86 22 ALA B C 1
ATOM 2710 O O . ALA B 1 22 ? -34.719 13.547 -13.195 1 23.86 22 ALA B O 1
ATOM 2711 N N . LEU B 1 23 ? -34.781 14.625 -15.125 1 24.73 23 LEU B N 1
ATOM 2712 C CA . LEU B 1 23 ? -34.031 13.508 -15.695 1 24.73 23 LEU B CA 1
ATOM 2713 C C . LEU B 1 23 ? -32.625 13.453 -15.141 1 24.73 23 LEU B C 1
ATOM 2715 O O . LEU B 1 23 ? -31.922 12.469 -15.344 1 24.73 23 LEU B O 1
ATOM 2719 N N . ALA B 1 24 ? -32.062 14.586 -14.812 1 24.06 24 ALA B N 1
ATOM 2720 C CA . ALA B 1 24 ? -30.641 14.57 -14.453 1 24.06 24 ALA B CA 1
ATOM 2721 C C . ALA B 1 24 ? -30.422 13.797 -13.148 1 24.06 24 ALA B C 1
ATOM 2723 O O . ALA B 1 24 ? -29.281 13.516 -12.773 1 24.06 24 ALA B O 1
ATOM 2724 N N . SER B 1 25 ? -31.422 13.68 -12.328 1 24.98 25 SER B N 1
ATOM 2725 C CA . SER B 1 25 ? -31.188 13.109 -11.008 1 24.98 25 SER B CA 1
ATOM 2726 C C . SER B 1 25 ? -30.875 11.625 -11.102 1 24.98 25 SER B C 1
ATOM 2728 O O . SER B 1 25 ? -30.469 11.008 -10.109 1 24.98 25 SER B O 1
ATOM 2730 N N . PHE B 1 26 ? -31.422 10.914 -12.062 1 25.97 26 PHE B N 1
ATOM 2731 C CA . PHE B 1 26 ? -31.422 9.461 -11.961 1 25.97 26 PHE B CA 1
ATOM 2732 C C . PHE B 1 26 ? -30.016 8.906 -12.117 1 25.97 26 PHE B C 1
ATOM 2734 O O . PHE B 1 26 ? -29.719 7.812 -11.633 1 25.97 26 PHE B O 1
ATOM 2741 N N . PHE B 1 27 ? -29.25 9.453 -13.047 1 28.58 27 PHE B N 1
ATOM 2742 C CA . PHE B 1 27 ? -28.016 8.75 -13.375 1 28.58 27 PHE B CA 1
ATOM 2743 C C . PHE B 1 27 ? -27.062 8.75 -12.188 1 28.58 27 PHE B C 1
ATOM 2745 O O . PHE B 1 27 ? -25.969 8.203 -12.266 1 28.58 27 PHE B O 1
ATOM 2752 N N . PHE B 1 28 ? -27.234 9.641 -11.242 1 27.2 28 PHE B N 1
ATOM 2753 C CA . PHE B 1 28 ? -26.266 9.711 -10.164 1 27.2 28 PHE B CA 1
ATOM 2754 C C . PHE B 1 28 ? -26.312 8.469 -9.297 1 27.2 28 PHE B C 1
ATOM 2756 O O . PHE B 1 28 ? -25.5 8.289 -8.391 1 27.2 28 PHE B O 1
ATOM 2763 N N . SER B 1 29 ? -27.484 7.805 -9.25 1 26.41 29 SER B N 1
ATOM 2764 C CA . SER B 1 29 ? -27.578 6.762 -8.234 1 26.41 29 SER B CA 1
ATOM 2765 C C . SER B 1 29 ? -26.672 5.578 -8.578 1 26.41 29 SER B C 1
ATOM 2767 O O . SER B 1 29 ? -26.203 4.871 -7.684 1 26.41 29 SER B O 1
ATOM 2769 N N . VAL B 1 30 ? -26.719 5.176 -9.898 1 27.53 30 VAL B N 1
ATOM 2770 C CA . VAL B 1 30 ? -26.062 3.9 -10.18 1 27.53 30 VAL B CA 1
ATOM 2771 C C . VAL B 1 30 ? -24.562 4.023 -9.938 1 27.53 30 VAL B C 1
ATOM 2773 O O . VAL B 1 30 ? -23.906 3.039 -9.602 1 27.53 30 VAL B O 1
ATOM 2776 N N . LEU B 1 31 ? -23.969 5.191 -10.328 1 28.02 31 LEU B N 1
ATOM 2777 C CA . LEU B 1 31 ? -22.516 5.25 -10.188 1 28.02 31 LEU B CA 1
ATOM 2778 C C . LEU B 1 31 ? -22.109 5.215 -8.711 1 28.02 31 LEU B C 1
ATOM 2780 O O . LEU B 1 31 ? -20.922 5.184 -8.391 1 28.02 31 LEU B O 1
ATOM 2784 N N . TYR B 1 32 ? -23.016 5.617 -7.809 1 27.75 32 TYR B N 1
ATOM 2785 C CA . TYR B 1 32 ? -22.672 5.598 -6.395 1 27.75 32 TYR B CA 1
ATOM 2786 C C . TYR B 1 32 ? -22.297 4.191 -5.941 1 27.75 32 TYR B C 1
ATOM 2788 O O . TYR B 1 32 ? -21.469 4.016 -5.043 1 27.75 32 TYR B O 1
ATOM 2796 N N . TYR B 1 33 ? -23.125 3.189 -6.367 1 28.33 33 TYR B N 1
ATOM 2797 C CA . TYR B 1 33 ? -22.891 1.847 -5.848 1 28.33 33 TYR B CA 1
ATOM 2798 C C . TYR B 1 33 ? -21.531 1.314 -6.309 1 28.33 33 TYR B C 1
ATOM 2800 O O . TYR B 1 33 ? -20.984 0.402 -5.695 1 28.33 33 TYR B O 1
ATOM 2808 N N . ALA B 1 34 ? -21.219 1.579 -7.602 1 29.42 34 ALA B N 1
ATOM 2809 C CA . ALA B 1 34 ? -20.016 0.882 -8.078 1 29.42 34 ALA B CA 1
ATOM 2810 C C . ALA B 1 34 ? -18.781 1.348 -7.332 1 29.42 34 ALA B C 1
ATOM 2812 O O . ALA B 1 34 ? -17.75 0.658 -7.324 1 29.42 34 ALA B O 1
ATOM 2813 N N . LEU B 1 35 ? -18.719 2.66 -7.141 1 30.42 35 LEU B N 1
ATOM 2814 C CA . LEU B 1 35 ? -17.469 3.092 -6.535 1 30.42 35 LEU B CA 1
ATOM 2815 C C . LEU B 1 35 ? -17.484 2.854 -5.027 1 30.42 35 LEU B C 1
ATOM 2817 O O . LEU B 1 35 ? -16.844 3.592 -4.273 1 30.42 35 LEU B O 1
ATOM 2821 N N . SER B 1 36 ? -18.578 2.234 -4.523 1 28.05 36 SER B N 1
ATOM 2822 C CA . SER B 1 36 ? -18.484 2.07 -3.078 1 28.05 36 SER B CA 1
ATOM 2823 C C . SER B 1 36 ? -17.188 1.378 -2.68 1 28.05 36 SER B C 1
ATOM 2825 O O . SER B 1 36 ? -16.828 0.335 -3.236 1 28.05 36 SER B O 1
ATOM 2827 N N . PRO B 1 37 ? -16.297 2.096 -2.23 1 29.84 37 PRO B N 1
ATOM 2828 C CA . PRO B 1 37 ? -15.203 1.305 -1.654 1 29.84 37 PRO B CA 1
ATOM 2829 C C . PRO B 1 37 ? -15.703 0.064 -0.917 1 29.84 37 PRO B C 1
ATOM 2831 O O . PRO B 1 37 ? -16.781 0.089 -0.316 1 29.84 37 PRO B O 1
ATOM 2834 N N . SER B 1 38 ? -15.609 -1.09 -1.529 1 28.88 38 SER B N 1
ATOM 2835 C CA . SER B 1 38 ? -15.93 -2.281 -0.749 1 28.88 38 SER B CA 1
ATOM 2836 C C . SER B 1 38 ? -15.68 -2.051 0.738 1 28.88 38 SER B C 1
ATOM 2838 O O . SER B 1 38 ? -14.625 -1.54 1.125 1 28.88 38 SER B O 1
ATOM 2840 N N . PRO B 1 39 ? -16.734 -1.893 1.497 1 29.92 39 PRO B N 1
ATOM 2841 C CA . PRO B 1 39 ? -16.484 -1.823 2.939 1 29.92 39 PRO B CA 1
ATOM 2842 C C . PRO B 1 39 ? -15.32 -2.713 3.383 1 29.92 39 PRO B C 1
ATOM 2844 O O . PRO B 1 39 ? -15.078 -3.764 2.783 1 29.92 39 PRO B O 1
ATOM 2847 N N . LEU B 1 40 ? -14.258 -2.117 3.828 1 29.95 40 LEU B N 1
ATOM 2848 C CA . LEU B 1 40 ? -13.289 -2.908 4.574 1 29.95 40 LEU B CA 1
ATOM 2849 C C . LEU B 1 40 ? -13.977 -4.02 5.355 1 29.95 40 LEU B C 1
ATOM 2851 O O . LEU B 1 40 ? -14.891 -3.758 6.141 1 29.95 40 LEU B O 1
ATOM 2855 N N . LEU B 1 41 ? -14.258 -5.145 4.723 1 26.75 41 LEU B N 1
ATOM 2856 C CA . LEU B 1 41 ? -14.797 -6.281 5.461 1 26.75 41 LEU B CA 1
ATOM 2857 C C . LEU B 1 41 ? -14.281 -6.285 6.898 1 26.75 41 LEU B C 1
ATOM 2859 O O . LEU B 1 41 ? -13.109 -6.004 7.145 1 26.75 41 LEU B O 1
ATOM 2863 N N . PRO B 1 42 ? -15.219 -6.086 7.785 1 26.88 42 PRO B N 1
ATOM 2864 C CA . PRO B 1 42 ? -14.812 -6.203 9.188 1 26.88 42 PRO B CA 1
ATOM 2865 C C . PRO B 1 42 ? -13.898 -7.398 9.438 1 26.88 42 PRO B C 1
ATOM 2867 O O . PRO B 1 42 ? -14.102 -8.469 8.859 1 26.88 42 PRO B O 1
ATOM 2870 N N . PHE B 1 43 ? -12.648 -7.176 9.758 1 26.48 43 PHE B N 1
ATOM 2871 C CA . PHE B 1 43 ? -11.758 -8.211 10.266 1 26.48 43 PHE B CA 1
ATOM 2872 C C . PHE B 1 43 ? -12.438 -9.016 11.367 1 26.48 43 PHE B C 1
ATOM 2874 O O . PHE B 1 43 ? -12.664 -8.508 12.469 1 26.48 43 PHE B O 1
ATOM 2881 N N . ASP B 1 44 ? -13.469 -9.789 11.086 1 25.28 44 ASP B N 1
ATOM 2882 C CA . ASP B 1 44 ? -13.938 -10.742 12.086 1 25.28 44 ASP B CA 1
ATOM 2883 C C . ASP B 1 44 ? -12.766 -11.359 12.852 1 25.28 44 ASP B C 1
ATOM 2885 O O . ASP B 1 44 ? -11.648 -11.422 12.336 1 25.28 44 ASP B O 1
ATOM 2889 N N . THR B 1 45 ? -12.93 -11.5 14.156 1 27.66 45 THR B N 1
ATOM 2890 C CA . THR B 1 45 ? -12.133 -12.086 15.227 1 27.66 45 THR B CA 1
ATOM 2891 C C . THR B 1 45 ? -11.508 -13.406 14.773 1 27.66 45 THR B C 1
ATOM 2893 O O . THR B 1 45 ? -12.219 -14.367 14.484 1 27.66 45 THR B O 1
ATOM 2896 N N . LEU B 1 46 ? -10.406 -13.305 14.148 1 28.14 46 LEU B N 1
ATOM 2897 C CA . LEU B 1 46 ? -9.625 -14.5 13.852 1 28.14 46 LEU B CA 1
ATOM 2898 C C . LEU B 1 46 ? -9.383 -15.32 15.109 1 28.14 46 LEU B C 1
ATOM 2900 O O . LEU B 1 46 ? -8.805 -14.82 16.078 1 28.14 46 LEU B O 1
ATOM 2904 N N . SER B 1 47 ? -10.289 -16.234 15.438 1 25.19 47 SER B N 1
ATOM 2905 C CA . SER B 1 47 ? -9.977 -17.281 16.391 1 25.19 47 SER B CA 1
ATOM 2906 C C . SER B 1 47 ? -8.602 -17.891 16.109 1 25.19 47 SER B C 1
ATOM 2908 O O . SER B 1 47 ? -8.266 -18.188 14.969 1 25.19 47 SER B O 1
ATOM 2910 N N . SER B 1 48 ? -7.672 -17.547 16.969 1 28.22 48 SER B N 1
ATOM 2911 C CA . SER B 1 48 ? -6.375 -18.219 17.016 1 28.22 48 SER B CA 1
ATOM 2912 C C . SER B 1 48 ? -6.527 -19.719 16.891 1 28.22 48 SER B C 1
ATOM 2914 O O . SER B 1 48 ? -6.996 -20.391 17.812 1 28.22 48 SER B O 1
ATOM 2916 N N . TYR B 1 49 ? -6.867 -20.297 15.742 1 28.06 49 TYR B N 1
ATOM 2917 C CA . TYR B 1 49 ? -6.719 -21.734 15.633 1 28.06 49 TYR B CA 1
ATOM 2918 C C . TYR B 1 49 ? -5.262 -22.156 15.805 1 28.06 49 TYR B C 1
ATOM 2920 O O . TYR B 1 49 ? -4.395 -21.734 15.039 1 28.06 49 TYR B O 1
ATOM 2928 N N . ASN B 1 50 ? -4.801 -22.188 17.031 1 29.03 50 ASN B N 1
ATOM 2929 C CA . ASN B 1 50 ? -3.621 -23 17.297 1 29.03 50 ASN B CA 1
ATOM 2930 C C . ASN B 1 50 ? -3.691 -24.344 16.578 1 29.03 50 ASN B C 1
ATOM 2932 O O . ASN B 1 50 ? -4.285 -25.297 17.094 1 29.03 50 ASN B O 1
ATOM 2936 N N . ALA B 1 51 ? -3.893 -24.422 15.289 1 30.86 51 ALA B N 1
ATOM 2937 C CA . ALA B 1 51 ? -3.982 -25.75 14.68 1 30.86 51 ALA B CA 1
ATOM 2938 C C . ALA B 1 51 ? -2.676 -26.516 14.852 1 30.86 51 ALA B C 1
ATOM 2940 O O . ALA B 1 51 ? -1.68 -26.203 14.188 1 30.86 51 ALA B O 1
ATOM 2941 N N . GLU B 1 52 ? -2.18 -26.766 15.969 1 32.41 52 GLU B N 1
ATOM 2942 C CA . GLU B 1 52 ? -1.282 -27.922 15.953 1 32.41 52 GLU B CA 1
ATOM 2943 C C . GLU B 1 52 ? -1.801 -29.016 15.031 1 32.41 52 GLU B C 1
ATOM 2945 O O . GLU B 1 52 ? -2.701 -29.781 15.398 1 32.41 52 GLU B O 1
ATOM 2950 N N . SER B 1 53 ? -2.049 -28.656 13.719 1 36.81 53 SER B N 1
ATOM 2951 C CA . SER B 1 53 ? -2.596 -29.75 12.922 1 36.81 53 SER B CA 1
ATOM 2952 C C . SER B 1 53 ? -1.701 -30.984 12.984 1 36.81 53 SER B C 1
ATOM 2954 O O . SER B 1 53 ? -0.514 -30.906 12.656 1 36.81 53 SER B O 1
ATOM 2956 N N . ASN B 1 54 ? -1.743 -31.719 13.891 1 34.66 54 ASN B N 1
ATOM 2957 C CA . ASN B 1 54 ? -1.389 -33.125 13.742 1 34.66 54 ASN B CA 1
ATOM 2958 C C . ASN B 1 54 ? -1.776 -33.656 12.359 1 34.66 54 ASN B C 1
ATOM 2960 O O . ASN B 1 54 ? -2.926 -34.062 12.141 1 34.66 54 ASN B O 1
ATOM 2964 N N . LYS B 1 55 ? -1.187 -33.125 11.367 1 45.78 55 LYS B N 1
ATOM 2965 C CA . LYS B 1 55 ? -1.491 -33.75 10.086 1 45.78 55 LYS B CA 1
ATOM 2966 C C . LYS B 1 55 ? -1.338 -35.281 10.164 1 45.78 55 LYS B C 1
ATOM 2968 O O . LYS B 1 55 ? -0.289 -35.781 10.57 1 45.78 55 LYS B O 1
ATOM 2973 N N . PRO B 1 56 ? -2.309 -35.906 9.992 1 48.31 56 PRO B N 1
ATOM 2974 C CA . PRO B 1 56 ? -2.148 -37.375 9.969 1 48.31 56 PRO B CA 1
ATOM 2975 C C . PRO B 1 56 ? -1.071 -37.844 8.984 1 48.31 56 PRO B C 1
ATOM 2977 O O . PRO B 1 56 ? -0.793 -37.156 8 1 48.31 56 PRO B O 1
ATOM 2980 N N . ASN B 1 57 ? -0.116 -38.812 9.281 1 53.72 57 ASN B N 1
ATOM 2981 C CA . ASN B 1 57 ? 0.932 -39.5 8.531 1 53.72 57 ASN B CA 1
ATOM 2982 C C . ASN B 1 57 ? 0.529 -39.688 7.07 1 53.72 57 ASN B C 1
ATOM 2984 O O . ASN B 1 57 ? 1.389 -39.781 6.191 1 53.72 57 ASN B O 1
ATOM 2988 N N . ASP B 1 58 ? -0.775 -39.594 6.605 1 67.56 58 ASP B N 1
ATOM 2989 C CA . ASP B 1 58 ? -1.179 -40 5.262 1 67.56 58 ASP B CA 1
ATOM 2990 C C . ASP B 1 58 ? -1.562 -38.812 4.414 1 67.56 58 ASP B C 1
ATOM 2992 O O . ASP B 1 58 ? -2.098 -38.938 3.314 1 67.56 58 ASP B O 1
ATOM 2996 N N . ALA B 1 59 ? -1.287 -37.531 4.773 1 80.88 59 ALA B N 1
ATOM 2997 C CA . ALA B 1 59 ? -1.711 -36.375 3.992 1 80.88 59 ALA B CA 1
ATOM 2998 C C . ALA B 1 59 ? -0.738 -36.094 2.85 1 80.88 59 ALA B C 1
ATOM 3000 O O . ALA B 1 59 ? 0.476 -36.25 3.01 1 80.88 59 ALA B O 1
ATOM 3001 N N . PRO B 1 60 ? -1.321 -35.75 1.597 1 91.38 60 PRO B N 1
ATOM 3002 C CA . PRO B 1 60 ? -0.442 -35.469 0.458 1 91.38 60 PRO B CA 1
ATOM 3003 C C . PRO B 1 60 ? 0.56 -34.344 0.745 1 91.38 60 PRO B C 1
ATOM 3005 O O . PRO B 1 60 ? 0.257 -33.406 1.501 1 91.38 60 PRO B O 1
ATOM 3008 N N . ARG B 1 61 ? 1.753 -34.625 0.213 1 96.44 61 ARG B N 1
ATOM 3009 C CA . ARG B 1 61 ? 2.799 -33.594 0.262 1 96.44 61 ARG B CA 1
ATOM 3010 C C . ARG B 1 61 ? 2.572 -32.531 -0.797 1 96.44 61 ARG B C 1
ATOM 3012 O O . ARG B 1 61 ? 2.873 -32.75 -1.975 1 96.44 61 ARG B O 1
ATOM 3019 N N . GLU B 1 62 ? 2.033 -31.359 -0.311 1 98.75 62 GLU B N 1
ATOM 3020 C CA . GLU B 1 62 ? 1.59 -30.281 -1.18 1 98.75 62 GLU B CA 1
ATOM 3021 C C . GLU B 1 62 ? 2.334 -28.984 -0.866 1 98.75 62 GLU B C 1
ATOM 3023 O O . GLU B 1 62 ? 2.705 -28.734 0.283 1 98.75 62 GLU B O 1
ATOM 3028 N N . ALA B 1 63 ? 2.609 -28.156 -1.922 1 98.81 63 ALA B N 1
ATOM 3029 C CA . ALA B 1 63 ? 3.281 -26.875 -1.71 1 98.81 63 ALA B CA 1
ATOM 3030 C C . ALA B 1 63 ? 2.928 -25.875 -2.811 1 98.81 63 ALA B C 1
ATOM 3032 O O . ALA B 1 63 ? 2.512 -26.266 -3.904 1 98.81 63 ALA B O 1
ATOM 3033 N N . TYR B 1 64 ? 3.006 -24.656 -2.48 1 98.88 64 TYR B N 1
ATOM 3034 C CA . TYR B 1 64 ? 3.01 -23.578 -3.471 1 98.88 64 TYR B CA 1
ATOM 3035 C C . TYR B 1 64 ? 4.43 -23.281 -3.945 1 98.88 64 TYR B C 1
ATOM 3037 O O . TYR B 1 64 ? 5.371 -23.297 -3.15 1 98.88 64 TYR B O 1
ATOM 3045 N N . VAL B 1 65 ? 4.57 -23.031 -5.227 1 98.94 65 VAL B N 1
ATOM 3046 C CA . VAL B 1 65 ? 5.895 -22.781 -5.789 1 98.94 65 VAL B CA 1
ATOM 3047 C C . VAL B 1 65 ? 5.879 -21.516 -6.637 1 98.94 65 VAL B C 1
ATOM 3049 O O . VAL B 1 65 ? 4.93 -21.281 -7.383 1 98.94 65 VAL B O 1
ATOM 3052 N N . THR B 1 66 ? 6.848 -20.719 -6.473 1 98.88 66 THR B N 1
ATOM 3053 C CA . THR B 1 66 ? 7.141 -19.641 -7.414 1 98.88 66 THR B CA 1
ATOM 3054 C C . THR B 1 66 ? 8.594 -19.703 -7.867 1 98.88 66 THR B C 1
ATOM 3056 O O . THR B 1 66 ? 9.344 -20.594 -7.465 1 98.88 66 THR B O 1
ATOM 3059 N N . PHE B 1 67 ? 8.938 -18.766 -8.867 1 98.62 67 PHE B N 1
ATOM 3060 C CA . PHE B 1 67 ? 10.25 -18.828 -9.5 1 98.62 67 PHE B CA 1
ATOM 3061 C C . PHE B 1 67 ? 10.875 -17.438 -9.578 1 98.62 67 PHE B C 1
ATOM 3063 O O . PHE B 1 67 ? 10.219 -16.469 -9.984 1 98.62 67 PHE B O 1
ATOM 3070 N N . LEU B 1 68 ? 12.039 -17.281 -9.055 1 98.19 68 LEU B N 1
ATOM 3071 C CA . LEU B 1 68 ? 12.859 -16.078 -9.156 1 98.19 68 LEU B CA 1
ATOM 3072 C C . LEU B 1 68 ? 14.18 -16.375 -9.867 1 98.19 68 LEU B C 1
ATOM 3074 O O . LEU B 1 68 ? 14.953 -17.219 -9.406 1 98.19 68 LEU B O 1
ATOM 3078 N N . SER B 1 69 ? 14.5 -15.672 -10.906 1 96.69 69 SER B N 1
ATOM 3079 C CA . SER B 1 69 ? 15.617 -16.078 -11.758 1 96.69 69 SER B CA 1
ATOM 3080 C C . SER B 1 69 ? 16.812 -15.156 -11.578 1 96.69 69 SER B C 1
ATOM 3082 O O . SER B 1 69 ? 17.953 -15.531 -11.898 1 96.69 69 SER B O 1
ATOM 3084 N N . ASN B 1 70 ? 16.562 -13.906 -11.148 1 94.62 70 ASN B N 1
ATOM 3085 C CA . ASN B 1 70 ? 17.656 -12.938 -11.133 1 94.62 70 ASN B CA 1
ATOM 3086 C C . ASN B 1 70 ? 17.438 -11.867 -10.062 1 94.62 70 ASN B C 1
ATOM 3088 O O . ASN B 1 70 ? 16.672 -12.07 -9.125 1 94.62 70 ASN B O 1
ATOM 3092 N N . GLU B 1 71 ? 18.156 -10.758 -10.281 1 95.19 71 GLU B N 1
ATOM 3093 C CA . GLU B 1 71 ? 18.219 -9.758 -9.219 1 95.19 71 GLU B CA 1
ATOM 3094 C C . GLU B 1 71 ? 17.203 -8.641 -9.438 1 95.19 71 GLU B C 1
ATOM 3096 O O . GLU B 1 71 ? 17.25 -7.609 -8.766 1 95.19 71 GLU B O 1
ATOM 3101 N N . ASP B 1 72 ? 16.266 -8.82 -10.359 1 96 72 ASP B N 1
ATOM 3102 C CA . ASP B 1 72 ? 15.289 -7.766 -10.594 1 96 72 ASP B CA 1
ATOM 3103 C C . ASP B 1 72 ? 14.531 -7.426 -9.305 1 96 72 ASP B C 1
ATOM 3105 O O . ASP B 1 72 ? 13.875 -8.289 -8.727 1 96 72 ASP B O 1
ATOM 3109 N N . PRO B 1 73 ? 14.594 -6.168 -8.891 1 96.94 73 PRO B N 1
ATOM 3110 C CA . PRO B 1 73 ? 14.023 -5.836 -7.586 1 96.94 73 PRO B CA 1
ATOM 3111 C C . PRO B 1 73 ? 12.5 -5.93 -7.566 1 96.94 73 PRO B C 1
ATOM 3113 O O . PRO B 1 73 ? 11.906 -6.191 -6.52 1 96.94 73 PRO B O 1
ATOM 3116 N N . TYR B 1 74 ? 11.852 -5.648 -8.656 1 96.94 74 TYR B N 1
ATOM 3117 C CA . TYR B 1 74 ? 10.391 -5.719 -8.695 1 96.94 74 TYR B CA 1
ATOM 3118 C C . TYR B 1 74 ? 9.906 -7.156 -8.562 1 96.94 74 TYR B C 1
ATOM 3120 O O . TYR B 1 74 ? 8.977 -7.438 -7.805 1 96.94 74 TYR B O 1
ATOM 3128 N N . TYR B 1 75 ? 10.594 -8.062 -9.211 1 97.81 75 TYR B N 1
ATOM 3129 C CA . TYR B 1 75 ? 10.234 -9.477 -9.094 1 97.81 75 TYR B CA 1
ATOM 3130 C C . TYR B 1 75 ? 10.57 -10.008 -7.707 1 97.81 75 TYR B C 1
ATOM 3132 O O . TYR B 1 75 ? 9.859 -10.852 -7.168 1 97.81 75 TYR B O 1
ATOM 3140 N N . PHE B 1 76 ? 11.695 -9.5 -7.203 1 98.62 76 PHE B N 1
ATOM 3141 C CA . PHE B 1 76 ? 12.062 -9.891 -5.848 1 98.62 76 PHE B CA 1
ATOM 3142 C C . PHE B 1 76 ? 10.984 -9.469 -4.855 1 98.62 76 PHE B C 1
ATOM 3144 O O . PHE B 1 76 ? 10.516 -10.281 -4.055 1 98.62 76 PHE B O 1
ATOM 3151 N N . GLN B 1 77 ? 10.477 -8.227 -4.957 1 98.62 77 GLN B N 1
ATOM 3152 C CA . GLN B 1 77 ? 9.43 -7.734 -4.066 1 98.62 77 GLN B CA 1
ATOM 3153 C C . GLN B 1 77 ? 8.125 -8.492 -4.281 1 98.62 77 GLN B C 1
ATOM 3155 O O . GLN B 1 77 ? 7.41 -8.789 -3.322 1 98.62 77 GLN B O 1
ATOM 3160 N N . SER B 1 78 ? 7.867 -8.734 -5.484 1 98.62 78 SER B N 1
ATOM 3161 C CA . SER B 1 78 ? 6.633 -9.453 -5.801 1 98.62 78 SER B CA 1
ATOM 3162 C C . SER B 1 78 ? 6.68 -10.883 -5.281 1 98.62 78 SER B C 1
ATOM 3164 O O . SER B 1 78 ? 5.664 -11.414 -4.824 1 98.62 78 SER B O 1
ATOM 3166 N N . ALA B 1 79 ? 7.832 -11.531 -5.352 1 98.88 79 ALA B N 1
ATOM 3167 C CA . ALA B 1 79 ? 7.996 -12.859 -4.77 1 98.88 79 ALA B CA 1
ATOM 3168 C C . ALA B 1 79 ? 7.797 -12.82 -3.256 1 98.88 79 ALA B C 1
ATOM 3170 O O . ALA B 1 79 ? 7.129 -13.688 -2.691 1 98.88 79 ALA B O 1
ATOM 3171 N N . ARG B 1 80 ? 8.398 -11.836 -2.617 1 98.88 80 ARG B N 1
ATOM 3172 C CA . ARG B 1 80 ? 8.18 -11.656 -1.185 1 98.88 80 ARG B CA 1
ATOM 3173 C C . ARG B 1 80 ? 6.695 -11.492 -0.873 1 98.88 80 ARG B C 1
ATOM 3175 O O . ARG B 1 80 ? 6.191 -12.062 0.099 1 98.88 80 ARG B O 1
ATOM 3182 N N . LEU B 1 81 ? 6.07 -10.68 -1.687 1 98.88 81 LEU B N 1
ATOM 3183 C CA . LEU B 1 81 ? 4.645 -10.422 -1.497 1 98.88 81 LEU B CA 1
ATOM 3184 C C . LEU B 1 81 ? 3.84 -11.711 -1.634 1 98.88 81 LEU B C 1
ATOM 3186 O O . LEU B 1 81 ? 2.9 -11.945 -0.87 1 98.88 81 LEU B O 1
ATOM 3190 N N . LEU B 1 82 ? 4.195 -12.539 -2.576 1 98.81 82 LEU B N 1
ATOM 3191 C CA . LEU B 1 82 ? 3.541 -13.836 -2.744 1 98.81 82 LEU B CA 1
ATOM 3192 C C . LEU B 1 82 ? 3.729 -14.703 -1.506 1 98.81 82 LEU B C 1
ATOM 3194 O O . LEU B 1 82 ? 2.771 -15.305 -1.012 1 98.81 82 LEU B O 1
ATOM 3198 N N . VAL B 1 83 ? 4.93 -14.805 -0.979 1 98.81 83 VAL B N 1
ATOM 3199 C CA . VAL B 1 83 ? 5.223 -15.57 0.228 1 98.81 83 VAL B CA 1
ATOM 3200 C C . VAL B 1 83 ? 4.395 -15.031 1.395 1 98.81 83 VAL B C 1
ATOM 3202 O O . VAL B 1 83 ? 3.758 -15.805 2.117 1 98.81 83 VAL B O 1
ATOM 3205 N N . TYR B 1 84 ? 4.348 -13.734 1.544 1 98.69 84 TYR B N 1
ATOM 3206 C CA . TYR B 1 84 ? 3.566 -13.102 2.604 1 98.69 84 TYR B CA 1
ATOM 3207 C C . TYR B 1 84 ? 2.09 -13.461 2.482 1 98.69 84 TYR B C 1
ATOM 3209 O O . TYR B 1 84 ? 1.458 -13.852 3.467 1 98.69 84 TYR B O 1
ATOM 3217 N N . ALA B 1 85 ? 1.548 -13.328 1.303 1 98.75 85 ALA B N 1
ATOM 3218 C CA . ALA B 1 85 ? 0.126 -13.555 1.059 1 98.75 85 ALA B CA 1
ATOM 3219 C C . ALA B 1 85 ? -0.259 -15 1.351 1 98.75 85 ALA B C 1
ATOM 3221 O O . ALA B 1 85 ? -1.341 -15.266 1.879 1 98.75 85 ALA B O 1
ATOM 3222 N N . LEU B 1 86 ? 0.645 -15.922 1.069 1 98.75 86 LEU B N 1
ATOM 3223 C CA . LEU B 1 86 ? 0.312 -17.344 1.159 1 98.75 86 LEU B CA 1
ATOM 3224 C C . LEU B 1 86 ? 0.615 -17.875 2.553 1 98.75 86 LEU B C 1
ATOM 3226 O O . LEU B 1 86 ? 0.005 -18.859 2.988 1 98.75 86 LEU B O 1
ATOM 3230 N N . GLN B 1 87 ? 1.494 -17.172 3.285 1 97.94 87 GLN B N 1
ATOM 3231 C CA . GLN B 1 87 ? 1.943 -17.766 4.543 1 97.94 87 GLN B CA 1
ATOM 3232 C C . GLN B 1 87 ? 1.434 -16.953 5.738 1 97.94 87 GLN B C 1
ATOM 3234 O O . GLN B 1 87 ? 1.21 -17.516 6.816 1 97.94 87 GLN B O 1
ATOM 3239 N N . HIS B 1 88 ? 1.22 -15.633 5.562 1 96.69 88 HIS B N 1
ATOM 3240 C CA . HIS B 1 88 ? 1.13 -14.82 6.77 1 96.69 88 HIS B CA 1
ATOM 3241 C C . HIS B 1 88 ? -0.141 -13.977 6.773 1 96.69 88 HIS B C 1
ATOM 3243 O O . HIS B 1 88 ? -0.723 -13.727 7.832 1 96.69 88 HIS B O 1
ATOM 3249 N N . ASP B 1 89 ? -0.599 -13.516 5.594 1 97 89 ASP B N 1
ATOM 3250 C CA . ASP B 1 89 ? -1.728 -12.586 5.523 1 97 89 ASP B CA 1
ATOM 3251 C C . ASP B 1 89 ? -3.029 -13.281 5.918 1 97 89 ASP B C 1
ATOM 3253 O O . ASP B 1 89 ? -3.484 -14.203 5.234 1 97 89 ASP B O 1
ATOM 3257 N N . PRO B 1 90 ? -3.66 -12.859 6.906 1 94.88 90 PRO B N 1
ATOM 3258 C CA . PRO B 1 90 ? -4.883 -13.539 7.34 1 94.88 90 PRO B CA 1
ATOM 3259 C C . PRO B 1 90 ? -5.988 -13.492 6.285 1 94.88 90 PRO B C 1
ATOM 3261 O O . PRO B 1 90 ? -6.906 -14.32 6.316 1 94.88 90 PRO B O 1
ATOM 3264 N N . LEU B 1 91 ? -5.863 -12.641 5.383 1 93.25 91 LEU B N 1
ATOM 3265 C CA . LEU B 1 91 ? -6.883 -12.477 4.352 1 93.25 91 LEU B CA 1
ATOM 3266 C C . LEU B 1 91 ? -6.766 -13.562 3.291 1 93.25 91 LEU B C 1
ATOM 3268 O O . LEU B 1 91 ? -7.734 -13.859 2.586 1 93.25 91 LEU B O 1
ATOM 3272 N N . THR B 1 92 ? -5.535 -14.148 3.156 1 97.88 92 THR B N 1
ATOM 3273 C CA . THR B 1 92 ? -5.328 -14.984 1.98 1 97.88 92 THR B CA 1
ATOM 3274 C C . THR B 1 92 ? -4.543 -16.234 2.342 1 97.88 92 THR B C 1
ATOM 3276 O O . THR B 1 92 ? -4.5 -17.203 1.566 1 97.88 92 THR B O 1
ATOM 3279 N N . ALA B 1 93 ? -4.012 -16.406 3.488 1 96.81 93 ALA B N 1
ATOM 3280 C CA . ALA B 1 93 ? -2.947 -17.359 3.799 1 96.81 93 ALA B CA 1
ATOM 3281 C C . ALA B 1 93 ? -3.486 -18.781 3.854 1 96.81 93 ALA B C 1
ATOM 3283 O O . ALA B 1 93 ? -4.641 -19 4.227 1 96.81 93 ALA B O 1
ATOM 3284 N N . ASP B 1 94 ? -2.699 -19.672 3.387 1 97.44 94 ASP B N 1
ATOM 3285 C CA . ASP B 1 94 ? -2.803 -21.109 3.594 1 97.44 94 ASP B CA 1
ATOM 3286 C C . ASP B 1 94 ? -1.532 -21.672 4.23 1 97.44 94 ASP B C 1
ATOM 3288 O O . ASP B 1 94 ? -0.753 -22.359 3.574 1 97.44 94 ASP B O 1
ATOM 3292 N N . PRO B 1 95 ? -1.38 -21.453 5.523 1 94.56 95 PRO B N 1
ATOM 3293 C CA . PRO B 1 95 ? -0.11 -21.781 6.176 1 94.56 95 PRO B CA 1
ATOM 3294 C C . PRO B 1 95 ? 0.11 -23.281 6.324 1 94.56 95 PRO B C 1
ATOM 3296 O O . PRO B 1 95 ? 1.195 -23.719 6.719 1 94.56 95 PRO B O 1
ATOM 3299 N N . SER B 1 96 ? -0.901 -24.062 6.016 1 95.5 96 SER B N 1
ATOM 3300 C CA . SER B 1 96 ? -0.754 -25.516 6.121 1 95.5 96 SER B CA 1
ATOM 3301 C C . SER B 1 96 ? 0.168 -26.047 5.035 1 95.5 96 SER B C 1
ATOM 3303 O O . SER B 1 96 ? 0.667 -27.172 5.137 1 95.5 96 SER B O 1
ATOM 3305 N N . ARG B 1 97 ? 0.41 -25.297 4.027 1 98 97 ARG B N 1
ATOM 3306 C CA . ARG B 1 97 ? 1.282 -25.703 2.936 1 98 97 ARG B CA 1
ATOM 3307 C C . ARG B 1 97 ? 2.479 -24.781 2.805 1 98 97 ARG B C 1
ATOM 3309 O O . ARG B 1 97 ? 2.328 -23.547 2.869 1 98 97 ARG B O 1
ATOM 3316 N N . PRO B 1 98 ? 3.65 -25.375 2.607 1 98.44 98 PRO B N 1
ATOM 3317 C CA . PRO B 1 98 ? 4.824 -24.516 2.449 1 98.44 98 PRO B CA 1
ATOM 3318 C C . PRO B 1 98 ? 4.828 -23.766 1.125 1 98.44 98 PRO B C 1
ATOM 3320 O O . PRO B 1 98 ? 4.102 -24.125 0.198 1 98.44 98 PRO B O 1
ATOM 3323 N N . VAL B 1 99 ? 5.594 -22.688 1.132 1 98.81 99 VAL B N 1
ATOM 3324 C CA . VAL B 1 99 ? 5.848 -21.922 -0.081 1 98.81 99 VAL B CA 1
ATOM 3325 C C . VAL B 1 99 ? 7.309 -22.062 -0.498 1 98.81 99 VAL B C 1
ATOM 3327 O O . VAL B 1 99 ? 8.219 -21.766 0.281 1 98.81 99 VAL B O 1
ATOM 3330 N N . ILE B 1 100 ? 7.488 -22.531 -1.656 1 98.94 100 ILE B N 1
ATOM 3331 C CA . ILE B 1 100 ? 8.828 -22.766 -2.188 1 98.94 100 ILE B CA 1
ATOM 3332 C C . ILE B 1 100 ? 9.156 -21.703 -3.236 1 98.94 100 ILE B C 1
ATOM 3334 O O . ILE B 1 100 ? 8.344 -21.422 -4.117 1 98.94 100 ILE B O 1
ATOM 3338 N N . VAL B 1 101 ? 10.297 -21.109 -3.098 1 98.94 101 VAL B N 1
ATOM 3339 C CA . VAL B 1 101 ? 10.82 -20.234 -4.148 1 98.94 101 VAL B CA 1
ATOM 3340 C C . VAL B 1 101 ? 11.984 -20.922 -4.852 1 98.94 101 VAL B C 1
ATOM 3342 O O . VAL B 1 101 ? 13.078 -21.047 -4.285 1 98.94 101 VAL B O 1
ATOM 3345 N N . LEU B 1 102 ? 11.719 -21.406 -6.039 1 98.75 102 LEU B N 1
ATOM 3346 C CA . LEU B 1 102 ? 12.797 -21.906 -6.883 1 98.75 102 LEU B CA 1
ATOM 3347 C C . LEU B 1 102 ? 13.664 -20.766 -7.398 1 98.75 102 LEU B C 1
ATOM 3349 O O . LEU B 1 102 ? 13.148 -19.75 -7.879 1 98.75 102 LEU B O 1
ATOM 3353 N N . THR B 1 103 ? 14.93 -20.891 -7.246 1 98.56 103 THR B N 1
ATOM 3354 C CA . THR B 1 103 ? 15.828 -19.844 -7.699 1 98.56 103 THR B CA 1
ATOM 3355 C C . THR B 1 103 ? 16.906 -20.406 -8.617 1 98.56 103 THR B C 1
ATOM 3357 O O . THR B 1 103 ? 17.047 -21.625 -8.742 1 98.56 103 THR B O 1
ATOM 3360 N N . THR B 1 104 ? 17.578 -19.562 -9.32 1 98 104 THR B N 1
ATOM 3361 C CA . THR B 1 104 ? 18.781 -19.859 -10.102 1 98 104 THR B CA 1
ATOM 3362 C C . THR B 1 104 ? 20.016 -19.312 -9.406 1 98 104 THR B C 1
ATOM 3364 O O . THR B 1 104 ? 19.922 -18.562 -8.438 1 98 104 THR B O 1
ATOM 3367 N N . PRO B 1 105 ? 21.172 -19.688 -9.953 1 97.25 105 PRO B N 1
ATOM 3368 C CA . PRO B 1 105 ? 22.406 -19.141 -9.406 1 97.25 105 PRO B CA 1
ATOM 3369 C C . PRO B 1 105 ? 22.516 -17.625 -9.633 1 97.25 105 PRO B C 1
ATOM 3371 O O . PRO B 1 105 ? 23.391 -16.984 -9.047 1 97.25 105 PRO B O 1
ATOM 3374 N N . GLY B 1 106 ? 21.719 -17.047 -10.422 1 96 106 GLY B N 1
ATOM 3375 C CA . GLY B 1 106 ? 21.75 -15.625 -10.703 1 96 106 GLY B CA 1
ATOM 3376 C C . GLY B 1 106 ? 21.078 -14.789 -9.625 1 96 106 GLY B C 1
ATOM 3377 O O . GLY B 1 106 ? 21.172 -13.562 -9.641 1 96 106 GLY B O 1
ATOM 3378 N N . VAL B 1 107 ? 20.422 -15.383 -8.672 1 98.06 107 VAL B N 1
ATOM 3379 C CA . VAL B 1 107 ? 19.719 -14.68 -7.602 1 98.06 107 VAL B CA 1
ATOM 3380 C C . VAL B 1 107 ? 20.703 -14.367 -6.465 1 98.06 107 VAL B C 1
ATOM 3382 O O . VAL B 1 107 ? 21.391 -15.266 -5.965 1 98.06 107 VAL B O 1
ATOM 3385 N N . PRO B 1 108 ? 20.797 -13.086 -6.008 1 98.19 108 PRO B N 1
ATOM 3386 C CA . PRO B 1 108 ? 21.688 -12.742 -4.895 1 98.19 108 PRO B CA 1
ATOM 3387 C C . PRO B 1 108 ? 21.359 -13.523 -3.621 1 98.19 108 PRO B C 1
ATOM 3389 O O . PRO B 1 108 ? 20.188 -13.75 -3.309 1 98.19 108 PRO B O 1
ATOM 3392 N N . ALA B 1 109 ? 22.422 -13.844 -2.936 1 98.06 109 ALA B N 1
ATOM 3393 C CA . ALA B 1 109 ? 22.266 -14.57 -1.678 1 98.06 109 ALA B CA 1
ATOM 3394 C C . ALA B 1 109 ? 21.406 -13.789 -0.69 1 98.06 109 ALA B C 1
ATOM 3396 O O . ALA B 1 109 ? 20.656 -14.375 0.093 1 98.06 109 ALA B O 1
ATOM 3397 N N . SER B 1 110 ? 21.516 -12.469 -0.733 1 98.12 110 SER B N 1
ATOM 3398 C CA . SER B 1 110 ? 20.734 -11.633 0.169 1 98.12 110 SER B CA 1
ATOM 3399 C C . SER B 1 110 ? 19.25 -11.789 -0.089 1 98.12 110 SER B C 1
ATOM 3401 O O . SER B 1 110 ? 18.438 -11.75 0.846 1 98.12 110 SER B O 1
ATOM 3403 N N . TYR B 1 111 ? 18.828 -11.953 -1.302 1 98.56 111 TYR B N 1
ATOM 3404 C CA . TYR B 1 111 ? 17.438 -12.195 -1.637 1 98.56 111 TYR B CA 1
ATOM 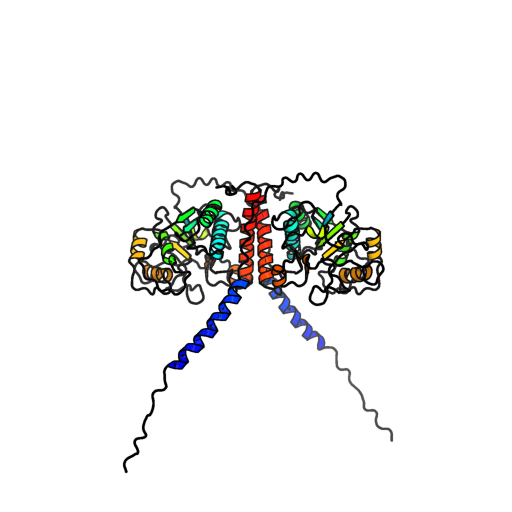3405 C C . TYR B 1 111 ? 16.953 -13.523 -1.061 1 98.56 111 TYR B C 1
ATOM 3407 O O . TYR B 1 111 ? 15.898 -13.594 -0.423 1 98.56 111 TYR B O 1
ATOM 3415 N N . SER B 1 112 ? 17.781 -14.562 -1.269 1 98.62 112 SER B N 1
ATOM 3416 C CA . SER B 1 112 ? 17.422 -15.891 -0.763 1 98.62 112 SER B CA 1
ATOM 3417 C C . SER B 1 112 ? 17.281 -15.883 0.755 1 98.62 112 SER B C 1
ATOM 3419 O O . SER B 1 112 ? 16.328 -16.438 1.297 1 98.62 112 SER B O 1
ATOM 3421 N N . ARG B 1 113 ? 18.188 -15.25 1.399 1 98.31 113 ARG B N 1
ATOM 3422 C CA . ARG B 1 113 ? 18.156 -15.18 2.857 1 98.31 113 ARG B CA 1
ATOM 3423 C C . ARG B 1 113 ? 16.906 -14.453 3.34 1 98.31 113 ARG B C 1
ATOM 3425 O O . ARG B 1 113 ? 16.266 -14.867 4.312 1 98.31 113 ARG B O 1
ATOM 3432 N N . LYS B 1 114 ? 16.578 -13.359 2.678 1 98.19 114 LYS B N 1
ATOM 3433 C CA . LYS B 1 114 ? 15.398 -12.594 3.045 1 98.19 114 LYS B CA 1
ATOM 3434 C C . LYS B 1 114 ? 14.133 -13.43 2.863 1 98.19 114 LYS B C 1
ATOM 3436 O O . LYS B 1 114 ? 13.266 -13.453 3.742 1 98.19 114 LYS B O 1
ATOM 3441 N N . LEU B 1 115 ? 14.039 -14.109 1.782 1 98.69 115 LEU B N 1
ATOM 3442 C CA . LEU B 1 115 ? 12.891 -14.969 1.505 1 98.69 115 LEU B CA 1
ATOM 3443 C C . LEU B 1 115 ? 12.766 -16.062 2.551 1 98.69 115 LEU B C 1
ATOM 3445 O O . LEU B 1 115 ? 11.672 -16.359 3.031 1 98.69 115 LEU B O 1
ATOM 3449 N N . GLU B 1 116 ? 13.859 -16.672 2.924 1 98.62 116 GLU B N 1
ATOM 3450 C CA . GLU B 1 116 ? 13.852 -17.719 3.947 1 98.62 116 GLU B CA 1
ATOM 3451 C C . GLU B 1 116 ? 13.438 -17.156 5.305 1 98.62 116 GLU B C 1
ATOM 3453 O O . GLU B 1 116 ? 12.625 -17.75 6.012 1 98.62 116 GLU B O 1
ATOM 3458 N N . ALA B 1 117 ? 13.953 -16 5.594 1 97.19 117 ALA B N 1
ATOM 3459 C CA . ALA B 1 117 ? 13.617 -15.359 6.859 1 97.19 117 ALA B CA 1
ATOM 3460 C C . ALA B 1 117 ? 12.125 -15.047 6.934 1 97.19 117 ALA B C 1
ATOM 3462 O O . ALA B 1 117 ? 11.547 -14.992 8.023 1 97.19 117 ALA B O 1
ATOM 3463 N N . GLU B 1 118 ? 11.586 -14.938 5.809 1 97.5 118 GLU B N 1
ATOM 3464 C CA . GLU B 1 118 ? 10.18 -14.547 5.762 1 97.5 118 GLU B CA 1
ATOM 3465 C C . GLU B 1 118 ? 9.273 -15.758 5.555 1 97.5 118 GLU B C 1
ATOM 3467 O O . GLU B 1 118 ? 8.07 -15.609 5.324 1 97.5 118 GLU B O 1
ATOM 3472 N N . GLY B 1 119 ? 9.836 -16.969 5.512 1 97.69 119 GLY B N 1
ATOM 3473 C CA . GLY B 1 119 ? 9.008 -18.156 5.648 1 97.69 119 GLY B CA 1
ATOM 3474 C C . GLY B 1 119 ? 9.047 -19.062 4.426 1 97.69 119 GLY B C 1
ATOM 3475 O O . GLY B 1 119 ? 8.438 -20.125 4.418 1 97.69 119 GLY B O 1
ATOM 3476 N N . ALA B 1 120 ? 9.797 -18.641 3.447 1 98.75 120 ALA B N 1
ATOM 3477 C CA . ALA B 1 120 ? 9.867 -19.469 2.242 1 98.75 120 ALA B CA 1
ATOM 3478 C C . ALA B 1 120 ? 10.938 -20.547 2.377 1 98.75 120 ALA B C 1
ATOM 3480 O O . ALA B 1 120 ? 11.891 -20.406 3.143 1 98.75 120 ALA B O 1
ATOM 3481 N N . ILE B 1 121 ? 10.695 -21.688 1.728 1 98.75 121 ILE B N 1
ATOM 3482 C CA . ILE B 1 121 ? 11.773 -22.625 1.41 1 98.75 121 ILE B CA 1
ATOM 3483 C C . ILE B 1 121 ? 12.406 -22.25 0.074 1 98.75 121 ILE B C 1
ATOM 3485 O O . ILE B 1 121 ? 11.727 -22.203 -0.955 1 98.75 121 ILE B O 1
ATOM 3489 N N . VAL B 1 122 ? 13.68 -21.906 0.112 1 98.88 122 VAL B N 1
ATOM 3490 C CA . VAL B 1 122 ? 14.352 -21.516 -1.119 1 98.88 122 VAL B CA 1
ATOM 3491 C C . VAL B 1 122 ? 15.156 -22.688 -1.667 1 98.88 122 VAL B C 1
ATOM 3493 O O . VAL B 1 122 ? 15.961 -23.281 -0.948 1 98.88 122 VAL B O 1
ATOM 3496 N N . ILE B 1 123 ? 14.93 -23.078 -2.875 1 98.69 123 ILE B N 1
ATOM 3497 C CA . ILE B 1 123 ? 15.648 -24.156 -3.535 1 98.69 123 ILE B CA 1
ATOM 3498 C C . ILE B 1 123 ? 16.328 -23.641 -4.797 1 98.69 123 ILE B C 1
ATOM 3500 O O . ILE B 1 123 ? 15.656 -23.25 -5.758 1 98.69 123 ILE B O 1
ATOM 3504 N N . GLU B 1 124 ? 17.594 -23.641 -4.828 1 98.44 124 GLU B N 1
ATOM 3505 C CA . GLU B 1 124 ? 18.344 -23.219 -6.012 1 98.44 124 GLU B CA 1
ATOM 3506 C C . GLU B 1 124 ? 18.516 -24.391 -6.984 1 98.44 124 GLU B C 1
ATOM 3508 O O . GLU B 1 124 ? 18.859 -25.5 -6.582 1 98.44 124 GLU B O 1
ATOM 3513 N N . LYS B 1 125 ? 18.25 -24.188 -8.211 1 98.25 125 LYS B N 1
ATOM 3514 C CA . LYS B 1 125 ? 18.406 -25.188 -9.266 1 98.25 125 LYS B CA 1
ATOM 3515 C C . LYS B 1 125 ? 19.328 -24.688 -10.367 1 98.25 125 LYS B C 1
ATOM 3517 O O . LYS B 1 125 ? 19.375 -23.484 -10.656 1 98.25 125 LYS B O 1
ATOM 3522 N N . PRO B 1 126 ? 20.125 -25.609 -10.961 1 97.56 126 PRO B N 1
ATOM 3523 C CA . PRO B 1 126 ? 20.969 -25.188 -12.078 1 97.56 126 PRO B CA 1
ATOM 3524 C C . PRO B 1 126 ? 20.156 -24.766 -13.305 1 97.56 126 PRO B C 1
ATOM 3526 O O . PRO B 1 126 ? 19.031 -25.234 -13.5 1 97.56 126 PRO B O 1
ATOM 3529 N N . PHE B 1 127 ? 20.812 -23.938 -14.094 1 97 127 PHE B N 1
ATOM 3530 C CA . PHE B 1 127 ? 20.203 -23.531 -15.352 1 97 127 PHE B CA 1
ATOM 3531 C C . PHE B 1 127 ? 19.969 -24.734 -16.25 1 97 127 PHE B C 1
ATOM 3533 O O . PHE B 1 127 ? 20.75 -25.688 -16.25 1 97 127 PHE B O 1
ATOM 3540 N N . ILE B 1 128 ? 18.859 -24.703 -16.906 1 96.56 128 ILE B N 1
ATOM 3541 C CA . ILE B 1 128 ? 18.656 -25.641 -18.016 1 96.56 128 ILE B CA 1
ATOM 3542 C C . ILE B 1 128 ? 19.109 -25 -19.328 1 96.56 128 ILE B C 1
ATOM 3544 O O . ILE B 1 128 ? 18.5 -24.031 -19.781 1 96.56 128 ILE B O 1
ATOM 3548 N N . THR B 1 129 ? 20.109 -25.531 -19.938 1 93.19 129 THR B N 1
ATOM 3549 C CA . THR B 1 129 ? 20.719 -24.906 -21.109 1 93.19 129 THR B CA 1
ATOM 3550 C C . THR B 1 129 ? 20.609 -25.797 -22.328 1 93.19 129 THR B C 1
ATOM 3552 O O . THR B 1 129 ? 21.062 -25.438 -23.422 1 93.19 129 THR B O 1
ATOM 3555 N N . SER B 1 130 ? 20.047 -26.891 -22.219 1 93.88 130 SER B N 1
ATOM 3556 C CA . SER B 1 130 ? 20.016 -27.875 -23.297 1 93.88 130 SER B CA 1
ATOM 3557 C C . SER B 1 130 ? 18.875 -27.609 -24.266 1 93.88 130 SER B C 1
ATOM 3559 O O . SER B 1 130 ? 18.75 -28.281 -25.281 1 93.88 130 SER B O 1
ATOM 3561 N N . LEU B 1 131 ? 18.016 -26.734 -23.969 1 95.88 131 LEU B N 1
ATOM 3562 C CA . LEU B 1 131 ? 16.812 -26.469 -24.766 1 95.88 131 LEU B CA 1
ATOM 3563 C C . LEU B 1 131 ? 17.016 -25.234 -25.641 1 95.88 131 LEU B C 1
ATOM 3565 O O . LEU B 1 131 ? 17.797 -24.344 -25.297 1 95.88 131 LEU B O 1
ATOM 3569 N N . PRO B 1 132 ? 16.328 -25.234 -26.781 1 93.25 132 PRO B N 1
ATOM 3570 C CA . PRO B 1 132 ? 16.5 -24.109 -27.703 1 93.25 132 PRO B CA 1
ATOM 3571 C C . PRO B 1 132 ? 16.078 -22.766 -27.109 1 93.25 132 PRO B C 1
ATOM 3573 O O . PRO B 1 132 ? 15.094 -22.703 -26.359 1 93.25 132 PRO B O 1
ATOM 3576 N N . MET B 1 133 ? 16.875 -21.766 -27.391 1 88.81 133 MET B N 1
ATOM 3577 C CA . MET B 1 133 ? 16.562 -20.422 -26.938 1 88.81 133 MET B CA 1
ATOM 3578 C C . MET B 1 133 ? 16.688 -19.422 -28.078 1 88.81 133 MET B C 1
ATOM 3580 O O . MET B 1 133 ? 17.609 -19.5 -28.875 1 88.81 133 MET B O 1
ATOM 3584 N N . VAL B 1 134 ? 15.594 -18.641 -28.25 1 84.81 134 VAL B N 1
ATOM 3585 C CA . VAL B 1 134 ? 15.648 -17.469 -29.125 1 84.81 134 VAL B CA 1
ATOM 3586 C C . VAL B 1 134 ? 15.531 -16.203 -28.297 1 84.81 134 VAL B C 1
ATOM 3588 O O . VAL B 1 134 ? 14.664 -16.094 -27.422 1 84.81 134 VAL B O 1
ATOM 3591 N N . GLN B 1 135 ? 16.516 -15.367 -28.359 1 74.31 135 GLN B N 1
ATOM 3592 C CA . GLN B 1 135 ? 16.547 -14.203 -27.484 1 74.31 135 GLN B CA 1
ATOM 3593 C C . GLN B 1 135 ? 15.492 -13.172 -27.891 1 74.31 135 GLN B C 1
ATOM 3595 O O . GLN B 1 135 ? 15.773 -12.258 -28.672 1 74.31 135 GLN B O 1
ATOM 3600 N N . THR B 1 136 ? 14.281 -13.328 -27.406 1 74 136 THR B N 1
ATOM 3601 C CA . THR B 1 136 ? 13.203 -12.375 -27.672 1 74 136 THR B CA 1
ATOM 3602 C C . THR B 1 136 ? 13.055 -11.398 -26.516 1 74 136 THR B C 1
ATOM 3604 O O . THR B 1 136 ? 12.828 -10.203 -26.734 1 74 136 THR B O 1
ATOM 3607 N N . ASN B 1 137 ? 13.18 -11.836 -25.344 1 84 137 ASN B N 1
ATOM 3608 C CA . ASN B 1 137 ? 13.086 -11.047 -24.109 1 84 137 ASN B CA 1
ATOM 3609 C C . ASN B 1 137 ? 14.164 -11.445 -23.109 1 84 137 ASN B C 1
ATOM 3611 O O . ASN B 1 137 ? 14.195 -12.578 -22.641 1 84 137 ASN B O 1
ATOM 3615 N N . PRO B 1 138 ? 14.992 -10.516 -22.875 1 84.19 138 PRO B N 1
ATOM 3616 C CA . PRO B 1 138 ? 16.109 -10.844 -21.984 1 84.19 138 PRO B CA 1
ATOM 3617 C C . PRO B 1 138 ? 15.641 -11.414 -20.641 1 84.19 138 PRO B C 1
ATOM 3619 O O . PRO B 1 138 ? 16.359 -12.195 -20.016 1 84.19 138 PRO B O 1
ATOM 3622 N N . ARG B 1 139 ? 14.469 -11.102 -20.266 1 84.06 139 ARG B N 1
ATOM 3623 C CA . ARG B 1 139 ? 13.922 -11.562 -18.984 1 84.06 139 ARG B CA 1
ATOM 3624 C C . ARG B 1 139 ? 13.688 -13.07 -19.016 1 84.06 139 ARG B C 1
ATOM 3626 O O . ARG B 1 139 ? 13.625 -13.711 -17.953 1 84.06 139 ARG B O 1
ATOM 3633 N N . TRP B 1 140 ? 13.648 -13.672 -20.203 1 89.56 140 TRP B N 1
ATOM 3634 C CA . TRP B 1 140 ? 13.25 -15.07 -20.312 1 89.56 140 TRP B CA 1
ATOM 3635 C C . TRP B 1 140 ? 14.469 -15.969 -20.5 1 89.56 140 TRP B C 1
ATOM 3637 O O . TRP B 1 140 ? 14.328 -17.188 -20.688 1 89.56 140 TRP B O 1
ATOM 3647 N N . LYS B 1 141 ? 15.641 -15.414 -20.359 1 88.62 141 LYS B N 1
ATOM 3648 C CA . LYS B 1 141 ? 16.875 -16.141 -20.672 1 88.62 141 LYS B CA 1
ATOM 3649 C C . LYS B 1 141 ? 16.984 -17.406 -19.812 1 88.62 141 LYS B C 1
ATOM 3651 O O . LYS B 1 141 ? 17.547 -18.406 -20.266 1 88.62 141 LYS B O 1
ATOM 3656 N N . ASP B 1 142 ? 16.438 -17.391 -18.594 1 93 142 ASP B N 1
ATOM 3657 C CA . ASP B 1 142 ? 16.641 -18.5 -17.656 1 93 142 ASP B CA 1
ATOM 3658 C C . ASP B 1 142 ? 15.312 -19.203 -17.344 1 93 142 ASP B C 1
ATOM 3660 O O . ASP B 1 142 ? 15.219 -19.953 -16.391 1 93 142 ASP B O 1
ATOM 3664 N N . VAL B 1 143 ? 14.281 -18.984 -18.172 1 95.75 143 VAL B N 1
ATOM 3665 C CA . VAL B 1 143 ? 12.922 -19.312 -17.766 1 95.75 143 VAL B CA 1
ATOM 3666 C C . VAL B 1 143 ? 12.719 -20.828 -17.812 1 95.75 143 VAL B C 1
ATOM 3668 O O . VAL B 1 143 ? 11.867 -21.359 -17.109 1 95.75 143 VAL B O 1
ATOM 3671 N N . TYR B 1 144 ? 13.562 -21.609 -18.562 1 97.19 144 TYR B N 1
ATOM 3672 C CA . TYR B 1 144 ? 13.461 -23.062 -18.609 1 97.19 144 TYR B CA 1
ATOM 3673 C C . TYR B 1 144 ? 13.727 -23.656 -17.219 1 97.19 144 TYR B C 1
ATOM 3675 O O . TYR B 1 144 ? 13.273 -24.766 -16.922 1 97.19 144 TYR B O 1
ATOM 3683 N N . THR B 1 145 ? 14.445 -22.906 -16.422 1 97.31 145 THR B N 1
ATOM 3684 C CA . THR B 1 145 ? 14.844 -23.406 -15.117 1 97.31 145 THR B CA 1
ATOM 3685 C C . THR B 1 145 ? 13.625 -23.688 -14.25 1 97.31 145 THR B C 1
ATOM 3687 O O . THR B 1 145 ? 13.672 -24.547 -13.359 1 97.31 145 THR B O 1
ATOM 3690 N N . LYS B 1 146 ? 12.531 -23.062 -14.523 1 97.25 146 LYS B N 1
ATOM 3691 C CA . LYS B 1 146 ? 11.344 -23.297 -13.703 1 97.25 146 LYS B CA 1
ATOM 3692 C C . LYS B 1 146 ? 10.805 -24.719 -13.914 1 97.25 146 LYS B C 1
ATOM 3694 O O . LYS B 1 146 ? 10.047 -25.219 -13.086 1 97.25 146 LYS B O 1
ATOM 3699 N N . LEU B 1 147 ? 11.234 -25.469 -14.992 1 98.5 147 LEU B N 1
ATOM 3700 C CA . LEU B 1 147 ? 10.789 -26.812 -15.289 1 98.5 147 LEU B CA 1
ATOM 3701 C C . LEU B 1 147 ? 11.219 -27.781 -14.188 1 98.5 147 LEU B C 1
ATOM 3703 O O . LEU B 1 147 ? 10.672 -28.875 -14.062 1 98.5 147 LEU B O 1
ATOM 3707 N N . TRP B 1 148 ? 12.156 -27.328 -13.344 1 98.31 148 TRP B N 1
ATOM 3708 C CA . TRP B 1 148 ? 12.656 -28.188 -12.266 1 98.31 148 TRP B CA 1
ATOM 3709 C C . TRP B 1 148 ? 11.539 -28.516 -11.281 1 98.31 148 TRP B C 1
ATOM 3711 O O . TRP B 1 148 ? 11.688 -29.422 -10.453 1 98.31 148 TRP B O 1
ATOM 3721 N N . ILE B 1 149 ? 10.445 -27.812 -11.406 1 98.44 149 ILE B N 1
ATOM 3722 C CA . ILE B 1 149 ? 9.289 -28.109 -10.562 1 98.44 149 ILE B CA 1
ATOM 3723 C C . ILE B 1 149 ? 8.883 -29.578 -10.742 1 98.44 149 ILE B C 1
ATOM 3725 O O . ILE B 1 149 ? 8.461 -30.219 -9.789 1 98.44 149 ILE B O 1
ATOM 3729 N N . PHE B 1 150 ? 9.07 -30.156 -11.891 1 98.56 150 PHE B N 1
ATOM 3730 C CA . PHE B 1 150 ? 8.625 -31.516 -12.195 1 98.56 150 PHE B CA 1
ATOM 3731 C C . PHE B 1 150 ? 9.586 -32.531 -11.617 1 98.56 150 PHE B C 1
ATOM 3733 O O . PHE B 1 150 ? 9.258 -33.719 -11.547 1 98.56 150 PHE B O 1
ATOM 3740 N N . ASN B 1 151 ? 10.758 -32.062 -11.219 1 97.31 151 ASN B N 1
ATOM 3741 C CA . ASN B 1 151 ? 11.727 -32.969 -10.578 1 97.31 151 ASN B CA 1
ATOM 3742 C C . ASN B 1 151 ? 11.602 -32.938 -9.062 1 97.31 151 ASN B C 1
ATOM 3744 O O . ASN B 1 151 ? 12.328 -33.625 -8.352 1 97.31 151 ASN B O 1
ATOM 3748 N N . MET B 1 152 ? 10.648 -32.156 -8.539 1 98.12 152 MET B N 1
ATOM 3749 C CA . MET B 1 152 ? 10.438 -32.062 -7.094 1 98.12 152 MET B CA 1
ATOM 3750 C C . MET B 1 152 ? 9.555 -33.219 -6.602 1 98.12 152 MET B C 1
ATOM 3752 O O . MET B 1 152 ? 8.5 -32.969 -6.008 1 98.12 152 MET B O 1
ATOM 3756 N N . THR B 1 153 ? 10.07 -34.469 -6.664 1 97.69 153 THR B N 1
ATOM 3757 C CA . THR B 1 153 ? 9.273 -35.656 -6.488 1 97.69 153 THR B CA 1
ATOM 3758 C C . THR B 1 153 ? 9.062 -35.969 -5.008 1 97.69 153 THR B C 1
ATOM 3760 O O . THR B 1 153 ? 8.32 -36.875 -4.652 1 97.69 153 THR B O 1
ATOM 3763 N N . SER B 1 154 ? 9.703 -35.188 -4.141 1 97.25 154 SER B N 1
ATOM 3764 C CA . SER B 1 154 ? 9.398 -35.312 -2.717 1 97.25 154 SER B CA 1
ATOM 3765 C C . SER B 1 154 ? 8.016 -34.75 -2.408 1 97.25 154 SER B C 1
ATOM 3767 O O . SER B 1 154 ? 7.504 -34.906 -1.3 1 97.25 154 SER B O 1
ATOM 3769 N N . TYR B 1 155 ? 7.387 -34.094 -3.396 1 98.25 155 TYR B N 1
ATOM 3770 C CA . TYR B 1 155 ? 6.02 -33.594 -3.291 1 98.25 155 TYR B CA 1
ATOM 3771 C C . TYR B 1 155 ? 5.082 -34.375 -4.207 1 98.25 155 TYR B C 1
ATOM 3773 O O . TYR B 1 155 ? 5.504 -34.875 -5.254 1 98.25 155 TYR B O 1
ATOM 3781 N N . ASP B 1 156 ? 3.846 -34.469 -3.789 1 98.25 156 ASP B N 1
ATOM 3782 C CA . ASP B 1 156 ? 2.84 -35.188 -4.566 1 98.25 156 ASP B CA 1
ATOM 3783 C C . ASP B 1 156 ? 2.148 -34.25 -5.559 1 98.25 156 ASP B C 1
ATOM 3785 O O . ASP B 1 156 ? 1.752 -34.688 -6.645 1 98.25 156 ASP B O 1
ATOM 3789 N N . ARG B 1 157 ? 1.989 -33 -5.16 1 98.06 157 ARG B N 1
ATOM 3790 C CA . ARG B 1 157 ? 1.353 -32 -6.008 1 98.06 157 ARG B CA 1
ATOM 3791 C C . ARG B 1 157 ? 1.846 -30.594 -5.664 1 98.06 157 ARG B C 1
ATOM 3793 O O . ARG B 1 157 ? 2.121 -30.297 -4.5 1 98.06 157 ARG B O 1
ATOM 3800 N N . LEU B 1 158 ? 1.926 -29.828 -6.707 1 98.81 158 LEU B N 1
ATOM 3801 C CA . LEU B 1 158 ? 2.416 -28.469 -6.559 1 98.81 158 LEU B CA 1
ATOM 3802 C C . LEU B 1 158 ? 1.529 -27.484 -7.316 1 98.81 158 LEU B C 1
ATOM 3804 O O . LEU B 1 158 ? 1.043 -27.797 -8.406 1 98.81 158 LEU B O 1
ATOM 3808 N N . VAL B 1 159 ? 1.271 -26.359 -6.75 1 98.88 159 VAL B N 1
ATOM 3809 C CA . VAL B 1 159 ? 0.67 -25.25 -7.477 1 98.88 159 VAL B CA 1
ATOM 3810 C C . VAL B 1 159 ? 1.731 -24.188 -7.77 1 98.88 159 VAL B C 1
ATOM 3812 O O . VAL B 1 159 ? 2.416 -23.719 -6.859 1 98.88 159 VAL B O 1
ATOM 3815 N N . TYR B 1 160 ? 1.806 -23.844 -9.039 1 98.88 160 TYR B N 1
ATOM 3816 C CA . TYR B 1 160 ? 2.828 -22.891 -9.477 1 98.88 160 TYR B CA 1
ATOM 3817 C C . TYR B 1 160 ? 2.215 -21.531 -9.797 1 98.88 160 TYR B C 1
ATOM 3819 O O . TYR B 1 160 ? 1.208 -21.453 -10.5 1 98.88 160 TYR B O 1
ATOM 3827 N N . TYR B 1 161 ? 2.828 -20.469 -9.273 1 98.81 161 TYR B N 1
ATOM 3828 C CA . TYR B 1 161 ? 2.549 -19.078 -9.609 1 98.81 161 TYR B CA 1
ATOM 3829 C C . TYR B 1 161 ? 3.807 -18.375 -10.109 1 98.81 161 TYR B C 1
ATOM 3831 O O . TYR B 1 161 ? 4.832 -18.359 -9.43 1 98.81 161 TYR B O 1
ATOM 3839 N N . ASP B 1 162 ? 3.711 -17.75 -11.328 1 98.44 162 ASP B N 1
ATOM 3840 C CA . ASP B 1 162 ? 4.758 -16.766 -11.594 1 98.44 162 ASP B CA 1
ATOM 3841 C C . ASP B 1 162 ? 4.844 -15.742 -10.477 1 98.44 162 ASP B C 1
ATOM 3843 O O . ASP B 1 162 ? 3.867 -15.508 -9.758 1 98.44 162 ASP B O 1
ATOM 3847 N N . ALA B 1 163 ? 6.031 -15.156 -10.367 1 98.25 163 ALA B N 1
ATOM 3848 C CA . ALA B 1 163 ? 6.27 -14.258 -9.242 1 98.25 163 ALA B CA 1
ATOM 3849 C C . ALA B 1 163 ? 5.414 -13 -9.352 1 98.25 163 ALA B C 1
ATOM 3851 O O . ALA B 1 163 ? 5.141 -12.336 -8.352 1 98.25 163 ALA B O 1
ATOM 3852 N N . ASP B 1 164 ? 4.977 -12.617 -10.531 1 98 164 ASP B N 1
ATOM 3853 C CA . ASP B 1 164 ? 4.203 -11.398 -10.734 1 98 164 ASP B CA 1
ATOM 3854 C C . ASP B 1 164 ? 2.707 -11.664 -10.562 1 98 164 ASP B C 1
ATOM 3856 O O . ASP B 1 164 ? 1.885 -11.086 -11.273 1 98 164 ASP B O 1
ATOM 3860 N N . HIS B 1 165 ? 2.367 -12.586 -9.688 1 98.62 165 HIS B N 1
ATOM 3861 C CA . HIS B 1 165 ? 0.991 -12.797 -9.258 1 98.62 165 HIS B CA 1
ATOM 3862 C C . HIS B 1 165 ? 0.668 -11.953 -8.023 1 98.62 165 HIS B C 1
ATOM 3864 O O . HIS B 1 165 ? 1.526 -11.758 -7.16 1 98.62 165 HIS B O 1
ATOM 3870 N N . LEU B 1 166 ? -0.518 -11.469 -7.965 1 98.75 166 LEU B N 1
ATOM 3871 C CA . LEU B 1 166 ? -1.094 -10.852 -6.773 1 98.75 166 LEU B CA 1
ATOM 3872 C C . LEU B 1 166 ? -2.232 -11.703 -6.223 1 98.75 166 LEU B C 1
ATOM 3874 O O . LEU B 1 166 ? -3.219 -11.953 -6.918 1 98.75 166 LEU B O 1
ATOM 3878 N N . VAL B 1 167 ? -2.121 -12.188 -4.992 1 98.88 167 VAL B N 1
ATOM 3879 C CA . VAL B 1 167 ? -3.148 -12.992 -4.34 1 98.88 167 VAL B CA 1
ATOM 3880 C C . VAL B 1 167 ? -4.203 -12.078 -3.717 1 98.88 167 VAL B C 1
ATOM 3882 O O . VAL B 1 167 ? -3.867 -11.148 -2.982 1 98.88 167 VAL B O 1
ATOM 3885 N N . LEU B 1 168 ? -5.41 -12.352 -4.051 1 98.56 168 LEU B N 1
ATOM 3886 C CA . LEU B 1 168 ? -6.488 -11.453 -3.65 1 98.56 168 LEU B CA 1
ATOM 3887 C C . LEU B 1 168 ? -7.391 -12.117 -2.613 1 98.56 168 LEU B C 1
ATOM 3889 O O . LEU B 1 168 ? -8.016 -11.43 -1.802 1 98.56 168 LEU B O 1
ATOM 3893 N N . ARG B 1 169 ? -7.477 -13.438 -2.682 1 98.31 169 ARG B N 1
ATOM 3894 C CA . ARG B 1 169 ? -8.344 -14.25 -1.837 1 98.31 169 ARG B CA 1
ATOM 3895 C C . ARG B 1 169 ? -7.68 -15.57 -1.475 1 98.31 169 ARG B C 1
ATOM 3897 O O . ARG B 1 169 ? -6.648 -15.93 -2.047 1 98.31 169 ARG B O 1
ATOM 3904 N N . PRO B 1 170 ? -8.242 -16.266 -0.477 1 97.94 170 PRO B N 1
ATOM 3905 C CA . PRO B 1 170 ? -7.68 -17.594 -0.182 1 97.94 170 PRO B CA 1
ATOM 3906 C C . PRO B 1 170 ? -7.633 -18.5 -1.406 1 97.94 170 PRO B C 1
ATOM 3908 O O . PRO B 1 170 ? -8.586 -18.531 -2.186 1 97.94 170 PRO B O 1
ATOM 3911 N N . VAL B 1 171 ? -6.551 -19.188 -1.454 1 98.06 171 VAL B N 1
ATOM 3912 C CA . VAL B 1 171 ? -6.34 -19.938 -2.689 1 98.06 171 VAL B CA 1
ATOM 3913 C C . VAL B 1 171 ? -6.43 -21.438 -2.404 1 98.06 171 VAL B C 1
ATOM 3915 O O . VAL B 1 171 ? -6.25 -22.25 -3.309 1 98.06 171 VAL B O 1
ATOM 3918 N N . ASP B 1 172 ? -6.711 -21.828 -1.278 1 97.56 172 ASP B N 1
ATOM 3919 C CA . ASP B 1 172 ? -6.605 -23.219 -0.848 1 97.56 172 ASP B CA 1
ATOM 3920 C C . ASP B 1 172 ? -7.645 -24.094 -1.55 1 97.56 172 ASP B C 1
ATOM 3922 O O . ASP B 1 172 ? -7.484 -25.312 -1.636 1 97.56 172 ASP B O 1
ATOM 3926 N N . SER B 1 173 ? -8.703 -23.547 -2.098 1 97.69 173 SER B N 1
ATOM 3927 C CA . SER B 1 173 ? -9.758 -24.312 -2.752 1 97.69 173 SER B CA 1
ATOM 3928 C C . SER B 1 173 ? -9.242 -25.016 -4 1 97.69 173 SER B C 1
ATOM 3930 O O . SER B 1 173 ? -9.867 -25.969 -4.492 1 97.69 173 SER B O 1
ATOM 3932 N N . ILE B 1 174 ? -8.117 -24.609 -4.488 1 98.12 174 ILE B N 1
ATOM 3933 C CA . ILE B 1 174 ? -7.578 -25.188 -5.707 1 98.12 174 ILE B CA 1
ATOM 3934 C C . ILE B 1 174 ? -7.219 -26.656 -5.461 1 98.12 174 ILE B C 1
ATOM 3936 O O . ILE B 1 174 ? -7.25 -27.469 -6.387 1 98.12 174 ILE B O 1
ATOM 3940 N N . TRP B 1 175 ? -6.895 -27.016 -4.266 1 98 175 TRP B N 1
ATOM 3941 C CA . TRP B 1 175 ? -6.449 -28.375 -3.918 1 98 175 TRP B CA 1
ATOM 3942 C C . TRP B 1 175 ? -7.613 -29.344 -3.934 1 98 175 TRP B C 1
ATOM 3944 O O . TRP B 1 175 ? -7.41 -30.562 -3.998 1 98 175 TRP B O 1
ATOM 3954 N N . GLU B 1 176 ? -8.812 -28.781 -3.904 1 96.75 176 GLU B N 1
ATOM 3955 C CA . GLU B 1 176 ? -10.023 -29.594 -3.934 1 96.75 176 GLU B CA 1
ATOM 3956 C C . GLU B 1 176 ? -10.797 -29.391 -5.227 1 96.75 176 GLU B C 1
ATOM 3958 O O . GLU B 1 176 ? -11.922 -29.875 -5.367 1 96.75 176 GLU B O 1
ATOM 3963 N N . ALA B 1 177 ? -10.242 -28.703 -6.109 1 95.94 177 ALA B N 1
ATOM 3964 C CA . ALA B 1 177 ? -10.914 -28.375 -7.363 1 95.94 177 ALA B CA 1
ATOM 3965 C C . ALA B 1 177 ? -11.047 -29.625 -8.25 1 95.94 177 ALA B C 1
ATOM 3967 O O . ALA B 1 177 ? -10.344 -30.609 -8.047 1 95.94 177 ALA B O 1
ATOM 3968 N N . GLU B 1 178 ? -11.977 -29.344 -9.188 1 93.81 178 GLU B N 1
ATOM 3969 C CA . GLU B 1 178 ? -12.016 -30.344 -10.258 1 93.81 178 GLU B CA 1
ATOM 3970 C C . GLU B 1 178 ? -10.68 -30.422 -10.992 1 93.81 178 GLU B C 1
ATOM 3972 O O . GLU B 1 178 ? -10.078 -29.391 -11.305 1 93.81 178 GLU B O 1
ATOM 3977 N N . ASN B 1 179 ? -10.078 -31.5 -11.195 1 96.38 179 ASN B N 1
ATOM 3978 C CA . ASN B 1 179 ? -8.844 -31.75 -11.938 1 96.38 179 ASN B CA 1
ATOM 3979 C C . ASN B 1 179 ? -7.609 -31.422 -11.102 1 96.38 179 ASN B C 1
ATOM 3981 O O . ASN B 1 179 ? -6.551 -31.125 -11.648 1 96.38 179 ASN B O 1
ATOM 3985 N N . SER B 1 180 ? -7.836 -31.359 -9.766 1 97.19 180 SER B N 1
ATOM 3986 C CA . SER B 1 180 ? -6.703 -31.078 -8.891 1 97.19 180 SER B CA 1
ATOM 3987 C C . SER B 1 180 ? -5.734 -32.25 -8.844 1 97.19 180 SER B C 1
ATOM 3989 O O . SER B 1 180 ? -4.648 -32.156 -8.266 1 97.19 180 SER B O 1
ATOM 3991 N N . TRP B 1 181 ? -6.125 -33.375 -9.359 1 97.62 181 TRP B N 1
ATOM 3992 C CA . TRP B 1 181 ? -5.258 -34.531 -9.586 1 97.62 181 TRP B CA 1
ATOM 3993 C C . TRP B 1 181 ? -5.27 -34.938 -11.047 1 97.62 181 TRP B C 1
ATOM 3995 O O . TRP B 1 181 ? -5.777 -36.031 -11.398 1 97.62 181 TRP B O 1
ATOM 4005 N N . PRO B 1 182 ? -4.68 -34.125 -11.867 1 97.62 182 PRO B N 1
ATOM 4006 C CA . PRO B 1 182 ? -4.723 -34.438 -13.305 1 97.62 182 PRO B CA 1
ATOM 4007 C C . PRO B 1 182 ? -3.943 -35.688 -13.672 1 97.62 182 PRO B C 1
ATOM 4009 O O . PRO B 1 182 ? -2.775 -35.844 -13.297 1 97.62 182 PRO B O 1
ATOM 4012 N N . GLU B 1 183 ? -4.484 -36.5 -14.445 1 95.81 183 GLU B N 1
ATOM 4013 C CA . GLU B 1 183 ? -3.865 -37.75 -14.844 1 95.81 183 GLU B CA 1
ATOM 4014 C C . GLU B 1 183 ? -2.594 -37.5 -15.656 1 95.81 183 GLU B C 1
ATOM 4016 O O . GLU B 1 183 ? -1.618 -38.25 -15.531 1 95.81 183 GLU B O 1
ATOM 4021 N N . SER B 1 184 ? -2.639 -36.5 -16.453 1 96.75 184 SER B N 1
ATOM 4022 C CA . SER B 1 184 ? -1.51 -36.219 -17.328 1 96.75 184 SER B CA 1
ATOM 4023 C C . SER B 1 184 ? -0.355 -35.594 -16.547 1 96.75 184 SER B C 1
ATOM 4025 O O . SER B 1 184 ? 0.77 -35.5 -17.047 1 96.75 184 SER B O 1
ATOM 4027 N N . GLY B 1 185 ? -0.658 -35.062 -15.383 1 98.06 185 GLY B N 1
ATOM 4028 C CA . GLY B 1 185 ? 0.371 -34.469 -14.547 1 98.06 185 GLY B CA 1
ATOM 4029 C C . GLY B 1 185 ? 0.313 -32.969 -14.531 1 98.06 185 GLY B C 1
ATOM 4030 O O . GLY B 1 185 ? 1.106 -32.312 -13.844 1 98.06 185 GLY B O 1
ATOM 4031 N N . LEU B 1 186 ? -0.687 -32.406 -15.297 1 98.62 186 LEU B N 1
ATOM 4032 C CA . LEU B 1 186 ? -0.746 -30.938 -15.352 1 98.62 186 LEU B CA 1
ATOM 4033 C C . LEU B 1 186 ? -2.186 -30.453 -15.5 1 98.62 186 LEU B C 1
ATOM 4035 O O . LEU B 1 186 ? -2.938 -30.984 -16.328 1 98.62 186 LEU B O 1
ATOM 4039 N N . ALA B 1 187 ? -2.619 -29.516 -14.672 1 98.44 187 ALA B N 1
ATOM 4040 C CA . ALA B 1 187 ? -3.844 -28.734 -14.844 1 98.44 187 ALA B CA 1
ATOM 4041 C C . ALA B 1 187 ? -3.541 -27.25 -14.93 1 98.44 187 ALA B C 1
ATOM 4043 O O . ALA B 1 187 ? -2.67 -26.75 -14.219 1 98.44 187 ALA B O 1
ATOM 4044 N N . ALA B 1 188 ? -4.223 -26.594 -15.82 1 98 188 ALA B N 1
ATOM 4045 C CA . ALA B 1 188 ? -3.914 -25.188 -16.078 1 98 188 ALA B CA 1
ATOM 4046 C C . ALA B 1 188 ? -5.141 -24.438 -16.609 1 98 188 ALA B C 1
ATOM 4048 O O . ALA B 1 188 ? -6.258 -24.953 -16.547 1 98 188 ALA B O 1
ATOM 4049 N N . LEU B 1 189 ? -4.918 -23.172 -16.906 1 97.44 189 LEU B N 1
ATOM 4050 C CA . LEU B 1 189 ? -5.961 -22.344 -17.5 1 97.44 189 LEU B CA 1
ATOM 4051 C C . LEU B 1 189 ? -5.66 -22.062 -18.969 1 97.44 189 LEU B C 1
ATOM 4053 O O . LEU B 1 189 ? -4.52 -21.766 -19.328 1 97.44 189 LEU B O 1
ATOM 4057 N N . GLY B 1 190 ? -6.711 -22.188 -19.734 1 96.31 190 GLY B N 1
ATOM 4058 C CA . GLY B 1 190 ? -6.566 -21.797 -21.125 1 96.31 190 GLY B CA 1
ATOM 4059 C C . GLY B 1 190 ? -6.27 -20.312 -21.312 1 96.31 190 GLY B C 1
ATOM 4060 O O . GLY B 1 190 ? -6.766 -19.484 -20.547 1 96.31 190 GLY B O 1
ATOM 4061 N N . SER B 1 191 ? -5.43 -20.078 -22.297 1 93.25 191 SER B N 1
ATOM 4062 C CA . SER B 1 191 ? -5.035 -18.688 -22.531 1 93.25 191 SER B CA 1
ATOM 4063 C C . SER B 1 191 ? -4.918 -18.391 -24.016 1 93.25 191 SER B C 1
ATOM 4065 O O . SER B 1 191 ? -4.754 -19.312 -24.828 1 93.25 191 SER B O 1
ATOM 4067 N N . GLY B 1 192 ? -5.086 -17.141 -24.328 1 87.62 192 GLY B N 1
ATOM 4068 C CA . GLY B 1 192 ? -4.91 -16.578 -25.656 1 87.62 192 GLY B CA 1
ATOM 4069 C C . GLY B 1 192 ? -4.555 -15.094 -25.641 1 87.62 192 GLY B C 1
ATOM 4070 O O . GLY B 1 192 ? -4.109 -14.57 -24.609 1 87.62 192 GLY B O 1
ATOM 4071 N N . ASP B 1 193 ? -4.75 -14.602 -26.891 1 81.94 193 ASP B N 1
ATOM 4072 C CA . ASP B 1 193 ? -4.477 -13.172 -26.984 1 81.94 193 ASP B CA 1
ATOM 4073 C C . ASP B 1 193 ? -5.391 -12.367 -26.047 1 81.94 193 ASP B C 1
ATOM 4075 O O . ASP B 1 193 ? -6.613 -12.5 -26.125 1 81.94 193 ASP B O 1
ATOM 4079 N N . GLY B 1 194 ? -4.91 -11.836 -25.141 1 80.75 194 GLY B N 1
ATOM 4080 C CA . GLY B 1 194 ? -5.719 -10.969 -24.297 1 80.75 194 GLY B CA 1
ATOM 4081 C C . GLY B 1 194 ? -6.039 -11.578 -22.938 1 80.75 194 GLY B C 1
ATOM 4082 O O . GLY B 1 194 ? -6.816 -11.008 -22.172 1 80.75 194 GLY B O 1
ATOM 4083 N N . GLY B 1 195 ? -5.656 -12.812 -22.859 1 90.12 195 GLY B N 1
ATOM 4084 C CA . GLY B 1 195 ? -5.887 -13.336 -21.531 1 90.12 195 GLY B CA 1
ATOM 4085 C C . GLY B 1 195 ? -6.523 -14.711 -21.531 1 90.12 195 GLY B C 1
ATOM 4086 O O . GLY B 1 195 ? -6.148 -15.578 -22.328 1 90.12 195 GLY B O 1
ATOM 4087 N N . TYR B 1 196 ? -7.383 -14.992 -20.516 1 88.44 196 TYR B N 1
ATOM 4088 C CA . TYR B 1 196 ? -8 -16.297 -20.328 1 88.44 196 TYR B CA 1
ATOM 4089 C C . TYR B 1 196 ? -8.945 -16.625 -21.469 1 88.44 196 TYR B C 1
ATOM 4091 O O . TYR B 1 196 ? -9.734 -15.773 -21.891 1 88.44 196 TYR B O 1
ATOM 4099 N N . VAL B 1 197 ? -8.883 -17.875 -21.906 1 89 197 VAL B N 1
ATOM 4100 C CA . VAL B 1 197 ? -9.789 -18.422 -22.922 1 89 197 VAL B CA 1
ATOM 4101 C C . VAL B 1 197 ? -10.258 -19.812 -22.5 1 89 197 VAL B C 1
ATOM 4103 O O . VAL B 1 197 ? -9.461 -20.734 -22.406 1 89 197 VAL B O 1
ATOM 4106 N N . GLU B 1 198 ? -11.539 -20.062 -22.25 1 87.25 198 GLU B N 1
ATOM 4107 C CA . GLU B 1 198 ? -12.117 -21.266 -21.688 1 87.25 198 GLU B CA 1
ATOM 4108 C C . GLU B 1 198 ? -11.836 -22.484 -22.578 1 87.25 198 GLU B C 1
ATOM 4110 O O . GLU B 1 198 ? -11.398 -23.531 -22.094 1 87.25 198 GLU B O 1
ATOM 4115 N N . ASP B 1 199 ? -12.016 -22.484 -23.812 1 87.5 199 ASP B N 1
ATOM 4116 C CA . ASP B 1 199 ? -11.875 -23.641 -24.703 1 87.5 199 ASP B CA 1
ATOM 4117 C C . ASP B 1 199 ? -10.617 -23.516 -25.562 1 87.5 199 ASP B C 1
ATOM 4119 O O . ASP B 1 199 ? -10.594 -23.969 -26.703 1 87.5 199 ASP B O 1
ATOM 4123 N N . SER B 1 200 ? -9.633 -23.047 -24.875 1 93 200 SER B N 1
ATOM 4124 C CA . SER B 1 200 ? -8.375 -22.891 -25.594 1 93 200 SER B CA 1
ATOM 4125 C C . SER B 1 200 ? -7.598 -24.203 -25.625 1 93 200 SER B C 1
ATOM 4127 O O . SER B 1 200 ? -7.68 -25 -24.703 1 93 200 SER B O 1
ATOM 4129 N N . ASP B 1 201 ? -6.852 -24.438 -26.672 1 94.88 201 ASP B N 1
ATOM 4130 C CA . ASP B 1 201 ? -5.91 -25.562 -26.734 1 94.88 201 ASP B CA 1
ATOM 4131 C C . ASP B 1 201 ? -4.535 -25.156 -26.219 1 94.88 201 ASP B C 1
ATOM 4133 O O . ASP B 1 201 ? -3.607 -25.969 -26.203 1 94.88 201 ASP B O 1
ATOM 4137 N N . TYR B 1 202 ? -4.426 -23.891 -25.828 1 96.5 202 TYR B N 1
ATOM 4138 C CA . TYR B 1 202 ? -3.201 -23.281 -25.312 1 96.5 202 TYR B CA 1
ATOM 4139 C C . TYR B 1 202 ? -3.373 -22.828 -23.875 1 96.5 202 TYR B C 1
ATOM 4141 O O . TYR B 1 202 ? -4.34 -22.141 -23.547 1 96.5 202 TYR B O 1
ATOM 4149 N N . PHE B 1 203 ? -2.492 -23.328 -23.031 1 97.06 203 PHE B N 1
ATOM 4150 C CA . PHE B 1 203 ? -2.652 -22.938 -21.641 1 97.06 203 PHE B CA 1
ATOM 4151 C C . PHE B 1 203 ? -1.543 -21.984 -21.219 1 97.06 203 PHE B C 1
ATOM 4153 O O . PHE B 1 203 ? -0.537 -21.844 -21.906 1 97.06 203 PHE B O 1
ATOM 4160 N N . LEU B 1 204 ? -1.764 -21.344 -20.094 1 95.56 204 LEU B N 1
ATOM 4161 C CA . LEU B 1 204 ? -0.814 -20.422 -19.469 1 95.56 204 LEU B CA 1
ATOM 4162 C C . LEU B 1 204 ? 0.208 -21.172 -18.641 1 95.56 204 LEU B C 1
ATOM 4164 O O . LEU B 1 204 ? -0.159 -21.891 -17.703 1 95.56 204 LEU B O 1
ATOM 4168 N N . ALA B 1 205 ? 1.479 -21 -18.938 1 96.94 205 ALA B N 1
ATOM 4169 C CA . ALA B 1 205 ? 2.537 -21.688 -18.203 1 96.94 205 ALA B CA 1
ATOM 4170 C C . ALA B 1 205 ? 3.018 -20.844 -17.016 1 96.94 205 ALA B C 1
ATOM 4172 O O . ALA B 1 205 ? 4.078 -21.125 -16.453 1 96.94 205 ALA B O 1
ATOM 4173 N N . GLY B 1 206 ? 2.289 -19.812 -16.672 1 97.38 206 GLY B N 1
ATOM 4174 C CA . GLY B 1 206 ? 2.609 -18.984 -15.508 1 97.38 206 GLY B CA 1
ATOM 4175 C C . GLY B 1 206 ? 1.77 -19.312 -14.289 1 97.38 206 GLY B C 1
ATOM 4176 O O . GLY B 1 206 ? 1.989 -18.766 -13.211 1 97.38 206 GLY B O 1
ATOM 4177 N N . PHE B 1 207 ? 0.851 -20.172 -14.508 1 98.44 207 PHE B N 1
ATOM 4178 C CA . PHE B 1 207 ? -0.019 -20.688 -13.453 1 98.44 207 PHE B CA 1
ATOM 4179 C C . PHE B 1 207 ? -0.506 -22.094 -13.789 1 98.44 207 PHE B C 1
ATOM 4181 O O . PHE B 1 207 ? -1.207 -22.297 -14.781 1 98.44 207 PHE B O 1
ATOM 4188 N N . PHE B 1 208 ? -0.209 -23.062 -12.828 1 98.62 208 PHE B N 1
ATOM 4189 C CA . PHE B 1 208 ? -0.663 -24.438 -13.078 1 98.62 208 PHE B CA 1
ATOM 4190 C C . PHE B 1 208 ? -0.504 -25.297 -11.836 1 98.62 208 PHE B C 1
ATOM 4192 O O . PHE B 1 208 ? 0.21 -24.922 -10.898 1 98.62 208 PHE B O 1
ATOM 4199 N N . LEU B 1 209 ? -1.226 -26.375 -11.828 1 98.75 209 LEU B N 1
ATOM 4200 C CA . LEU B 1 209 ? -1.055 -27.453 -10.875 1 98.75 209 LEU B CA 1
ATOM 4201 C C . LEU B 1 209 ? -0.266 -28.609 -11.5 1 98.75 209 LEU B C 1
ATOM 4203 O O . LEU B 1 209 ? -0.593 -29.062 -12.594 1 98.75 209 LEU B O 1
ATOM 4207 N N . ALA B 1 210 ? 0.76 -29.094 -10.797 1 98.75 210 ALA B N 1
ATOM 4208 C CA . ALA B 1 210 ? 1.663 -30.078 -11.367 1 98.75 210 ALA B CA 1
ATOM 4209 C C . ALA B 1 210 ? 1.8 -31.297 -10.453 1 98.75 210 ALA B C 1
ATOM 4211 O O . ALA B 1 210 ? 1.867 -31.156 -9.227 1 98.75 210 ALA B O 1
ATOM 4212 N N . ILE B 1 211 ? 1.854 -32.438 -11.07 1 98.62 211 ILE B N 1
ATOM 4213 C CA . ILE B 1 211 ? 2.291 -33.656 -10.414 1 98.62 211 ILE B CA 1
ATOM 4214 C C . ILE B 1 211 ? 3.744 -33.938 -10.773 1 98.62 211 ILE B C 1
ATOM 4216 O O . ILE B 1 211 ? 4.035 -34.344 -11.898 1 98.62 211 ILE B O 1
ATOM 4220 N N . PRO B 1 212 ? 4.66 -33.719 -9.805 1 98.56 212 PRO B N 1
ATOM 4221 C CA . PRO B 1 212 ? 6.07 -33.969 -10.125 1 98.56 212 PRO B CA 1
ATOM 4222 C C . PRO B 1 212 ? 6.359 -35.438 -10.398 1 98.56 212 PRO B C 1
ATOM 4224 O O . PRO B 1 212 ? 5.965 -36.312 -9.617 1 98.56 212 PRO B O 1
ATOM 4227 N N . LYS B 1 213 ? 6.973 -35.656 -11.492 1 98.19 213 LYS B N 1
ATOM 4228 C CA . LYS B 1 213 ? 7.422 -37 -11.898 1 98.19 213 LYS B CA 1
ATOM 4229 C C . LYS B 1 213 ? 8.703 -36.906 -12.727 1 98.19 213 LYS B C 1
ATOM 4231 O O . LYS B 1 213 ? 8.805 -36.094 -13.641 1 98.19 213 LYS B O 1
ATOM 4236 N N . GLU B 1 214 ? 9.578 -37.812 -12.406 1 97.75 214 GLU B N 1
ATOM 4237 C CA . GLU B 1 214 ? 10.82 -37.844 -13.164 1 97.75 214 GLU B CA 1
ATOM 4238 C C . GLU B 1 214 ? 10.555 -38.062 -14.656 1 97.75 214 GLU B C 1
ATOM 4240 O O . GLU B 1 214 ? 11.227 -37.469 -15.5 1 97.75 214 GLU B O 1
ATOM 4245 N N . GLU B 1 215 ? 9.625 -38.875 -14.945 1 97.62 215 GLU B N 1
ATOM 4246 C CA . GLU B 1 215 ? 9.273 -39.188 -16.328 1 97.62 215 GLU B CA 1
ATOM 4247 C C . GLU B 1 215 ? 8.828 -37.906 -17.062 1 97.62 215 GLU B C 1
ATOM 4249 O O . GLU B 1 215 ? 9.164 -37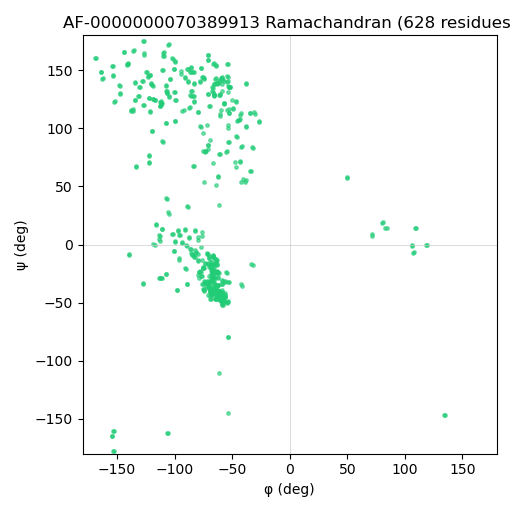.719 -18.234 1 97.62 215 GLU B O 1
ATOM 4254 N N . ILE B 1 216 ? 8.062 -37.125 -16.422 1 98.25 216 ILE B N 1
ATOM 4255 C CA . ILE B 1 216 ? 7.598 -35.875 -17.016 1 98.25 216 ILE B CA 1
ATOM 4256 C C . ILE B 1 216 ? 8.789 -34.938 -17.25 1 98.25 216 ILE B C 1
ATOM 4258 O O . ILE B 1 216 ? 8.922 -34.375 -18.328 1 98.25 216 ILE B O 1
ATOM 4262 N N . MET B 1 217 ? 9.68 -34.781 -16.281 1 98.06 217 MET B N 1
ATOM 4263 C CA . MET B 1 217 ? 10.875 -33.969 -16.422 1 98.06 217 MET B CA 1
ATOM 4264 C C . MET B 1 217 ? 11.711 -34.406 -17.625 1 98.06 217 MET B C 1
ATOM 4266 O O . MET B 1 217 ? 12.078 -33.562 -18.453 1 98.06 217 MET B O 1
ATOM 4270 N N . GLU B 1 218 ? 11.945 -35.656 -17.688 1 98 218 GLU B N 1
ATOM 4271 C CA . GLU B 1 218 ? 12.719 -36.219 -18.797 1 98 218 GLU B CA 1
ATOM 4272 C C . GLU B 1 218 ? 12.031 -35.969 -20.141 1 98 218 GLU B C 1
ATOM 4274 O O . GLU B 1 218 ? 12.68 -35.625 -21.125 1 98 218 GLU B O 1
ATOM 4279 N N . GLY B 1 219 ? 10.781 -36.188 -20.125 1 98 219 GLY B N 1
ATOM 4280 C CA . GLY B 1 219 ? 10.008 -35.938 -21.328 1 98 219 GLY B CA 1
ATOM 4281 C C . GLY B 1 219 ? 10.078 -34.5 -21.797 1 98 219 GLY B C 1
ATOM 4282 O O . GLY B 1 219 ? 10.227 -34.219 -22.984 1 98 219 GLY B O 1
ATOM 4283 N N . LEU B 1 220 ? 9.961 -33.594 -20.906 1 98.44 220 LEU B N 1
ATOM 4284 C CA . LEU B 1 220 ? 10.047 -32.188 -21.219 1 98.44 220 LEU B CA 1
ATOM 4285 C C . LEU B 1 220 ? 11.414 -31.828 -21.781 1 98.44 220 LEU B C 1
ATOM 4287 O O . LEU B 1 220 ? 11.516 -31.109 -22.781 1 98.44 220 LEU B O 1
ATOM 4291 N N . LEU B 1 221 ? 12.516 -32.312 -21.188 1 97.88 221 LEU B N 1
ATOM 4292 C CA . LEU B 1 221 ? 13.875 -32.031 -21.625 1 97.88 221 LEU B CA 1
ATOM 4293 C C . LEU B 1 221 ? 14.156 -32.625 -23 1 97.88 221 LEU B C 1
ATOM 4295 O O . LEU B 1 221 ? 15.031 -32.156 -23.719 1 97.88 221 LEU B O 1
ATOM 4299 N N . ALA B 1 222 ? 13.375 -33.625 -23.359 1 97.81 222 ALA B N 1
ATOM 4300 C CA . ALA B 1 222 ? 13.594 -34.312 -24.625 1 97.81 222 ALA B CA 1
ATOM 4301 C C . ALA B 1 222 ? 12.688 -33.75 -25.719 1 97.81 222 ALA B C 1
ATOM 4303 O O . ALA B 1 222 ? 12.867 -34.062 -26.891 1 97.81 222 ALA B O 1
ATOM 4304 N N . GLU B 1 223 ? 11.742 -33 -25.359 1 97.19 223 GLU B N 1
ATOM 4305 C CA . GLU B 1 223 ? 10.742 -32.5 -26.297 1 97.19 223 GLU B CA 1
ATOM 4306 C C . GLU B 1 223 ? 11.375 -31.609 -27.359 1 97.19 223 GLU B C 1
ATOM 4308 O O . GLU B 1 223 ? 12.266 -30.812 -27.062 1 97.19 223 GLU B O 1
ATOM 4313 N N . ARG B 1 224 ? 10.93 -31.75 -28.641 1 95.75 224 ARG B N 1
ATOM 4314 C CA . ARG B 1 224 ? 11.414 -30.984 -29.781 1 95.75 224 ARG B CA 1
ATOM 4315 C C . ARG B 1 224 ? 10.266 -30.516 -30.656 1 95.75 224 ARG B C 1
ATOM 4317 O O . ARG B 1 224 ? 9.117 -30.922 -30.469 1 95.75 224 ARG B O 1
ATOM 4324 N N . GLY B 1 225 ? 10.617 -29.562 -31.578 1 95.25 225 GLY B N 1
ATOM 4325 C CA . GLY B 1 225 ? 9.648 -29.172 -32.594 1 95.25 225 GLY B CA 1
ATOM 4326 C C . GLY B 1 225 ? 8.68 -28.109 -32.094 1 95.25 225 GLY B C 1
ATOM 4327 O O . GLY B 1 225 ? 7.543 -28.031 -32.562 1 95.25 225 GLY B O 1
ATOM 4328 N N . TYR B 1 226 ? 8.93 -27.469 -31.031 1 96.06 226 TYR B N 1
ATOM 4329 C CA . TYR B 1 226 ? 8.125 -26.328 -30.578 1 96.06 226 TYR B CA 1
ATOM 4330 C C . TYR B 1 226 ? 8.797 -25.016 -30.938 1 96.06 226 TYR B C 1
ATOM 4332 O O . TYR B 1 226 ? 9.992 -24.969 -31.25 1 96.06 226 TYR B O 1
ATOM 4340 N N . ASP B 1 227 ? 7.984 -23.938 -31.016 1 95.19 227 ASP B N 1
ATOM 4341 C CA . ASP B 1 227 ? 8.508 -22.594 -31.266 1 95.19 227 ASP B CA 1
ATOM 4342 C C . ASP B 1 227 ? 9.078 -21.984 -30 1 95.19 227 ASP B C 1
ATOM 4344 O O . ASP B 1 227 ? 8.344 -21.672 -29.062 1 95.19 227 ASP B O 1
ATOM 4348 N N . PRO B 1 228 ? 10.367 -21.734 -29.891 1 94.75 228 PRO B N 1
ATOM 4349 C CA . PRO B 1 228 ? 10.984 -21.281 -28.641 1 94.75 228 PRO B CA 1
ATOM 4350 C C . PRO B 1 228 ? 10.836 -19.781 -28.422 1 94.75 228 PRO B C 1
ATOM 4352 O O . PRO B 1 228 ? 11.484 -19.219 -27.547 1 94.75 228 PRO B O 1
ATOM 4355 N N . VAL B 1 229 ? 9.992 -19.031 -29.188 1 93.19 229 VAL B N 1
ATOM 4356 C CA . VAL B 1 229 ? 9.742 -17.609 -28.969 1 93.19 229 VAL B CA 1
ATOM 4357 C C . VAL B 1 229 ? 9.195 -17.375 -27.562 1 93.19 229 VAL B C 1
ATOM 4359 O O . VAL B 1 229 ? 9.516 -16.375 -26.922 1 93.19 229 VAL B O 1
ATOM 4362 N N . PHE B 1 230 ? 8.328 -18.25 -27.156 1 93.62 230 PHE B N 1
ATOM 4363 C CA . PHE B 1 230 ? 7.926 -18.391 -25.766 1 93.62 230 PHE B CA 1
ATOM 4364 C C . PHE B 1 230 ? 8.453 -19.688 -25.172 1 93.62 230 PHE B C 1
ATOM 4366 O O . PHE B 1 230 ? 7.773 -20.719 -25.203 1 93.62 230 PHE B O 1
ATOM 4373 N N . PRO B 1 231 ? 9.617 -19.656 -24.641 1 95.25 231 PRO B N 1
ATOM 4374 C CA . PRO B 1 231 ? 10.422 -20.859 -24.422 1 95.25 231 PRO B CA 1
ATOM 4375 C C . PRO B 1 231 ? 9.672 -21.938 -23.641 1 95.25 231 PRO B C 1
ATOM 4377 O O . PRO B 1 231 ? 9.039 -22.812 -24.234 1 95.25 231 PRO B O 1
ATOM 4380 N N . GLU B 1 232 ? 9.586 -21.812 -22.297 1 96.5 232 GLU B N 1
ATOM 4381 C CA . GLU B 1 232 ? 8.953 -22.859 -21.516 1 96.5 232 GLU B CA 1
ATOM 4382 C C . GLU B 1 232 ? 7.453 -22.938 -21.797 1 96.5 232 GLU B C 1
ATOM 4384 O O . GLU B 1 232 ? 6.859 -24.016 -21.734 1 96.5 232 GLU B O 1
ATOM 4389 N N . GLN B 1 233 ? 6.812 -21.781 -22.125 1 96 233 GLN B N 1
ATOM 4390 C CA . GLN B 1 233 ? 5.387 -21.688 -22.438 1 96 233 GLN B CA 1
ATOM 4391 C C . GLN B 1 233 ? 5.027 -22.594 -23.625 1 96 233 GLN B C 1
ATOM 4393 O O . GLN B 1 233 ? 4.105 -23.406 -23.531 1 96 233 GLN B O 1
ATOM 4398 N N . ASN B 1 234 ? 5.75 -22.469 -24.719 1 96.75 234 ASN B N 1
ATOM 4399 C CA . ASN B 1 234 ? 5.453 -23.266 -25.906 1 96.75 234 ASN B CA 1
ATOM 4400 C C . ASN B 1 234 ? 5.922 -24.703 -25.75 1 96.75 234 ASN B C 1
ATOM 4402 O O . ASN B 1 234 ? 5.293 -25.625 -26.266 1 96.75 234 ASN B O 1
ATOM 4406 N N . LEU B 1 235 ? 7.02 -24.922 -25.047 1 98.06 235 LEU B N 1
ATOM 4407 C CA . LEU B 1 235 ? 7.5 -26.266 -24.766 1 98.06 235 LEU B CA 1
ATOM 4408 C C . LEU B 1 235 ? 6.453 -27.062 -24.016 1 98.06 235 LEU B C 1
ATOM 4410 O O . LEU B 1 235 ? 6.102 -28.172 -24.406 1 98.06 235 LEU B O 1
ATOM 4414 N N . MET B 1 236 ? 5.965 -26.484 -22.969 1 98.44 236 MET B N 1
ATOM 44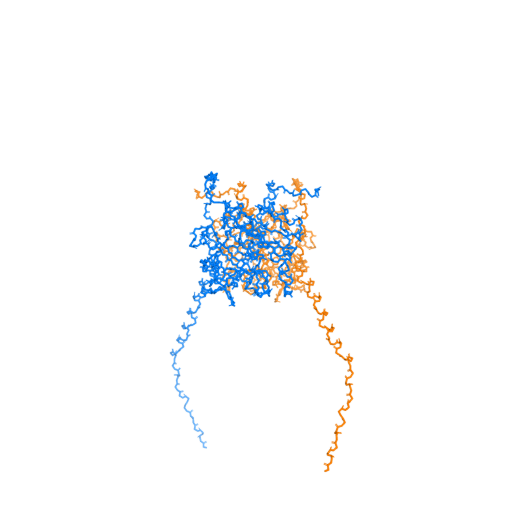15 C CA . MET B 1 236 ? 4.996 -27.172 -22.125 1 98.44 236 MET B CA 1
ATOM 4416 C C . MET B 1 236 ? 3.688 -27.406 -22.875 1 98.44 236 MET B C 1
ATOM 4418 O O . MET B 1 236 ? 3.057 -28.453 -22.719 1 98.44 236 MET B O 1
ATOM 4422 N N . ASN B 1 237 ? 3.287 -26.438 -23.688 1 98.06 237 ASN B N 1
ATOM 4423 C CA . ASN B 1 237 ? 2.059 -26.594 -24.453 1 98.06 237 ASN B CA 1
ATOM 4424 C C . ASN B 1 237 ? 2.188 -27.719 -25.469 1 98.06 237 ASN B C 1
ATOM 4426 O O . ASN B 1 237 ? 1.207 -28.406 -25.781 1 98.06 237 ASN B O 1
ATOM 4430 N N . LYS B 1 238 ? 3.348 -27.891 -25.984 1 97.81 238 LYS B N 1
ATOM 4431 C CA . LYS B 1 238 ? 3.566 -29 -26.891 1 97.81 238 LYS B CA 1
ATOM 4432 C C . LYS B 1 238 ? 3.506 -30.328 -26.156 1 97.81 238 LYS B C 1
ATOM 4434 O O . LYS B 1 238 ? 2.797 -31.25 -26.562 1 97.81 238 LYS B O 1
ATOM 4439 N N . TYR B 1 239 ? 4.152 -30.438 -25.062 1 98.38 239 TYR B N 1
ATOM 4440 C CA . TYR B 1 239 ? 4.277 -31.672 -24.312 1 98.38 239 TYR B CA 1
ATOM 4441 C C . TYR B 1 239 ? 2.938 -32.094 -23.734 1 98.38 239 TYR B C 1
ATOM 4443 O O . TYR B 1 239 ? 2.6 -33.281 -23.734 1 98.38 239 TYR B O 1
ATOM 4451 N N . PHE B 1 240 ? 2.146 -31.125 -23.234 1 98.38 240 PHE B N 1
ATOM 4452 C CA . PHE B 1 240 ? 0.871 -31.391 -22.578 1 98.38 240 PHE B CA 1
ATOM 4453 C C . PHE B 1 240 ? -0.293 -31.031 -23.5 1 98.38 240 PHE B C 1
ATOM 4455 O O . PHE B 1 240 ? -1.378 -30.688 -23.031 1 98.38 240 PHE B O 1
ATOM 4462 N N . SER B 1 241 ? -0.09 -31.062 -24.75 1 96.81 241 SER B N 1
ATOM 4463 C CA . SER B 1 241 ? -1.097 -30.672 -25.734 1 96.81 241 SER B CA 1
ATOM 4464 C C . SER B 1 241 ? -2.4 -31.438 -25.516 1 96.81 241 SER B C 1
ATOM 4466 O O . SER B 1 241 ? -2.387 -32.625 -25.188 1 96.81 241 SER B O 1
ATOM 4468 N N . ARG B 1 242 ? -3.482 -30.766 -25.75 1 92.69 242 ARG B N 1
ATOM 4469 C CA . ARG B 1 242 ? -4.805 -31.359 -25.562 1 92.69 242 ARG B CA 1
ATOM 4470 C C . ARG B 1 242 ? -5.039 -32.5 -26.531 1 92.69 242 ARG B C 1
ATOM 4472 O O . ARG B 1 242 ? -5.773 -33.438 -26.219 1 92.69 242 ARG B O 1
ATOM 4479 N N . ASP B 1 243 ? -4.473 -32.5 -27.656 1 90.75 243 ASP B N 1
ATOM 4480 C CA . ASP B 1 243 ? -4.637 -33.531 -28.672 1 90.75 243 ASP B CA 1
ATOM 4481 C C . ASP B 1 243 ? -3.51 -34.562 -28.594 1 90.75 243 ASP B C 1
ATOM 4483 O O . ASP B 1 243 ? -3.398 -35.438 -29.453 1 90.75 243 ASP B O 1
ATOM 4487 N N . GLY B 1 244 ? -2.732 -34.438 -27.562 1 92.69 244 GLY B N 1
ATOM 4488 C CA . GLY B 1 244 ? -1.575 -35.312 -27.453 1 92.69 244 GLY B CA 1
ATOM 4489 C C . GLY B 1 244 ? -1.745 -36.406 -26.422 1 92.69 244 GLY B C 1
ATOM 4490 O O . GLY B 1 244 ? -2.869 -36.75 -26.047 1 92.69 244 GLY B O 1
ATOM 4491 N N . LEU B 1 245 ? -0.63 -37.031 -25.984 1 93.12 245 LEU B N 1
ATOM 4492 C CA . LEU B 1 245 ? -0.581 -38.188 -25.125 1 93.12 245 LEU B CA 1
ATOM 4493 C C . LEU B 1 245 ? -0.824 -37.812 -23.672 1 93.12 245 LEU B C 1
ATOM 4495 O O . LEU B 1 245 ? -1.261 -38.625 -22.859 1 93.12 245 LEU B O 1
ATOM 4499 N N . ARG B 1 246 ? -0.548 -36.531 -23.406 1 96.5 246 ARG B N 1
ATOM 4500 C CA . ARG B 1 246 ? -0.643 -36.062 -22.031 1 96.5 246 ARG B CA 1
ATOM 4501 C C . ARG B 1 246 ? -1.402 -34.75 -21.953 1 96.5 246 ARG B C 1
ATOM 4503 O O . ARG B 1 246 ? -0.849 -33.719 -21.531 1 96.5 246 ARG B O 1
ATOM 4510 N N . PRO B 1 247 ? -2.652 -34.781 -22.25 1 97.56 247 PRO B N 1
ATOM 4511 C CA . PRO B 1 247 ? -3.422 -33.531 -22.297 1 97.56 247 PRO B CA 1
ATOM 4512 C C . PRO B 1 247 ? -3.551 -32.875 -20.922 1 97.56 247 PRO B C 1
ATOM 4514 O O . PRO B 1 247 ? -3.902 -33.562 -19.938 1 97.56 247 PRO B O 1
ATOM 4517 N N . TRP B 1 248 ? -3.223 -31.625 -20.891 1 97.94 248 TRP B N 1
ATOM 4518 C CA . TRP B 1 248 ? -3.445 -30.891 -19.656 1 97.94 248 TRP B CA 1
ATOM 4519 C C . TRP B 1 248 ? -4.934 -30.812 -19.328 1 97.94 248 TRP B C 1
ATOM 4521 O O . TRP B 1 248 ? -5.777 -30.906 -20.219 1 97.94 248 TRP B O 1
ATOM 4531 N N . ALA B 1 249 ? -5.285 -30.656 -18.047 1 97.44 249 ALA B N 1
ATOM 4532 C CA . ALA B 1 249 ? -6.664 -30.547 -17.578 1 97.44 249 ALA B CA 1
ATOM 4533 C C . ALA B 1 249 ? -7.016 -29.094 -17.234 1 97.44 249 ALA B C 1
ATOM 4535 O O . ALA B 1 249 ? -6.191 -28.375 -16.688 1 97.44 249 ALA B O 1
ATOM 4536 N N . PRO B 1 250 ? -8.234 -28.688 -17.531 1 96.81 250 PRO B N 1
ATOM 4537 C CA . PRO B 1 250 ? -8.617 -27.297 -17.281 1 96.81 250 PRO B CA 1
ATOM 4538 C C . PRO B 1 250 ? -8.938 -27.016 -15.812 1 96.81 250 PRO B C 1
ATOM 4540 O O . PRO B 1 250 ? -9.523 -27.875 -15.141 1 96.81 250 PRO B O 1
ATOM 4543 N N . LEU B 1 251 ? -8.531 -25.906 -15.352 1 97.31 251 LEU B N 1
ATOM 4544 C CA . LEU B 1 251 ? -8.914 -25.391 -14.031 1 97.31 251 LEU B CA 1
ATOM 4545 C C . LEU B 1 251 ? -9.992 -24.328 -14.148 1 97.31 251 LEU B C 1
ATOM 4547 O O . LEU B 1 251 ? -10.234 -23.797 -15.234 1 97.31 251 LEU B O 1
ATOM 4551 N N . ASN B 1 252 ? -10.703 -24.094 -13.062 1 96.69 252 ASN B N 1
ATOM 4552 C CA . ASN B 1 252 ? -11.672 -23.016 -12.992 1 96.69 252 ASN B CA 1
ATOM 4553 C C . ASN B 1 252 ? -10.992 -21.641 -13.062 1 96.69 252 ASN B C 1
ATOM 4555 O O . ASN B 1 252 ? -10.016 -21.391 -12.352 1 96.69 252 ASN B O 1
ATOM 4559 N N . PRO B 1 253 ? -11.5 -20.75 -13.922 1 96 253 PRO B N 1
ATOM 4560 C CA . PRO B 1 253 ? -10.844 -19.453 -14.102 1 96 253 PRO B CA 1
ATOM 4561 C C . PRO B 1 253 ? -10.922 -18.578 -12.852 1 96 253 PRO B C 1
ATOM 4563 O O . PRO B 1 253 ? -10.273 -17.531 -12.789 1 96 253 PRO B O 1
ATOM 4566 N N . ILE B 1 254 ? -11.68 -18.953 -11.875 1 97.19 254 ILE B N 1
ATOM 4567 C CA . ILE B 1 254 ? -11.781 -18.188 -10.641 1 97.19 254 ILE B CA 1
ATOM 4568 C C . ILE B 1 254 ? -10.422 -18.172 -9.945 1 97.19 254 ILE B C 1
ATOM 4570 O O . ILE B 1 254 ? -10.133 -17.25 -9.164 1 97.19 254 ILE B O 1
ATOM 4574 N N . HIS B 1 255 ? -9.555 -19.125 -10.203 1 97.75 255 HIS B N 1
ATOM 4575 C CA . HIS B 1 255 ? -8.297 -19.281 -9.484 1 97.75 255 HIS B CA 1
ATOM 4576 C C . HIS B 1 255 ? -7.266 -18.266 -9.945 1 97.75 255 HIS B C 1
ATOM 4578 O O . HIS B 1 255 ? -6.367 -17.891 -9.188 1 97.75 255 HIS B O 1
ATOM 4584 N N . GLU B 1 256 ? -7.434 -17.844 -11.188 1 97.12 256 GLU B N 1
ATOM 4585 C CA . GLU B 1 256 ? -6.445 -16.906 -11.703 1 97.12 256 GLU B CA 1
ATOM 4586 C C . GLU B 1 256 ? -6.965 -16.188 -12.945 1 97.12 256 GLU B C 1
ATOM 4588 O O . GLU B 1 256 ? -7.648 -16.781 -13.773 1 97.12 256 GLU B O 1
ATOM 4593 N N . ARG B 1 257 ? -6.598 -14.875 -13.031 1 96.94 257 ARG B N 1
ATOM 4594 C CA . ARG B 1 257 ? -6.871 -14.109 -14.242 1 96.94 257 ARG B CA 1
ATOM 4595 C C . ARG B 1 257 ? -5.605 -13.438 -14.766 1 96.94 257 ARG B C 1
ATOM 4597 O O . ARG B 1 257 ? -4.992 -12.625 -14.07 1 96.94 257 ARG B O 1
ATOM 4604 N N . ILE B 1 258 ? -5.207 -13.758 -15.977 1 96.19 258 ILE B N 1
ATOM 4605 C CA . ILE B 1 258 ? -4.105 -13.094 -16.672 1 96.19 258 ILE B CA 1
ATOM 4606 C C . ILE B 1 258 ? -4.629 -11.883 -17.438 1 96.19 258 ILE B C 1
ATOM 4608 O O . ILE B 1 258 ? -5.801 -11.852 -17.828 1 96.19 258 ILE B O 1
ATOM 4612 N N . SER B 1 259 ? -3.787 -10.867 -17.609 1 94.25 259 SER B N 1
ATOM 4613 C CA . SER B 1 259 ? -4.195 -9.617 -18.234 1 94.25 259 SER B CA 1
ATOM 4614 C C . SER B 1 259 ? -5.477 -9.078 -17.609 1 94.25 259 SER B C 1
ATOM 4616 O O . SER B 1 259 ? -6.453 -8.805 -18.312 1 94.25 259 SER B O 1
ATOM 4618 N N . PRO B 1 260 ? -5.359 -8.891 -16.328 1 96.38 260 PRO B N 1
ATOM 4619 C CA . PRO B 1 260 ? -6.562 -8.586 -15.562 1 96.38 260 PRO B CA 1
ATOM 4620 C C . PRO B 1 260 ? -7.02 -7.141 -15.734 1 96.38 260 PRO B C 1
ATOM 4622 O O . PRO B 1 260 ? -6.211 -6.27 -16.062 1 96.38 260 PRO B O 1
ATOM 4625 N N . LYS B 1 261 ? -8.32 -7 -15.57 1 96 261 LYS B N 1
ATOM 4626 C CA . LYS B 1 261 ? -8.961 -5.734 -15.234 1 96 261 LYS B CA 1
ATOM 4627 C C . LYS B 1 261 ? -9.5 -5.75 -13.805 1 96 261 LYS B C 1
ATOM 4629 O O . LYS B 1 261 ? -9.641 -6.816 -13.203 1 96 261 LYS B O 1
ATOM 4634 N N . TYR B 1 262 ? -9.719 -4.539 -13.383 1 97.06 262 TYR B N 1
ATOM 4635 C CA . TYR B 1 262 ? -10.211 -4.488 -12.016 1 97.06 262 TYR B CA 1
ATOM 4636 C C . TYR B 1 262 ? -11.547 -5.199 -11.891 1 97.06 262 TYR B C 1
ATOM 4638 O O . TYR B 1 262 ? -11.883 -5.723 -10.82 1 97.06 262 TYR B O 1
ATOM 4646 N N . GLU B 1 263 ? -12.352 -5.246 -12.922 1 96.88 263 GLU B N 1
ATOM 4647 C CA . GLU B 1 263 ? -13.617 -5.969 -12.93 1 96.88 263 GLU B CA 1
ATOM 4648 C C . GLU B 1 263 ? -13.43 -7.422 -12.5 1 96.88 263 GLU B C 1
ATOM 4650 O O . GLU B 1 263 ? -14.305 -8.008 -11.867 1 96.88 263 GLU B O 1
ATOM 4655 N N . HIS B 1 264 ? -12.312 -8.062 -12.781 1 96.81 264 HIS B N 1
ATOM 4656 C CA . HIS B 1 264 ? -12.039 -9.445 -12.406 1 96.81 264 HIS B CA 1
ATOM 4657 C C . HIS B 1 264 ? -11.844 -9.586 -10.898 1 96.81 264 HIS B C 1
ATOM 4659 O O . HIS B 1 264 ? -12.195 -10.609 -10.312 1 96.81 264 HIS B O 1
ATOM 4665 N N . VAL B 1 265 ? -11.234 -8.547 -10.297 1 97.69 265 VAL B N 1
ATOM 4666 C CA . VAL B 1 265 ? -11.141 -8.492 -8.844 1 97.69 265 VAL B CA 1
ATOM 4667 C C . VAL B 1 265 ? -12.539 -8.469 -8.227 1 97.69 265 VAL B C 1
ATOM 4669 O O . VAL B 1 265 ? -12.828 -9.234 -7.312 1 97.69 265 VAL B O 1
ATOM 4672 N N . GLU B 1 266 ? -13.344 -7.66 -8.828 1 97.31 266 GLU B N 1
ATOM 4673 C CA . GLU B 1 266 ? -14.711 -7.52 -8.336 1 97.31 266 GLU B CA 1
ATOM 4674 C C . GLU B 1 266 ? -15.5 -8.812 -8.531 1 97.31 266 GLU B C 1
ATOM 4676 O O . GLU B 1 266 ? -16.391 -9.125 -7.738 1 97.31 266 GLU B O 1
ATOM 4681 N N . GLN B 1 267 ? -15.148 -9.562 -9.5 1 97.19 267 GLN B N 1
ATOM 4682 C CA . GLN B 1 267 ? -15.852 -10.789 -9.844 1 97.19 267 GLN B CA 1
ATOM 4683 C C . GLN B 1 267 ? -15.352 -11.961 -9.008 1 97.19 267 GLN B C 1
ATOM 4685 O O . GLN B 1 267 ? -15.867 -13.078 -9.109 1 97.19 267 GLN B O 1
ATOM 4690 N N . GLY B 1 268 ? -14.273 -11.773 -8.234 1 97.62 268 GLY B N 1
ATOM 4691 C CA . GLY B 1 268 ? -13.93 -12.781 -7.246 1 97.62 268 GLY B CA 1
ATOM 4692 C C . GLY B 1 268 ? -12.68 -13.562 -7.594 1 97.62 268 GLY B C 1
ATOM 4693 O O . GLY B 1 268 ? -12.398 -14.594 -6.98 1 97.62 268 GLY B O 1
ATOM 4694 N N . ALA B 1 269 ? -11.883 -13.078 -8.562 1 98.12 269 ALA B N 1
ATOM 4695 C CA . ALA B 1 269 ? -10.641 -13.773 -8.883 1 98.12 269 ALA B CA 1
ATOM 4696 C C . ALA B 1 269 ? -9.797 -14 -7.637 1 98.12 269 ALA B C 1
ATOM 4698 O O . ALA B 1 269 ? -9.68 -13.117 -6.789 1 98.12 269 ALA B O 1
ATOM 4699 N N . HIS B 1 270 ? -9.25 -15.203 -7.5 1 98.62 270 HIS B N 1
ATOM 4700 C CA . H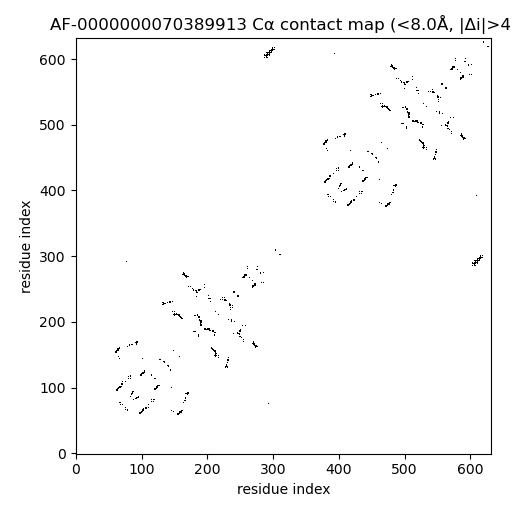IS B 1 270 ? -8.391 -15.508 -6.363 1 98.62 270 HIS B CA 1
ATOM 4701 C C . HIS B 1 270 ? -7.016 -14.859 -6.523 1 98.62 270 HIS B C 1
ATOM 4703 O O . HIS B 1 270 ? -6.414 -14.422 -5.543 1 98.62 270 HIS B O 1
ATOM 4709 N N . THR B 1 271 ? -6.539 -14.867 -7.719 1 98.62 271 THR B N 1
ATOM 4710 C CA . THR B 1 271 ? -5.27 -14.227 -8.031 1 98.62 271 THR B CA 1
ATOM 4711 C C . THR B 1 271 ? -5.34 -13.516 -9.383 1 98.62 271 THR B C 1
ATOM 4713 O O . THR B 1 271 ? -6.215 -13.812 -10.203 1 98.62 271 THR B O 1
ATOM 4716 N N . ILE B 1 272 ? -4.504 -12.555 -9.547 1 98.44 272 ILE B N 1
ATOM 4717 C CA . ILE B 1 272 ? -4.309 -11.93 -10.852 1 98.44 272 ILE B CA 1
ATOM 4718 C C . ILE B 1 272 ? -2.834 -11.992 -11.234 1 98.44 272 ILE B C 1
ATOM 4720 O O . ILE B 1 272 ? -1.958 -11.984 -10.367 1 98.44 272 ILE B O 1
ATOM 4724 N N . HIS B 1 273 ? -2.6 -12.094 -12.516 1 98.19 273 HIS B N 1
ATOM 4725 C CA . HIS B 1 273 ? -1.264 -12.273 -13.07 1 98.19 273 HIS B CA 1
ATOM 4726 C C . HIS B 1 273 ? -0.901 -11.117 -14 1 98.19 273 HIS B C 1
ATOM 4728 O O . HIS B 1 273 ? -1.336 -11.078 -15.156 1 98.19 273 HIS B O 1
ATOM 4734 N N . GLU B 1 274 ? -0.208 -10.227 -13.469 1 97.06 274 GLU B N 1
ATOM 4735 C CA . GLU B 1 274 ? 0.229 -9.023 -14.172 1 97.06 274 GLU B CA 1
ATOM 4736 C C . GLU B 1 274 ? 1.353 -8.32 -13.422 1 97.06 274 GLU B C 1
ATOM 4738 O O . GLU B 1 274 ? 1.419 -8.383 -12.188 1 97.06 274 GLU B O 1
ATOM 4743 N N . LYS B 1 275 ? 2.219 -7.691 -14.211 1 97.06 275 LYS B N 1
ATOM 4744 C CA . LYS B 1 275 ? 3.211 -6.805 -13.609 1 97.06 275 LYS B CA 1
ATOM 4745 C C . LYS B 1 275 ? 2.57 -5.504 -13.133 1 97.06 275 LYS B C 1
ATOM 4747 O O . LYS B 1 275 ? 2.809 -4.441 -13.711 1 97.06 275 LYS B O 1
ATOM 4752 N N . CYS B 1 276 ? 1.964 -5.551 -12.008 1 97.31 276 CYS B N 1
ATOM 4753 C CA . CYS B 1 276 ? 1.098 -4.473 -11.547 1 97.31 276 CYS B CA 1
ATOM 4754 C C . CYS B 1 276 ? 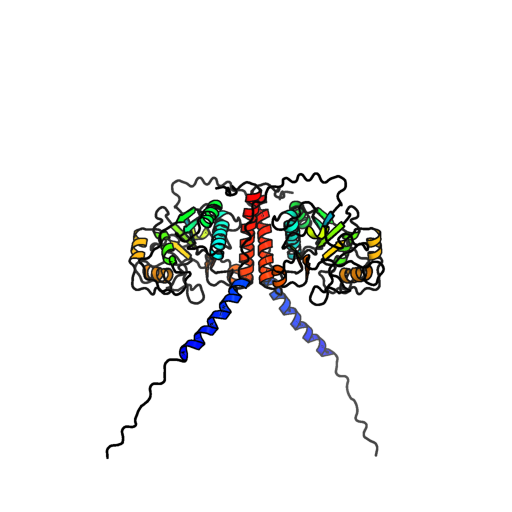1.902 -3.207 -11.266 1 97.31 276 CYS B C 1
ATOM 4756 O O . CYS B 1 276 ? 1.333 -2.125 -11.117 1 97.31 276 CYS B O 1
ATOM 4758 N N . TRP B 1 277 ? 3.199 -3.26 -11.266 1 97.25 277 TRP B N 1
ATOM 4759 C CA . TRP B 1 277 ? 4.059 -2.1 -11.047 1 97.25 277 TRP B CA 1
ATOM 4760 C C . TRP B 1 277 ? 4.32 -1.366 -12.359 1 97.25 277 TRP B C 1
ATOM 4762 O O . TRP B 1 277 ? 4.957 -0.311 -12.375 1 97.25 277 TRP B O 1
ATOM 4772 N N . GLN B 1 278 ? 3.814 -1.918 -13.406 1 96.75 278 GLN B N 1
ATOM 4773 C CA . GLN B 1 278 ? 4.078 -1.311 -14.711 1 96.75 278 GLN B CA 1
ATOM 4774 C C . GLN B 1 278 ? 3.062 -0.212 -15.016 1 96.75 278 GLN B C 1
ATOM 4776 O O . GLN B 1 278 ? 1.904 -0.295 -14.602 1 96.75 278 GLN B O 1
ATOM 4781 N N . GLY B 1 279 ? 3.439 0.812 -15.836 1 94.75 279 GLY B N 1
ATOM 4782 C CA . GLY B 1 279 ? 2.641 1.979 -16.172 1 94.75 279 GLY B CA 1
ATOM 4783 C C . GLY B 1 279 ? 1.415 1.646 -17 1 94.75 279 GLY B C 1
ATOM 4784 O O . GLY B 1 279 ? 0.412 2.361 -16.953 1 94.75 279 GLY B O 1
ATOM 4785 N N . TRP B 1 280 ? 1.442 0.525 -17.75 1 95.81 280 TRP B N 1
ATOM 4786 C CA . TRP B 1 280 ? 0.336 0.2 -18.641 1 95.81 280 TRP B CA 1
ATOM 4787 C C . TRP B 1 280 ? -0.798 -0.478 -17.875 1 95.81 280 TRP B C 1
ATOM 4789 O O . TRP B 1 280 ? -1.902 -0.633 -18.406 1 95.81 280 TRP B O 1
ATOM 4799 N N . VAL B 1 281 ? -0.56 -0.853 -16.672 1 97.19 281 VAL B N 1
ATOM 4800 C CA . VAL B 1 281 ? -1.555 -1.562 -15.867 1 97.19 281 VAL B CA 1
ATOM 4801 C C . VAL B 1 281 ? -2.619 -0.582 -15.383 1 97.19 281 VAL B C 1
ATOM 4803 O O . VAL B 1 281 ? -2.309 0.56 -15.031 1 97.19 281 VAL B O 1
ATOM 4806 N N . GLU B 1 282 ? -3.82 -1.095 -15.336 1 97.31 282 GLU B N 1
ATOM 4807 C CA . GLU B 1 282 ? -4.934 -0.304 -14.82 1 97.31 282 GLU B CA 1
ATOM 4808 C C . GLU B 1 282 ? -4.602 0.288 -13.453 1 97.31 282 GLU B C 1
ATOM 4810 O O . GLU B 1 282 ? -4.07 -0.404 -12.578 1 97.31 282 GLU B O 1
ATOM 4815 N N . ARG B 1 283 ? -4.949 1.567 -13.297 1 97.31 283 ARG B N 1
ATOM 4816 C CA . ARG B 1 283 ? -4.59 2.332 -12.102 1 97.31 283 ARG B CA 1
ATOM 4817 C C . ARG B 1 283 ? -5.047 1.618 -10.836 1 97.31 283 ARG B C 1
ATOM 4819 O O . ARG B 1 283 ? -4.27 1.474 -9.891 1 97.31 283 ARG B O 1
ATOM 4826 N N . ARG B 1 284 ? -6.254 1.226 -10.828 1 97.31 284 ARG B N 1
ATOM 4827 C CA . ARG B 1 284 ? -6.812 0.619 -9.625 1 97.31 284 ARG B CA 1
ATOM 4828 C C . ARG B 1 284 ? -6.074 -0.666 -9.266 1 97.31 284 ARG B C 1
ATOM 4830 O O . ARG B 1 284 ? -5.918 -0.988 -8.086 1 97.31 284 ARG B O 1
ATOM 4837 N N . LEU B 1 285 ? -5.645 -1.39 -10.227 1 98.31 285 LEU B N 1
ATOM 4838 C CA . LEU B 1 285 ? -4.859 -2.594 -9.977 1 98.31 285 LEU B CA 1
ATOM 4839 C C . LEU B 1 285 ? -3.498 -2.242 -9.383 1 98.31 285 LEU B C 1
ATOM 4841 O O . LEU B 1 285 ? -3.02 -2.916 -8.469 1 98.31 285 LEU B O 1
ATOM 4845 N N . ALA B 1 286 ? -2.924 -1.229 -9.953 1 98.06 286 ALA B N 1
ATOM 4846 C CA . ALA B 1 286 ? -1.646 -0.765 -9.414 1 98.06 286 ALA B CA 1
ATOM 4847 C C . ALA B 1 286 ? -1.792 -0.312 -7.965 1 98.06 286 ALA B C 1
ATOM 4849 O O . ALA B 1 286 ? -0.959 -0.646 -7.117 1 98.06 286 ALA B O 1
ATOM 4850 N N . GLU B 1 287 ? -2.844 0.452 -7.668 1 97.69 287 GLU B N 1
ATOM 4851 C CA . GLU B 1 287 ? -3.115 0.895 -6.305 1 97.69 287 GLU B CA 1
ATOM 4852 C C . GLU B 1 287 ? -3.264 -0.293 -5.355 1 97.69 287 GLU B C 1
ATOM 4854 O O . GLU B 1 287 ? -2.723 -0.282 -4.25 1 97.69 287 GLU B O 1
ATOM 4859 N N . LEU B 1 288 ? -3.961 -1.276 -5.797 1 98.06 288 LEU B N 1
ATOM 4860 C CA . LEU B 1 288 ? -4.141 -2.492 -5.012 1 98.06 288 LEU B CA 1
ATOM 4861 C C . LEU B 1 288 ? -2.803 -3.18 -4.762 1 98.06 288 LEU B C 1
ATOM 4863 O O . LEU B 1 288 ? -2.527 -3.625 -3.646 1 98.06 288 LEU B O 1
ATOM 4867 N N . PHE B 1 289 ? -1.992 -3.303 -5.75 1 98.62 289 PHE B N 1
ATOM 4868 C CA . PHE B 1 289 ? -0.669 -3.906 -5.645 1 98.62 289 PHE B CA 1
ATOM 4869 C C . PHE B 1 289 ? 0.17 -3.189 -4.594 1 98.62 289 PHE B C 1
ATOM 4871 O O . PHE B 1 289 ? 0.743 -3.826 -3.707 1 98.62 289 PHE B O 1
ATOM 4878 N N . TYR B 1 290 ? 0.192 -1.907 -4.66 1 98.31 290 TYR B N 1
ATOM 4879 C CA . TYR B 1 290 ? 1.025 -1.144 -3.736 1 98.31 290 TYR B CA 1
ATOM 4880 C C . TYR B 1 290 ? 0.459 -1.192 -2.322 1 98.31 290 TYR B C 1
ATOM 4882 O O . TYR B 1 290 ? 1.212 -1.188 -1.346 1 98.31 290 TYR B O 1
ATOM 4890 N N . GLU B 1 291 ? -0.833 -1.173 -2.201 1 98.31 291 GLU B N 1
ATOM 4891 C CA . GLU B 1 291 ? -1.435 -1.376 -0.888 1 98.31 291 GLU B CA 1
ATOM 4892 C C . GLU B 1 291 ? -0.976 -2.693 -0.268 1 98.31 291 GLU B C 1
ATOM 4894 O O . GLU B 1 291 ? -0.62 -2.74 0.912 1 98.31 291 GLU B O 1
ATOM 4899 N N . ARG B 1 292 ? -0.975 -3.758 -1.071 1 98.62 292 ARG B N 1
ATOM 4900 C CA . ARG B 1 292 ? -0.57 -5.07 -0.58 1 98.62 292 ARG B CA 1
ATOM 4901 C C . ARG B 1 292 ? 0.926 -5.109 -0.288 1 98.62 292 ARG B C 1
ATOM 4903 O O . ARG B 1 292 ? 1.36 -5.742 0.676 1 98.62 292 ARG B O 1
ATOM 4910 N N . LEU B 1 293 ? 1.662 -4.5 -1.148 1 98.62 293 LEU B N 1
ATOM 4911 C CA . LEU B 1 293 ? 3.096 -4.395 -0.9 1 98.62 293 LEU B CA 1
ATOM 4912 C C . LEU B 1 293 ? 3.365 -3.689 0.426 1 98.62 293 LEU B C 1
ATOM 4914 O O . LEU B 1 293 ? 4.172 -4.16 1.229 1 98.62 293 LEU B O 1
ATOM 4918 N N . GLY B 1 294 ? 2.682 -2.559 0.64 1 98.31 294 GLY B N 1
ATOM 4919 C CA . GLY B 1 294 ? 2.789 -1.863 1.912 1 98.31 294 GLY B CA 1
ATOM 4920 C C . GLY B 1 294 ? 2.4 -2.725 3.098 1 98.31 294 GLY B C 1
ATOM 4921 O O . GLY B 1 294 ? 3.072 -2.705 4.133 1 98.31 294 GLY B O 1
ATOM 4922 N N . ARG B 1 295 ? 1.347 -3.396 2.953 1 98.06 295 ARG B N 1
ATOM 4923 C CA . ARG B 1 295 ? 0.876 -4.266 4.027 1 98.06 295 ARG B CA 1
ATOM 4924 C C . ARG B 1 295 ? 1.95 -5.27 4.43 1 98.06 295 ARG B C 1
ATOM 4926 O O . ARG B 1 295 ? 2.195 -5.484 5.617 1 98.06 295 ARG B O 1
ATOM 4933 N N . MET B 1 296 ? 2.586 -5.84 3.445 1 98.56 296 MET B N 1
ATOM 4934 C CA . MET B 1 296 ? 3.689 -6.758 3.723 1 98.56 296 MET B CA 1
ATOM 4935 C C . MET B 1 296 ? 4.82 -6.043 4.457 1 98.56 296 MET B C 1
ATOM 4937 O O . MET B 1 296 ? 5.324 -6.539 5.465 1 98.56 296 MET B O 1
ATOM 4941 N N . GLU B 1 297 ? 5.16 -4.922 3.973 1 97.62 297 GLU B N 1
ATOM 4942 C CA . GLU B 1 297 ? 6.27 -4.18 4.566 1 97.62 297 GLU B CA 1
ATOM 4943 C C . GLU B 1 297 ? 5.961 -3.791 6.008 1 97.62 297 GLU B C 1
ATOM 4945 O O . GLU B 1 297 ? 6.824 -3.898 6.883 1 97.62 297 GLU B O 1
ATOM 4950 N N . GLY B 1 298 ? 4.75 -3.303 6.191 1 97.19 298 GLY B N 1
ATOM 4951 C CA . GLY B 1 298 ? 4.348 -2.957 7.547 1 97.19 298 GLY B CA 1
ATOM 4952 C C . GLY B 1 298 ? 4.348 -4.145 8.492 1 97.19 298 GLY B C 1
ATOM 4953 O O . GLY B 1 298 ? 4.754 -4.023 9.648 1 97.19 298 GLY B O 1
ATOM 4954 N N . TYR B 1 299 ? 3.887 -5.289 7.984 1 97.12 299 TYR B N 1
ATOM 4955 C CA . TYR B 1 299 ? 3.867 -6.52 8.773 1 97.12 299 TYR B CA 1
ATOM 4956 C C . TYR B 1 299 ? 5.27 -6.883 9.25 1 97.12 299 TYR B C 1
ATOM 4958 O O . TYR B 1 299 ? 5.48 -7.121 10.438 1 97.12 299 TYR B O 1
ATOM 4966 N N . TRP B 1 300 ? 6.215 -6.848 8.383 1 96.38 300 TRP B N 1
ATOM 4967 C CA . TRP B 1 300 ? 7.574 -7.242 8.734 1 96.38 300 TRP B CA 1
ATOM 4968 C C . TRP B 1 300 ? 8.242 -6.176 9.594 1 96.38 300 TRP B C 1
ATOM 4970 O O . TRP B 1 300 ? 9.062 -6.492 10.469 1 96.38 300 TRP B O 1
ATOM 4980 N N . LEU B 1 301 ? 7.902 -4.941 9.359 1 93.5 301 LEU B N 1
ATOM 4981 C CA . LEU B 1 301 ? 8.414 -3.867 10.203 1 93.5 301 LEU B CA 1
ATOM 4982 C C . LEU B 1 301 ? 8.031 -4.094 11.664 1 93.5 301 LEU B C 1
ATOM 4984 O O . LEU B 1 301 ? 8.875 -3.984 12.555 1 93.5 301 LEU B O 1
ATOM 4988 N N . ALA B 1 302 ? 6.828 -4.352 11.914 1 93.19 302 ALA B N 1
ATOM 4989 C CA . ALA B 1 302 ? 6.344 -4.582 13.273 1 93.19 302 ALA B CA 1
ATOM 4990 C C . ALA B 1 302 ? 7.004 -5.809 13.891 1 93.19 302 ALA B C 1
ATOM 4992 O O . ALA B 1 302 ? 7.367 -5.801 15.07 1 93.19 302 ALA B O 1
ATOM 4993 N N . LYS B 1 303 ? 7.152 -6.895 13.117 1 91.44 303 LYS B N 1
ATOM 4994 C CA . LYS B 1 303 ? 7.754 -8.125 13.609 1 91.44 303 LYS B CA 1
ATOM 4995 C C . LYS B 1 303 ? 9.227 -7.914 13.969 1 91.44 303 LYS B C 1
ATOM 4997 O O . LYS B 1 303 ? 9.719 -8.477 14.945 1 91.44 303 LYS B O 1
ATOM 5002 N N . GLU B 1 304 ? 9.836 -7.18 13.203 1 86.44 304 GLU B N 1
ATOM 5003 C CA . GLU B 1 304 ? 11.242 -6.883 13.477 1 86.44 304 GLU B CA 1
ATOM 5004 C C . GLU B 1 304 ? 11.398 -6.02 14.727 1 86.44 304 GLU B C 1
ATOM 5006 O O . GLU B 1 304 ? 12.32 -6.219 15.516 1 86.44 304 GLU B O 1
ATOM 5011 N N . SER B 1 305 ? 10.547 -5.051 14.883 1 82.31 305 SER B N 1
ATOM 5012 C CA . SER B 1 305 ? 10.609 -4.148 16.031 1 82.31 305 SER B CA 1
ATOM 5013 C C . SER B 1 305 ? 10.273 -4.871 17.328 1 82.31 305 SER B C 1
ATOM 5015 O O . SER B 1 305 ? 10.719 -4.469 18.406 1 82.31 305 SER B O 1
ATOM 5017 N N . SER B 1 306 ? 9.461 -5.914 17.203 1 76 306 SER B N 1
ATOM 5018 C CA . SER B 1 306 ? 9.062 -6.66 18.391 1 76 306 SER B CA 1
ATOM 5019 C C . SER B 1 306 ? 10.07 -7.758 18.719 1 76 306 SER B C 1
ATOM 5021 O O . SER B 1 306 ? 9.961 -8.43 19.75 1 76 306 SER B O 1
ATOM 5023 N N . GLY B 1 307 ? 11.18 -7.785 18 1 66.44 307 GLY B N 1
ATOM 5024 C CA . GLY B 1 307 ? 12.211 -8.781 18.25 1 66.44 307 GLY B CA 1
ATOM 5025 C C . GLY B 1 307 ? 11.812 -10.18 17.828 1 66.44 307 GLY B C 1
ATOM 5026 O O . GLY B 1 307 ? 12.445 -11.156 18.219 1 66.44 307 GLY B O 1
ATOM 5027 N N . THR B 1 308 ? 10.773 -10.406 17.203 1 51.94 308 THR B N 1
ATOM 5028 C CA . THR B 1 308 ? 10.305 -11.75 16.875 1 51.94 308 THR B CA 1
ATOM 5029 C C . THR B 1 308 ? 11.07 -12.305 15.688 1 51.94 308 THR B C 1
ATOM 5031 O O . THR B 1 308 ? 11.133 -13.523 15.5 1 51.94 308 THR B O 1
ATOM 5034 N N . ILE B 1 309 ? 11.555 -11.648 14.812 1 53.34 309 ILE B N 1
ATOM 5035 C CA . ILE B 1 309 ? 12.383 -12.133 13.711 1 53.34 309 ILE B CA 1
ATOM 5036 C C . ILE B 1 309 ? 13.812 -11.625 13.883 1 53.34 309 ILE B C 1
ATOM 5038 O O . ILE B 1 309 ? 14.031 -10.461 14.227 1 53.34 309 ILE B O 1
ATOM 5042 N N . PRO B 1 310 ? 14.852 -12.617 13.938 1 43.56 310 PRO B N 1
ATOM 5043 C CA . PRO B 1 310 ? 16.25 -12.203 14.086 1 43.56 310 PRO B CA 1
ATOM 5044 C C . PRO B 1 310 ? 16.672 -11.172 13.039 1 43.56 310 PRO B C 1
ATOM 5046 O O . PRO B 1 310 ? 16.234 -11.234 11.891 1 43.56 310 PRO B O 1
ATOM 5049 N N . THR B 1 311 ? 16.953 -9.977 13.461 1 41.88 311 THR B N 1
ATOM 5050 C CA . THR B 1 311 ? 17.625 -9.039 12.562 1 41.88 311 THR B CA 1
ATOM 5051 C C . THR B 1 311 ? 18.906 -9.648 12.008 1 41.88 311 THR B C 1
ATOM 5053 O O . THR B 1 311 ? 19.688 -10.242 12.75 1 41.88 311 THR B O 1
ATOM 5056 N N . PRO B 1 312 ? 19.047 -9.883 10.734 1 34.78 312 PRO B N 1
ATOM 5057 C CA . PRO B 1 312 ? 20.344 -10.414 10.328 1 34.78 312 PRO B CA 1
ATOM 5058 C C . PRO B 1 312 ? 21.516 -9.641 10.945 1 34.78 312 PRO B C 1
ATOM 5060 O O . PRO B 1 312 ? 21.391 -8.445 11.211 1 34.78 312 PRO B O 1
ATOM 5063 N N . ASP B 1 313 ? 22.344 -10.422 11.656 1 29.88 313 ASP B N 1
ATOM 5064 C CA . ASP B 1 313 ? 23.609 -9.867 12.117 1 29.88 313 ASP B CA 1
ATOM 5065 C C . ASP B 1 313 ? 24.312 -9.094 11.008 1 29.88 313 ASP B C 1
ATOM 5067 O O . ASP B 1 313 ? 24.625 -9.656 9.953 1 29.88 313 ASP B O 1
ATOM 5071 N N . PRO B 1 314 ? 24.031 -7.879 11.023 1 28.02 314 PRO B N 1
ATOM 5072 C CA . PRO B 1 314 ? 24.875 -7.207 10.023 1 28.02 314 PRO B CA 1
ATOM 5073 C C . PRO B 1 314 ? 26.312 -7.719 10.016 1 28.02 314 PRO B C 1
ATOM 5075 O O . PRO B 1 314 ? 27.078 -7.367 9.125 1 28.02 314 PRO B O 1
ATOM 5078 N N . ARG B 1 315 ? 26.703 -8.016 11.273 1 27.42 315 ARG B N 1
ATOM 5079 C CA . ARG B 1 315 ? 28.094 -8.461 11.375 1 27.42 315 ARG B CA 1
ATOM 5080 C C . ARG B 1 315 ? 28.25 -9.898 10.898 1 27.42 315 ARG B C 1
ATOM 5082 O O . ARG B 1 315 ? 29.312 -10.5 11.062 1 27.42 315 ARG B O 1
ATOM 5089 N N . GLY B 1 316 ? 27.312 -10.43 10.312 1 20.88 316 GLY B N 1
ATOM 5090 C CA . GLY B 1 316 ? 27.75 -11.711 9.789 1 20.88 316 GLY B CA 1
ATOM 5091 C C . GLY B 1 316 ? 28.578 -11.586 8.523 1 20.88 316 GLY B C 1
ATOM 5092 O O . GLY B 1 316 ? 28.438 -10.617 7.777 1 20.88 316 GLY B O 1
#

pLDDT: mean 82.04, std 27.52, range [20.88, 98.94]

Sequence (632 aa):
MIPPSIKFSRPLTTVNAVTLVALASFFFSVLYYALSPSPLLPFDTLSSYNAESNKPNDAPREAYVTFLSNEDPYYFQSARLLVYALQHDPLTADPSRPVIVLTTPGVPASYSRKLEAEGAIVIEKPFITSLPMVQTNPRWKDVYTKLWIFNMTSYDRLVYYDADHLVLRPVDSIWEAENSWPESGLAALGSGDGGYVEDSDYFLAGFFLAIPKEEIMEGLLAERGYDPVFPEQNLMNKYFSRDGLRPWAPLNPIHERISPKYEHVEQGAHTIHEKCWQGWVERRLAELFYERLGRMEGYWLAKESSGTIPTPDPRGMIPPSIKFSRPLTTVNAVTLVALASFFFSVLYYALSPSPLLPFDTLSSYNAESNKPNDAPREAYVTFLSNEDPYYFQSARLLVYALQHDPLTADPSRPVIVLTTPGVPASYSRKLEAEGAIVIEKPFITSLPMVQTNPRWKDVYTKLWIFNMTSYDRLVYYDADHLVLRPVDSIWEAENSWPESGLAALGSGDGGYVEDSDYFLAGFFLAIPKEEIMEGLLAERGYDPVFPEQNLMNKYFSRDGLRPWAPLNPIHERISPKYEHVEQGAHTIHEKCWQGWVERRLAELFYERLGRMEGYWLAKESSGTIPTPDPRG

Organism: Cryptococcus deneoformans (strain JEC21 / ATCC MYA-565) (NCBI:txid214684)